Protein AF-A0A0F9MN85-F1 (afdb_monomer)

pLDDT: mean 90.75, std 7.62, range [38.81, 98.62]

Sequence (472 aa):
MIIKKIVLENFKNFEGRHSFNFDNINLIKGKNGSGKSTLIRIAPAFCIYGYSDVPLEKLPTRGKSKSCRVEVHFDDCIIAREYPTKIYIQEVNYPPMIFANNRVAQEWLNSKFQNVDYFRKFRMIDLQQGINILEEGKTSLRKTLCSFNEDMFNKIRKNLQIKKKERELYNRDNLNIDTIHFPSEKRLHAIQIGLLNLSEEVYSIEKELSEEQRNLTNLISNRMRLQSQKEGFTNQKIQLLKNSACPTCNRRTNKDIKLKILNDFNKNISEINDKIISFIDKIDNQKEEVYYFKSYKEKILKRKDRISEIRYKLETIVKQKDYKWVTKDVEVIKQAIKELDNFSSYYITEWIKILEPIMNDILSKIGFQITFDIDNKGDIDINLIKDGKEYNYKDLSSGQKLITSIAFQLSLLLESNKEGFIIADEGFSNLDTENLKLILELFKNLPFQLLCVIHRLEDIPDGVYVINCGGD

Radius of gyration: 52.28 Å; Cα contacts (8 Å, |Δi|>4): 600; chains: 1; bounding box: 117×57×138 Å

Secondary structure (DSSP, 8-state):
--EEEEEEEEETTEEEEEEEE--SEEEEE--TTSSHHIIIIIHHHHHHHS--SS-GGGSBPTTT-S-EEEEEEESSEEEEEEETTEEEEEETTSPPP--SSHHHHHHHHHHHH--HHHHHHHSB---STTT-GGGS-HHHHHHHHHHHHHHHHHHHHHHHHHHHHHHHHTBGGGS-----PPP-HHHHHHHHHHHHHHHHHHHHHHHHHHHHHHHHHHHHHHHHHHHHHHHHHHHHHHHHHHSSB-TTT-PBPPHHHHHHHHHHHHHHHHHHHHHHHHHHHHHHHHHHHHHHHHHHHHHHHHHHHHHHHHHHHHHHHHHTTT--B-HHHHHHHHHHHHHHHHHHHHHHHHHHHHHHHHHHHHHHTTT-EEEEEE-TT--EEEEEEETTEEEEGGGS-HHHHHHHHHHHHHHHHHHTT--EEEEEESGGGGS-HHHHHHHHHHHHSSSEEEEEE-SS--SPPTTEEEEESS--

Mean predicted aligned error: 10.63 Å

Nearest PDB structures (foldseek):
  2b5u-assembly2_C  TM=7.854E-01  e=1.132E+00  Escherichia coli
  6nct-assembly1_B  TM=4.804E-01  e=2.726E-01  Homo sapiens
  5xg2-assembly1_A  TM=2.799E-01  e=1.001E-01  Pyrococcus yayanosii CH1
  4ovv-assembly1_B  TM=3.065E-01  e=1.236E-01  Homo sapiens
  7a0g-assembly1_III  TM=3.020E-01  e=4.619E-01  Serratia marcescens

Organism: NCBI:txid412755

Foldseek 3Di:
DEWQKKWKDQFALDHGIDMDGADQFAAEDEDPPLCQCVGFPALVLCQLAVDDPDDNCNGGHPPPDSKIKMWTDDPFKIWMAMPPGDIWIGTVPGDIDDDPGRVVVNVVSCVVPNHSLCCQQQQEQAPDPSNQQQPPALVSVLCVLCVVPVCVLVVVLVVLVVVLVLQVVLAPVPDPDPDPDAADPVVLVVLVVVLVVLVVVLVVLVVVLVVLVVVLVVLVVVLVVLVVVLVVLVVQLVVLVVDQARSPPRHGDDPVRSVVSNVVSVVSSVVSVVVSVVSVVVNVVSVVVSVVSVVVSVVSVVVSVVSVVVSVSNVVNNVSVSNDHHPVNSVVSVVVSVVSQVVSLVVSVVVCVQLQVQLCVQCVLVQKHWDWDQDPNRRIAIWIDHPNDTDHLVRDDLQSVSSSSVSNSLSVCVVVVHAEEHEYECSCVRPDPVVVVSVSVVSVPGNYRYSYHDHPCPDDDPPYHYHYRDDD

Solvent-accessible surface area (backbone atoms only — not comparable to full-atom values): 25580 Å² total; per-residue (Å²): 97,40,60,43,33,44,35,37,28,22,36,44,80,41,74,54,81,46,77,45,78,50,59,61,31,30,39,37,36,62,61,91,84,41,37,58,58,47,61,67,52,42,39,53,39,28,40,66,65,71,41,60,102,55,67,72,90,65,39,22,15,82,98,76,44,94,41,24,36,29,34,43,30,40,77,60,32,38,38,31,24,33,48,93,83,46,78,45,42,26,45,70,98,50,73,71,62,88,62,98,44,68,65,60,46,43,52,54,41,30,75,76,62,46,50,67,65,55,38,42,37,60,29,35,45,41,82,52,89,80,23,30,58,84,78,39,56,55,70,52,37,52,45,60,67,39,54,89,49,38,66,59,53,51,51,52,50,51,53,48,50,52,52,35,53,53,31,62,73,24,26,42,75,80,49,93,69,93,65,93,73,78,64,44,70,68,59,48,50,54,48,52,51,52,51,49,55,50,50,53,52,48,50,52,47,50,52,52,38,53,50,42,48,50,52,38,49,52,45,52,53,52,41,52,52,49,50,53,50,41,50,50,48,53,51,42,51,54,47,37,70,77,40,64,32,38,76,87,76,66,46,79,48,55,75,70,58,48,51,52,54,52,50,53,46,52,50,53,43,48,58,46,48,56,49,43,53,58,41,48,57,52,42,52,57,37,49,51,54,40,49,51,44,52,54,51,46,52,54,52,50,56,53,47,51,58,51,50,54,51,43,53,54,45,54,54,38,47,76,45,65,76,41,77,32,42,66,69,59,35,47,54,43,54,49,53,52,51,49,50,53,51,47,53,46,51,50,51,54,58,47,46,68,57,37,42,60,50,25,29,63,57,31,48,81,77,59,34,40,60,48,77,48,69,48,101,86,62,48,60,44,68,42,33,39,42,95,91,40,82,38,52,71,84,77,47,53,73,38,55,42,48,53,52,44,48,28,52,40,50,28,56,34,54,76,68,71,50,63,23,55,35,32,24,68,54,41,61,70,61,44,54,75,67,62,46,50,52,51,56,54,53,46,72,79,43,75,40,25,38,42,32,36,58,93,82,72,82,82,74,62,89,84,57,41,77,46,74,32,75,72,133

Structure (mmCIF, N/CA/C/O backbone):
data_AF-A0A0F9MN85-F1
#
_entry.id   AF-A0A0F9MN85-F1
#
loop_
_atom_site.group_PDB
_atom_site.id
_atom_site.type_symbol
_atom_site.label_atom_id
_atom_site.label_alt_id
_atom_site.label_comp_id
_atom_site.label_asym_id
_atom_site.label_entity_id
_atom_site.label_seq_id
_atom_site.pdbx_PDB_ins_code
_atom_site.Cartn_x
_atom_site.Cartn_y
_atom_site.Cartn_z
_atom_site.occupancy
_atom_site.B_iso_or_equiv
_atom_site.auth_seq_id
_atom_site.auth_comp_id
_atom_site.auth_asym_id
_atom_site.auth_atom_id
_atom_site.pdbx_PDB_model_num
ATOM 1 N N . MET A 1 1 ? -26.808 -9.259 23.018 1.00 89.25 1 MET A N 1
ATOM 2 C CA . MET A 1 1 ? -25.486 -9.833 23.378 1.00 89.25 1 MET A CA 1
ATOM 3 C C . MET A 1 1 ? -25.223 -9.694 24.877 1.00 89.25 1 MET A C 1
ATOM 5 O O . MET A 1 1 ? -24.471 -8.833 25.325 1.00 89.25 1 MET A O 1
ATOM 9 N N . ILE A 1 2 ? -25.850 -10.551 25.665 1.00 95.56 2 ILE A N 1
ATOM 10 C CA . ILE A 1 2 ? -25.883 -10.467 27.130 1.00 95.56 2 ILE A CA 1
ATOM 11 C C . ILE A 1 2 ? -25.233 -11.723 27.701 1.00 95.56 2 ILE A C 1
ATOM 13 O O . ILE A 1 2 ? -25.593 -12.828 27.304 1.00 95.56 2 ILE A O 1
ATOM 17 N N . ILE A 1 3 ? -24.294 -11.581 28.637 1.00 97.75 3 ILE A N 1
ATOM 18 C CA . ILE A 1 3 ? -23.681 -12.715 29.333 1.00 97.75 3 ILE A CA 1
ATOM 19 C C . ILE A 1 3 ? -24.728 -13.317 30.268 1.00 97.75 3 ILE A C 1
ATOM 21 O O . ILE A 1 3 ? -25.232 -12.652 31.163 1.00 97.75 3 ILE A O 1
ATOM 25 N N . LYS A 1 4 ? -25.054 -14.590 30.087 1.00 98.06 4 LYS A N 1
ATOM 26 C CA . LYS A 1 4 ? -25.942 -15.343 30.980 1.00 98.06 4 LYS A CA 1
ATOM 27 C C . LYS A 1 4 ? -25.165 -16.101 32.041 1.00 98.06 4 LYS A C 1
ATOM 29 O O . LYS A 1 4 ? -25.622 -16.220 33.176 1.00 98.06 4 LYS A O 1
ATOM 34 N N . LYS A 1 5 ? -23.990 -16.618 31.679 1.00 98.31 5 LYS A N 1
ATOM 35 C CA . LYS A 1 5 ? -23.191 -17.466 32.563 1.00 98.31 5 LYS A CA 1
ATOM 36 C C . LYS A 1 5 ? -21.710 -17.443 32.202 1.00 98.31 5 LYS A C 1
ATOM 38 O O . LYS A 1 5 ? -21.356 -17.423 31.028 1.00 98.31 5 LYS A O 1
ATOM 43 N N . ILE A 1 6 ? -20.849 -17.497 33.215 1.00 98.56 6 ILE A N 1
ATOM 44 C CA . ILE A 1 6 ? -19.406 -17.718 33.067 1.00 98.56 6 ILE A CA 1
ATOM 45 C C . ILE A 1 6 ? -19.018 -18.962 33.860 1.00 98.56 6 ILE A C 1
ATOM 47 O O . ILE A 1 6 ? -19.364 -19.096 35.034 1.00 98.56 6 ILE A O 1
ATOM 51 N N . VAL A 1 7 ? -18.282 -19.866 33.221 1.00 98.50 7 VAL A N 1
ATOM 52 C CA . VAL A 1 7 ? -17.701 -21.062 33.826 1.00 98.50 7 VAL A CA 1
ATOM 53 C C . VAL A 1 7 ? -16.182 -20.955 33.770 1.00 98.50 7 VAL A C 1
ATOM 55 O O . VAL A 1 7 ? -15.605 -20.723 32.708 1.00 98.50 7 VAL A O 1
ATOM 58 N N . LEU A 1 8 ? -15.537 -21.126 34.919 1.00 98.12 8 LEU A N 1
ATOM 59 C CA . LEU A 1 8 ? -14.087 -21.055 35.080 1.00 98.12 8 LEU A CA 1
ATOM 60 C C . LEU A 1 8 ? -13.576 -22.409 35.553 1.00 98.12 8 LEU A C 1
ATOM 62 O O . LEU A 1 8 ? -14.085 -22.942 36.535 1.00 98.12 8 LEU A O 1
ATOM 66 N N . GLU A 1 9 ? -12.570 -22.953 34.879 1.00 97.88 9 GLU A N 1
ATOM 67 C CA . GLU A 1 9 ? -11.939 -24.212 35.261 1.00 97.88 9 GLU A CA 1
ATOM 68 C C . GLU A 1 9 ? -10.426 -24.039 35.389 1.00 97.88 9 GLU A C 1
ATOM 70 O O . GLU A 1 9 ? -9.732 -23.765 34.403 1.00 97.88 9 GLU A O 1
ATOM 75 N N . ASN A 1 10 ? -9.920 -24.196 36.617 1.00 97.25 10 ASN A N 1
ATOM 76 C CA . ASN A 1 10 ? -8.502 -24.033 36.962 1.00 97.25 10 ASN A CA 1
ATOM 77 C C . ASN A 1 10 ? -7.907 -22.706 36.451 1.00 97.25 10 ASN A C 1
ATOM 79 O O . ASN A 1 10 ? -6.782 -22.664 35.944 1.00 97.25 10 ASN A O 1
ATOM 83 N N . PHE A 1 11 ? -8.681 -21.623 36.550 1.00 96.88 11 PHE A N 1
ATOM 84 C CA . PHE A 1 11 ? -8.356 -20.309 36.004 1.00 96.88 11 PHE A CA 1
ATOM 85 C C . PHE A 1 11 ? -8.013 -19.331 37.131 1.00 96.88 11 PHE A C 1
ATOM 87 O O . PHE A 1 11 ? -8.870 -18.924 37.917 1.00 96.88 11 PHE A O 1
ATOM 94 N N . LYS A 1 12 ? -6.747 -18.914 37.206 1.00 95.31 12 LYS A N 1
ATOM 95 C CA . LYS A 1 12 ? -6.197 -18.037 38.247 1.00 95.31 12 LYS A CA 1
ATOM 96 C C . LYS A 1 12 ? -6.499 -18.578 39.646 1.00 95.31 12 LYS A C 1
ATOM 98 O O . LYS A 1 12 ? -5.954 -19.607 40.037 1.00 95.31 12 LYS A O 1
ATOM 103 N N . ASN A 1 13 ? -7.346 -17.871 40.388 1.00 94.00 13 ASN A N 1
ATOM 104 C CA . ASN A 1 13 ? -7.666 -18.141 41.783 1.00 94.00 13 ASN A CA 1
ATOM 105 C C . ASN A 1 13 ? -8.830 -19.143 41.911 1.00 94.00 13 ASN A C 1
ATOM 107 O O . ASN A 1 13 ? -9.137 -19.561 43.019 1.00 94.00 13 ASN A O 1
ATOM 111 N N . PHE A 1 14 ? -9.463 -19.526 40.796 1.00 95.00 14 PHE A N 1
ATOM 112 C CA . PHE A 1 14 ? -10.576 -20.471 40.749 1.00 95.00 14 PHE A CA 1
ATOM 113 C C . PHE A 1 14 ? -10.060 -21.880 40.441 1.00 95.00 14 PHE A C 1
ATOM 115 O O . PHE A 1 14 ? -9.827 -22.230 39.284 1.00 95.00 14 PHE A O 1
ATOM 122 N N . GLU A 1 15 ? -9.847 -22.674 41.489 1.00 95.00 15 GLU A N 1
ATOM 123 C CA . GLU A 1 15 ? -9.441 -24.079 41.396 1.00 95.00 15 GLU A CA 1
ATOM 124 C C . GLU A 1 15 ? -10.645 -25.004 41.212 1.00 95.00 15 GLU A C 1
ATOM 126 O O . GLU A 1 15 ? -11.646 -24.865 41.910 1.00 95.00 15 GLU A O 1
ATOM 131 N N . GLY A 1 16 ? -10.545 -25.982 40.312 1.00 95.50 16 GLY A N 1
ATOM 132 C CA . GLY A 1 16 ? -11.696 -26.793 39.926 1.00 95.50 16 GLY A CA 1
ATOM 133 C C . GLY A 1 16 ? -12.653 -26.002 39.036 1.00 95.50 16 GLY A C 1
ATOM 134 O O . GLY A 1 16 ? -12.243 -25.030 38.402 1.00 95.50 16 GLY A O 1
ATOM 135 N N . ARG A 1 17 ? -13.916 -26.435 38.959 1.00 96.62 17 ARG A N 1
ATOM 136 C CA . ARG A 1 17 ? -14.933 -25.854 38.072 1.00 96.62 17 ARG A CA 1
ATOM 137 C C . ARG A 1 17 ? -15.903 -24.971 38.855 1.00 96.62 17 ARG A C 1
ATOM 139 O O . ARG A 1 17 ? -16.661 -25.467 39.680 1.00 96.62 17 ARG A O 1
ATOM 146 N N . HIS A 1 18 ? -15.927 -23.685 38.528 1.00 97.44 18 HIS A N 1
ATOM 147 C CA . HIS A 1 18 ? -16.800 -22.670 39.122 1.00 97.44 18 HIS A CA 1
ATOM 148 C C . HIS A 1 18 ? -17.772 -22.137 38.077 1.00 97.44 18 HIS A C 1
ATOM 150 O O . HIS A 1 18 ? -17.411 -22.011 36.910 1.00 97.44 18 HIS A O 1
ATOM 156 N N . SER A 1 19 ? -19.003 -21.824 38.477 1.00 97.44 19 SER A N 1
ATOM 157 C CA . SER A 1 19 ? -20.065 -21.364 37.578 1.00 97.44 19 SER A CA 1
ATOM 158 C C . SER A 1 19 ? -20.800 -20.179 38.190 1.00 97.44 19 SER A C 1
ATOM 160 O O . SER A 1 19 ? -21.349 -20.298 39.280 1.00 97.44 19 SER A O 1
ATOM 162 N N . PHE A 1 20 ? -20.889 -19.081 37.446 1.00 97.69 20 PHE A N 1
ATOM 163 C CA . PHE A 1 20 ? -21.538 -17.841 37.864 1.00 97.69 20 PHE A CA 1
ATOM 164 C C . PHE A 1 20 ? -22.619 -17.471 36.855 1.00 97.69 20 PHE A C 1
ATOM 166 O O . PHE A 1 20 ? -22.342 -17.434 35.658 1.00 97.69 20 PHE A O 1
ATOM 173 N N . ASN A 1 21 ? -23.835 -17.212 37.329 1.00 97.81 21 ASN A N 1
ATOM 174 C CA . ASN A 1 21 ? -24.928 -16.704 36.500 1.00 97.81 21 ASN A CA 1
ATOM 175 C C . ASN A 1 21 ? -24.975 -15.178 36.590 1.00 97.81 21 ASN A C 1
ATOM 177 O O . ASN A 1 21 ? -24.559 -14.617 37.603 1.00 97.81 21 ASN A O 1
ATOM 181 N N . PHE A 1 22 ? -25.488 -14.535 35.546 1.00 97.44 22 PHE A N 1
ATOM 182 C CA . PHE A 1 22 ? -25.546 -13.083 35.426 1.00 97.44 22 PHE A CA 1
ATOM 183 C C . PHE A 1 22 ? -26.946 -12.618 35.009 1.00 97.44 22 PHE A C 1
ATOM 185 O O . PHE A 1 22 ? -27.617 -13.278 34.213 1.00 97.44 22 PHE A O 1
ATOM 192 N N . ASP A 1 23 ? -27.353 -11.464 35.531 1.00 96.06 23 ASP A N 1
ATOM 193 C CA . ASP A 1 23 ? -28.597 -10.750 35.220 1.00 96.06 23 ASP A CA 1
ATOM 194 C C . ASP A 1 23 ? -28.296 -9.420 34.498 1.00 96.06 23 ASP A C 1
ATOM 196 O O . ASP A 1 23 ? -27.194 -9.245 33.989 1.00 96.06 23 ASP A O 1
ATOM 200 N N . ASN A 1 24 ? -29.222 -8.466 34.412 1.00 95.00 24 ASN A N 1
ATOM 201 C CA . ASN A 1 24 ? -28.989 -7.198 33.719 1.00 95.00 24 ASN A CA 1
ATOM 202 C C . ASN A 1 24 ? -27.928 -6.320 34.409 1.00 95.00 24 ASN A C 1
ATOM 204 O O . ASN A 1 24 ? -27.020 -5.811 33.759 1.00 95.00 24 ASN A O 1
ATOM 208 N N . ILE A 1 25 ? -27.992 -6.169 35.734 1.00 95.94 25 ILE A N 1
ATOM 209 C CA . ILE A 1 25 ? -27.004 -5.409 36.512 1.00 95.94 25 ILE A CA 1
ATOM 210 C C . ILE A 1 25 ? -26.410 -6.333 37.562 1.00 95.94 25 ILE A C 1
ATOM 212 O O . ILE A 1 25 ? -27.135 -6.877 38.388 1.00 95.94 25 ILE A O 1
ATOM 216 N N . ASN A 1 26 ? -25.091 -6.502 37.542 1.00 95.81 26 ASN A N 1
ATOM 217 C CA . ASN A 1 26 ? -24.388 -7.465 38.380 1.00 95.81 26 ASN A CA 1
ATOM 218 C C . ASN A 1 26 ? -23.331 -6.769 39.216 1.00 95.81 26 ASN A C 1
ATOM 220 O O . ASN A 1 26 ? -22.401 -6.171 38.673 1.00 95.81 26 ASN A O 1
ATOM 224 N N . LEU A 1 27 ? -23.438 -6.924 40.529 1.00 94.25 27 LEU A N 1
ATOM 225 C CA . LEU A 1 27 ? -22.478 -6.434 41.499 1.00 94.25 27 LEU A CA 1
ATOM 226 C C . LEU A 1 27 ? -21.651 -7.590 42.062 1.00 94.25 27 LEU A C 1
ATOM 228 O O . LEU A 1 27 ? -22.168 -8.482 42.733 1.00 94.25 27 LEU A O 1
ATOM 232 N N . ILE A 1 28 ? -20.344 -7.550 41.828 1.00 94.25 28 ILE A N 1
ATOM 233 C CA . ILE A 1 28 ? -19.417 -8.599 42.230 1.00 94.25 2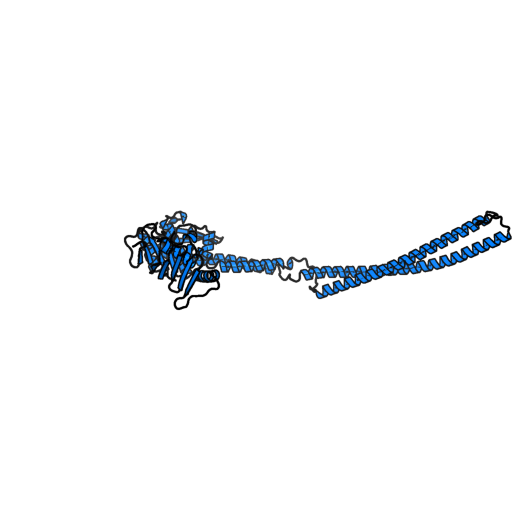8 ILE A CA 1
ATOM 234 C C . ILE A 1 28 ? -18.723 -8.170 43.524 1.00 94.25 28 ILE A C 1
ATOM 236 O O . ILE A 1 28 ? -17.927 -7.226 43.543 1.00 94.25 28 ILE A O 1
ATOM 240 N N . LYS A 1 29 ? -19.018 -8.882 44.616 1.00 91.56 29 LYS A N 1
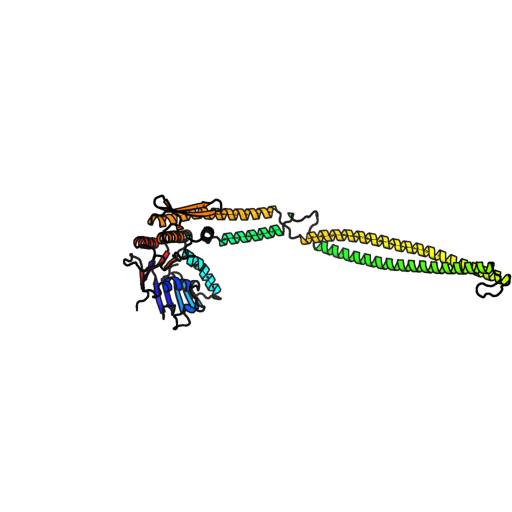ATOM 241 C CA . LYS A 1 29 ? -18.478 -8.643 45.964 1.00 91.56 29 LYS A CA 1
ATOM 242 C C . LYS A 1 29 ? -17.497 -9.740 46.367 1.00 91.56 29 LYS A C 1
ATOM 244 O O . LYS A 1 29 ? -17.521 -10.841 45.835 1.00 91.56 29 LYS A O 1
ATOM 249 N N . GLY A 1 30 ? -16.600 -9.433 47.302 1.00 90.00 30 GLY A N 1
ATOM 250 C CA . GLY A 1 30 ? -15.605 -10.388 47.799 1.00 90.00 30 GLY A CA 1
ATOM 251 C C . GLY A 1 30 ? -14.338 -9.722 48.329 1.00 90.00 30 GLY A C 1
ATOM 252 O O . GLY A 1 30 ? -13.998 -8.596 47.946 1.00 90.00 30 GLY A O 1
ATOM 253 N N . LYS A 1 31 ? -13.593 -10.437 49.181 1.00 89.81 31 LYS A N 1
ATOM 254 C CA . LYS A 1 31 ? -12.313 -9.967 49.749 1.00 89.81 31 LYS A CA 1
ATOM 255 C C . LYS A 1 31 ? -11.290 -9.653 48.647 1.00 89.81 31 LYS A C 1
ATOM 257 O O . LYS A 1 31 ? -11.416 -10.117 47.509 1.00 89.81 31 LYS A O 1
ATOM 262 N N . ASN A 1 32 ? -10.267 -8.859 48.944 1.00 89.19 32 ASN A N 1
ATOM 263 C CA . ASN A 1 32 ? -9.164 -8.656 47.999 1.00 89.19 32 ASN A CA 1
ATOM 264 C C . ASN A 1 32 ? -8.499 -10.002 47.678 1.00 89.19 32 ASN A C 1
ATOM 266 O O . ASN A 1 32 ? -8.342 -10.843 48.556 1.00 89.19 32 ASN A O 1
ATOM 270 N N . GLY A 1 33 ? -8.191 -10.240 46.400 1.00 89.88 33 GLY A N 1
ATOM 271 C CA . GLY A 1 33 ? -7.669 -11.530 45.932 1.00 89.88 33 GLY A CA 1
ATOM 272 C C . GLY A 1 33 ? -8.715 -12.623 45.661 1.00 89.88 33 GLY A C 1
ATOM 273 O O . GLY A 1 33 ? -8.363 -13.637 45.069 1.00 89.88 33 GLY A O 1
ATOM 274 N N . SER A 1 34 ? -10.002 -12.414 45.963 1.00 93.12 34 SER A N 1
ATOM 275 C CA . SER A 1 34 ? -11.075 -13.402 45.694 1.00 93.12 34 SER A CA 1
ATOM 276 C C . SER A 1 34 ? -11.366 -13.677 44.210 1.00 93.12 34 SER A C 1
ATOM 278 O O . SER A 1 34 ? -12.179 -14.535 43.893 1.00 93.12 34 SER A O 1
ATOM 280 N N . GLY A 1 35 ? -10.724 -12.958 43.282 1.00 93.81 35 GLY A N 1
ATOM 281 C CA . GLY A 1 35 ? -10.905 -13.168 41.843 1.00 93.81 35 GLY A CA 1
ATOM 282 C C . GLY A 1 35 ? -12.036 -12.358 41.198 1.00 93.81 35 GLY A C 1
ATOM 283 O O . GLY A 1 35 ? -12.449 -12.698 40.097 1.00 93.81 35 GLY A O 1
ATOM 284 N N . LYS A 1 36 ? -12.514 -11.270 41.820 1.00 94.38 36 LYS A N 1
ATOM 285 C CA . LYS A 1 36 ? -13.551 -10.374 41.253 1.00 94.38 36 LYS A CA 1
ATOM 286 C C . LYS A 1 36 ? -13.210 -9.872 39.840 1.00 94.38 36 LYS A C 1
ATOM 288 O O . LYS A 1 36 ? -13.915 -10.181 38.885 1.00 94.38 36 LYS A O 1
ATOM 293 N N . SER A 1 37 ? -12.069 -9.199 39.700 1.00 94.12 37 SER A N 1
ATOM 294 C CA . SER A 1 37 ? -11.532 -8.718 38.419 1.00 94.12 37 SER A CA 1
ATOM 295 C C . SER A 1 37 ? -11.239 -9.865 37.449 1.00 94.12 37 SER A C 1
ATOM 297 O O . SER A 1 37 ? -11.425 -9.751 36.238 1.00 94.12 37 SER A O 1
ATOM 299 N N . THR A 1 38 ? -10.822 -11.020 37.976 1.00 95.56 38 THR A N 1
ATOM 300 C CA . THR A 1 38 ? -10.634 -12.228 37.167 1.00 95.56 38 THR A CA 1
ATOM 301 C C . THR A 1 38 ? -11.947 -12.669 36.523 1.00 95.56 38 THR A C 1
ATOM 303 O O . THR A 1 38 ? -11.945 -12.975 35.334 1.00 95.56 38 THR A O 1
ATOM 306 N N . LEU A 1 39 ? -13.047 -12.680 37.283 1.00 96.69 39 LEU A N 1
ATOM 307 C CA . LEU A 1 39 ? -14.354 -13.153 36.833 1.00 96.69 39 LEU A CA 1
ATOM 308 C C . LEU A 1 39 ? -14.948 -12.272 35.732 1.00 96.69 39 LEU A C 1
ATOM 310 O O . LEU A 1 39 ? -15.381 -12.804 34.716 1.00 96.69 39 LEU A O 1
ATOM 314 N N . ILE A 1 40 ? -14.981 -10.949 35.919 1.00 95.25 40 ILE A N 1
ATOM 315 C CA . ILE A 1 40 ? -15.723 -10.077 34.992 1.00 95.25 40 ILE A CA 1
ATOM 316 C C . ILE A 1 40 ? -14.862 -9.422 33.923 1.00 95.25 40 ILE A C 1
ATOM 318 O O . ILE A 1 40 ? -15.378 -9.107 32.862 1.00 95.25 40 ILE A O 1
ATOM 322 N N . ARG A 1 41 ? -13.562 -9.222 34.169 1.00 94.56 41 ARG A N 1
ATOM 323 C CA . ARG A 1 41 ? -12.671 -8.536 33.223 1.00 94.56 41 ARG A CA 1
ATOM 324 C C . ARG A 1 41 ? -11.795 -9.524 32.470 1.00 94.56 41 ARG A C 1
ATOM 326 O O . ARG A 1 41 ? -11.849 -9.601 31.245 1.00 94.56 41 ARG A O 1
ATOM 333 N N . ILE A 1 42 ? -10.995 -10.302 33.200 1.00 95.75 42 ILE A N 1
ATOM 334 C CA . ILE A 1 42 ? -9.965 -11.151 32.583 1.00 95.75 42 ILE A CA 1
ATOM 335 C C . ILE A 1 42 ? -10.592 -12.351 31.868 1.00 95.75 42 ILE A C 1
ATOM 337 O O . ILE A 1 42 ? -10.172 -12.679 30.762 1.00 95.75 42 ILE A O 1
ATOM 341 N N . ALA A 1 43 ? -11.585 -13.006 32.471 1.00 97.25 43 ALA A N 1
ATOM 342 C CA . ALA A 1 43 ? -12.203 -14.193 31.892 1.00 97.25 43 ALA A CA 1
ATOM 343 C C . ALA A 1 43 ? -12.928 -13.901 30.562 1.00 97.25 43 ALA A C 1
ATOM 345 O O . ALA A 1 43 ? -12.589 -14.564 29.579 1.00 97.25 43 ALA A O 1
ATOM 346 N N . PRO A 1 44 ? -13.829 -12.901 30.445 1.00 97.19 44 PRO A N 1
ATOM 347 C CA . PRO A 1 44 ? -14.433 -12.561 29.157 1.00 97.19 44 PRO A CA 1
ATOM 348 C C . PRO A 1 44 ? -13.402 -12.142 28.106 1.00 97.19 44 PRO A C 1
ATOM 350 O O . PRO A 1 44 ? -13.448 -12.640 26.981 1.00 97.19 44 PRO A O 1
ATOM 353 N N . ALA A 1 45 ? -12.422 -11.307 28.473 1.00 96.56 45 ALA A N 1
ATOM 354 C CA . ALA A 1 45 ? -11.385 -10.866 27.541 1.00 96.56 45 ALA A CA 1
ATOM 355 C C . ALA A 1 45 ? -10.523 -12.034 27.027 1.00 96.56 45 ALA A C 1
ATOM 357 O O . ALA A 1 45 ? -10.238 -12.129 25.830 1.00 96.56 45 ALA A O 1
ATOM 358 N N . PHE A 1 46 ? -10.162 -12.969 27.908 1.00 97.38 46 PHE A N 1
ATOM 359 C CA . PHE A 1 46 ? -9.456 -14.184 27.522 1.00 97.38 46 PHE A CA 1
ATOM 360 C C . PHE A 1 46 ? -10.334 -15.074 26.643 1.00 97.38 46 PHE A C 1
ATOM 362 O O . PHE A 1 46 ? -9.890 -15.505 25.586 1.00 97.38 46 PHE A O 1
ATOM 369 N N . CYS A 1 47 ? -11.587 -15.318 27.025 1.00 97.94 47 CYS A N 1
ATOM 370 C CA . CYS A 1 47 ? -12.485 -16.191 26.279 1.00 97.94 47 CYS A CA 1
ATOM 371 C C . CYS A 1 47 ? -12.701 -15.697 24.839 1.00 97.94 47 CYS A C 1
ATOM 373 O O . CYS A 1 47 ? -12.523 -16.458 23.883 1.00 97.94 47 CYS A O 1
ATOM 375 N N . ILE A 1 48 ? -13.011 -14.408 24.680 1.00 97.44 48 ILE A N 1
ATOM 376 C CA . ILE A 1 48 ? -13.352 -13.807 23.387 1.00 97.44 48 ILE A CA 1
ATOM 377 C C . ILE A 1 48 ? -12.095 -13.538 22.544 1.00 97.44 48 ILE A C 1
ATOM 379 O O . ILE A 1 48 ? -12.069 -13.859 21.357 1.00 97.44 48 ILE A O 1
ATOM 383 N N . TYR A 1 49 ? -11.025 -13.000 23.136 1.00 97.19 49 TYR A N 1
ATOM 384 C CA . TYR A 1 49 ? -9.880 -12.482 22.371 1.00 97.19 49 TYR A CA 1
ATOM 385 C C . TYR A 1 49 ? -8.576 -13.253 22.579 1.00 97.19 49 TYR A C 1
ATOM 387 O O . TYR A 1 49 ? -7.591 -12.992 21.895 1.00 97.19 49 TYR A O 1
ATOM 395 N N . GLY A 1 50 ? -8.526 -14.181 23.537 1.00 96.38 50 GLY A N 1
ATOM 396 C CA . GLY A 1 50 ? -7.260 -14.757 23.996 1.00 96.38 50 GLY A CA 1
ATOM 397 C C . GLY A 1 50 ? -6.355 -13.723 24.671 1.00 96.38 50 GLY A C 1
ATOM 398 O O . GLY A 1 50 ? -5.143 -13.912 24.700 1.00 96.38 50 GLY A O 1
ATOM 399 N N . TYR A 1 51 ? -6.927 -12.626 25.179 1.00 95.06 51 TYR A N 1
ATOM 400 C CA . TYR A 1 51 ? -6.197 -11.509 25.771 1.00 95.06 51 TYR A CA 1
ATOM 401 C C . TYR A 1 51 ? -6.151 -11.596 27.300 1.00 95.06 51 TYR A C 1
ATOM 403 O O . TYR A 1 51 ? -7.111 -12.018 27.946 1.00 95.06 51 TYR A O 1
ATOM 411 N N . SER A 1 52 ? -5.045 -11.147 27.891 1.00 93.44 52 SER A N 1
ATOM 412 C CA . SER A 1 52 ? -4.932 -10.891 29.323 1.00 93.44 52 SER A CA 1
ATOM 413 C C . SER A 1 52 ? -3.833 -9.862 29.589 1.00 93.44 52 SER A C 1
ATOM 415 O O . SER A 1 52 ? -2.829 -9.841 28.881 1.00 93.44 52 SER A O 1
ATOM 417 N N . ASP A 1 53 ? -3.979 -9.062 30.648 1.00 90.56 53 ASP A N 1
ATOM 418 C CA . ASP A 1 53 ? -2.945 -8.107 31.088 1.00 90.56 53 ASP A CA 1
ATOM 419 C C . ASP A 1 53 ? -1.708 -8.802 31.690 1.00 90.56 53 ASP A C 1
ATOM 421 O O . ASP A 1 53 ? -0.701 -8.172 32.007 1.00 90.56 53 ASP A O 1
ATOM 425 N N . VAL A 1 54 ? -1.779 -10.121 31.881 1.00 92.75 54 VAL A N 1
ATOM 426 C CA . VAL A 1 54 ? -0.666 -10.961 32.322 1.00 92.75 54 VAL A CA 1
ATOM 427 C C . VAL A 1 54 ? -0.350 -12.013 31.258 1.00 92.75 54 VAL A C 1
ATOM 429 O O . VAL A 1 54 ? -1.247 -12.427 30.525 1.00 92.75 54 VAL A O 1
ATOM 432 N N . PRO A 1 55 ? 0.891 -12.524 31.212 1.00 95.25 55 PRO A N 1
ATOM 433 C CA . PRO A 1 55 ? 1.241 -13.602 30.296 1.00 95.25 55 PRO A CA 1
ATOM 434 C C . PRO A 1 55 ? 0.309 -14.817 30.427 1.00 95.25 55 PRO A C 1
ATOM 436 O O . PRO A 1 55 ? -0.069 -15.199 31.544 1.00 95.25 55 PRO A O 1
ATOM 439 N N . LEU A 1 56 ? -0.064 -15.415 29.291 1.00 95.00 56 LEU A N 1
ATOM 440 C CA . LEU A 1 56 ? -1.088 -16.464 29.219 1.00 95.00 56 LEU A CA 1
ATOM 441 C C . LEU A 1 56 ? -0.702 -17.721 30.016 1.00 95.00 56 LEU A C 1
ATOM 443 O O . LEU A 1 56 ? -1.560 -18.366 30.614 1.00 95.00 56 LEU A O 1
ATOM 447 N N . GLU A 1 57 ? 0.591 -18.020 30.131 1.00 94.75 57 GLU A N 1
ATOM 448 C CA . GLU A 1 57 ? 1.127 -19.116 30.945 1.00 94.75 57 GLU A CA 1
ATOM 449 C C . GLU A 1 57 ? 0.878 -18.942 32.451 1.00 94.75 57 GLU A C 1
ATOM 451 O O . GLU A 1 57 ? 0.985 -19.897 33.218 1.00 94.75 57 GLU A O 1
ATOM 456 N N . LYS A 1 58 ? 0.520 -17.729 32.894 1.00 95.38 58 LYS A N 1
ATOM 457 C CA . LYS A 1 58 ? 0.136 -17.435 34.281 1.00 95.38 58 LYS A CA 1
ATOM 458 C C . LYS A 1 58 ? -1.377 -17.491 34.496 1.00 95.38 58 LYS A C 1
ATOM 460 O O . LYS A 1 58 ? -1.819 -17.123 35.589 1.00 95.38 58 LYS A O 1
ATOM 465 N N . LEU A 1 59 ? -2.175 -17.827 33.480 1.00 95.56 59 LEU A N 1
ATOM 466 C CA . LEU A 1 59 ? -3.626 -17.978 33.612 1.00 95.56 59 LEU A CA 1
ATOM 467 C C . LEU A 1 59 ? -4.026 -19.255 34.359 1.00 95.56 59 LEU A C 1
ATOM 469 O O . LEU A 1 59 ? -4.913 -19.138 35.198 1.00 95.56 59 LEU A O 1
ATOM 473 N N . PRO A 1 60 ? -3.393 -20.428 34.151 1.00 96.25 60 PRO A N 1
ATOM 474 C CA . PRO A 1 60 ? -3.697 -21.607 34.955 1.00 96.25 60 PRO A CA 1
ATOM 475 C C . PRO A 1 60 ? -3.447 -21.395 36.452 1.00 96.25 60 PRO A C 1
ATOM 477 O O . PRO A 1 60 ? -2.548 -20.647 36.852 1.00 96.25 60 PRO A O 1
ATOM 480 N N . THR A 1 61 ? -4.230 -22.073 37.294 1.00 91.50 61 THR A N 1
ATOM 481 C CA . THR A 1 61 ? -4.049 -22.054 38.752 1.00 91.50 61 THR A CA 1
ATOM 482 C C . THR A 1 61 ? -2.650 -22.542 39.128 1.00 91.50 61 THR A C 1
ATOM 484 O O . THR A 1 61 ? -2.256 -23.678 38.837 1.00 91.50 61 THR A O 1
ATOM 487 N N . ARG A 1 62 ? -1.881 -21.658 39.780 1.00 88.19 62 ARG A N 1
ATOM 488 C CA . ARG A 1 62 ? -0.460 -21.876 40.087 1.00 88.19 62 ARG A CA 1
ATOM 489 C C . ARG A 1 62 ? -0.251 -23.171 40.870 1.00 88.19 62 ARG A C 1
ATOM 491 O O . ARG A 1 62 ? -0.873 -23.378 41.904 1.00 88.19 62 ARG A O 1
ATOM 498 N N . GLY A 1 63 ? 0.662 -24.009 40.379 1.00 85.25 63 GLY A N 1
ATOM 499 C CA . GLY A 1 63 ? 1.072 -25.253 41.039 1.00 85.25 63 GLY A CA 1
ATOM 500 C C . GLY A 1 63 ? 0.067 -26.404 40.950 1.00 85.25 63 GLY A C 1
ATOM 501 O O . GLY A 1 63 ? 0.379 -27.484 41.436 1.00 85.25 63 GLY A O 1
ATOM 502 N N . LYS A 1 64 ? -1.104 -26.202 40.326 1.00 84.00 64 LYS A N 1
ATOM 503 C CA . LYS A 1 64 ? -2.188 -27.199 40.309 1.00 84.00 64 LYS A CA 1
ATOM 504 C C . LYS A 1 64 ? -2.545 -27.701 38.916 1.00 84.00 64 LYS A C 1
ATOM 506 O O . LYS A 1 64 ? -2.810 -28.885 38.750 1.00 84.00 64 LYS A O 1
ATOM 511 N N . SER A 1 65 ? -2.504 -26.836 37.902 1.00 87.81 65 SER A N 1
ATOM 512 C CA . SER A 1 65 ? -2.799 -27.225 36.520 1.00 87.81 65 SER A CA 1
ATOM 513 C C . SER A 1 65 ? -1.859 -26.556 35.520 1.00 87.81 65 SER A C 1
ATOM 515 O O . SER A 1 65 ? -1.409 -25.430 35.723 1.00 87.81 65 SER A O 1
ATOM 517 N N . LYS A 1 66 ? -1.585 -27.253 34.411 1.00 93.50 66 LYS A N 1
ATOM 518 C CA . LYS A 1 66 ? -0.888 -26.706 33.230 1.00 93.50 66 LYS A CA 1
ATOM 519 C C . LYS A 1 66 ? -1.848 -26.115 32.191 1.00 93.50 66 LYS A C 1
ATOM 521 O O . LYS A 1 66 ? -1.399 -25.513 31.223 1.00 93.50 66 LYS A O 1
ATOM 526 N N . SER A 1 67 ? -3.152 -26.307 32.378 1.00 96.19 67 SER A N 1
ATOM 527 C CA . SER A 1 67 ? -4.206 -25.843 31.474 1.00 96.19 67 SER A CA 1
ATOM 528 C C . SER A 1 67 ? -5.331 -25.173 32.255 1.00 96.19 67 SER A C 1
ATOM 530 O O . SER A 1 67 ? -5.506 -25.405 33.452 1.00 96.19 67 SER A O 1
ATOM 532 N N . CYS A 1 68 ? -6.082 -24.319 31.579 1.00 97.44 68 CYS A N 1
ATOM 533 C CA . CYS A 1 68 ? -7.274 -23.698 32.137 1.00 97.44 68 CYS A CA 1
ATOM 534 C C . CYS A 1 68 ? -8.305 -23.517 31.037 1.00 97.44 68 CYS A C 1
ATOM 536 O O . CYS A 1 68 ? -7.938 -23.425 29.860 1.00 97.44 68 CYS A O 1
ATOM 538 N N . ARG A 1 69 ? -9.572 -23.448 31.432 1.00 98.12 69 ARG A N 1
ATOM 539 C CA . ARG A 1 69 ? -10.694 -23.223 30.529 1.00 98.12 69 ARG A CA 1
ATOM 540 C C . ARG A 1 69 ? -11.568 -22.105 31.068 1.00 98.12 69 ARG A C 1
ATOM 542 O O . ARG A 1 69 ? -11.891 -22.067 32.253 1.00 98.12 69 ARG A O 1
ATOM 549 N N . VAL A 1 70 ? -11.957 -21.209 30.175 1.00 98.56 70 VAL A N 1
ATOM 550 C CA . VAL A 1 70 ? -13.008 -20.225 30.422 1.00 98.56 70 VAL A CA 1
ATOM 551 C C . VAL A 1 70 ? -14.101 -20.464 29.406 1.00 98.56 70 VAL A C 1
ATOM 553 O O . VAL A 1 70 ? -13.814 -20.628 28.225 1.00 98.56 70 VAL A O 1
ATOM 556 N N . GLU A 1 71 ? -15.342 -20.483 29.861 1.00 98.62 71 GLU A N 1
ATOM 557 C CA . GLU A 1 71 ? -16.516 -20.626 29.016 1.00 98.62 71 GLU A CA 1
ATOM 558 C C . GLU A 1 71 ? -17.524 -19.532 29.364 1.00 98.62 71 GLU A C 1
ATOM 560 O O . GLU A 1 71 ? -17.881 -19.353 30.526 1.00 98.62 71 GLU A O 1
ATOM 565 N N . VAL A 1 72 ? -17.954 -18.774 28.361 1.00 98.50 72 VAL A N 1
ATOM 566 C CA . VAL A 1 72 ? -18.906 -17.671 28.490 1.00 98.50 72 VAL A CA 1
ATOM 567 C C . VAL A 1 72 ? -20.126 -17.991 27.641 1.00 98.50 72 VAL A C 1
ATOM 569 O O . VAL A 1 72 ? -20.023 -18.244 26.441 1.00 98.50 72 VAL A O 1
ATOM 572 N N . HIS A 1 73 ? -21.282 -17.998 28.290 1.00 98.38 73 HIS A N 1
ATOM 573 C CA . HIS A 1 73 ? -22.586 -18.205 27.679 1.00 98.38 73 HIS A CA 1
ATOM 574 C C . HIS A 1 73 ? -23.204 -16.836 27.458 1.00 98.38 73 HIS A C 1
ATOM 576 O O . HIS A 1 73 ? -23.499 -16.129 28.423 1.00 98.38 73 HIS A O 1
ATOM 582 N N . PHE A 1 74 ? -23.392 -16.477 26.200 1.00 97.81 74 PHE A N 1
ATOM 583 C CA . PHE A 1 74 ? -24.198 -15.346 25.777 1.00 97.81 74 PHE A CA 1
ATOM 584 C C . PHE A 1 74 ? -25.645 -15.795 25.538 1.00 97.81 74 PHE A C 1
ATOM 586 O O . PHE A 1 74 ? -25.967 -16.982 25.577 1.00 97.81 74 PHE A O 1
ATOM 593 N N . ASP A 1 75 ? -26.521 -14.830 25.299 1.00 95.94 75 ASP A N 1
ATOM 594 C CA . ASP A 1 75 ? -27.903 -15.032 24.863 1.00 95.94 75 ASP A CA 1
ATOM 595 C C . ASP A 1 75 ? -28.015 -15.800 23.537 1.00 95.94 75 ASP A C 1
ATOM 597 O O . ASP A 1 75 ? -28.990 -16.521 23.341 1.00 95.94 75 ASP A O 1
ATOM 601 N N . ASP A 1 76 ? -27.023 -15.680 22.652 1.00 96.44 76 ASP A N 1
ATOM 602 C CA . ASP A 1 76 ? -27.067 -16.237 21.297 1.00 96.44 76 ASP A CA 1
ATOM 603 C C . ASP A 1 76 ? -25.936 -17.231 20.962 1.00 96.44 76 ASP A C 1
ATOM 605 O O . ASP A 1 76 ? -26.021 -17.955 19.966 1.00 96.44 76 ASP A O 1
ATOM 609 N N . CYS A 1 77 ? -24.886 -17.330 21.784 1.00 97.50 77 CYS A N 1
ATOM 610 C CA . CYS A 1 77 ? -23.826 -18.321 21.607 1.00 97.50 77 CYS A CA 1
ATOM 611 C C . CYS A 1 77 ? -23.093 -18.687 22.903 1.00 97.50 77 CYS A C 1
ATOM 613 O O . CYS A 1 77 ? -23.119 -17.974 23.899 1.00 97.50 77 CYS A O 1
ATOM 615 N N . ILE A 1 78 ? -22.378 -19.806 22.868 1.00 98.44 78 ILE A N 1
ATOM 616 C CA . ILE A 1 78 ? -21.451 -20.267 23.896 1.00 98.44 78 ILE A CA 1
ATOM 617 C C . ILE A 1 78 ? -20.049 -20.222 23.300 1.00 98.44 78 ILE A C 1
ATOM 619 O O . ILE A 1 78 ? -19.803 -20.748 22.212 1.00 98.44 78 ILE A O 1
ATOM 623 N N . ILE A 1 79 ? -19.121 -19.613 24.027 1.00 98.44 79 ILE A N 1
ATOM 624 C CA . ILE A 1 79 ? -17.709 -19.550 23.660 1.00 98.44 79 ILE A CA 1
ATOM 625 C C . ILE A 1 79 ? -16.934 -20.212 24.781 1.00 98.44 79 ILE A C 1
ATOM 627 O O . ILE A 1 79 ? -17.115 -19.847 25.936 1.00 98.44 79 ILE A O 1
ATOM 631 N N . ALA A 1 80 ? -16.055 -21.152 24.461 1.00 98.50 80 ALA A N 1
ATOM 632 C CA . ALA A 1 80 ? -15.078 -21.654 25.411 1.00 98.50 80 ALA A CA 1
ATOM 633 C C . ALA A 1 80 ? -13.670 -21.523 24.842 1.00 98.50 80 ALA A C 1
ATOM 635 O O . ALA A 1 80 ? -13.428 -21.783 23.664 1.00 98.50 80 ALA A O 1
ATOM 636 N N . ARG A 1 81 ? -12.724 -21.126 25.689 1.00 98.19 81 ARG A N 1
ATOM 637 C CA . ARG A 1 81 ? -11.309 -21.072 25.347 1.00 98.19 81 ARG A CA 1
ATOM 638 C C . ARG A 1 81 ? -10.482 -21.822 26.372 1.00 98.19 81 ARG A C 1
ATOM 640 O O . ARG A 1 81 ? -10.609 -21.584 27.572 1.00 98.19 81 ARG A O 1
ATOM 647 N N . GLU A 1 82 ? -9.601 -22.685 25.880 1.00 97.75 82 GLU A N 1
ATOM 648 C CA . GLU A 1 82 ? -8.623 -23.415 26.681 1.00 97.75 82 GLU A CA 1
ATOM 649 C C . GLU A 1 82 ? -7.205 -22.935 26.354 1.00 97.75 82 GLU A C 1
ATOM 651 O O . GLU A 1 82 ? -6.828 -22.825 25.182 1.00 97.75 82 GLU A O 1
ATOM 656 N N . TYR A 1 83 ? -6.401 -22.681 27.387 1.00 96.00 83 TYR A N 1
ATOM 657 C CA . TYR A 1 83 ? -4.959 -22.471 27.239 1.00 96.00 83 TYR A CA 1
ATOM 658 C C . TYR A 1 83 ? -4.229 -23.833 27.270 1.00 96.00 83 TYR A C 1
ATOM 660 O O . TYR A 1 83 ? -4.495 -24.613 28.191 1.00 96.00 83 TYR A O 1
ATOM 668 N N . PRO A 1 84 ? -3.299 -24.136 26.330 1.00 81.88 84 PRO A N 1
ATOM 669 C CA . PRO A 1 84 ? -2.633 -23.194 25.426 1.00 81.88 84 PRO A CA 1
ATOM 670 C C . PRO A 1 84 ? -3.451 -22.643 24.250 1.00 81.88 84 PRO A C 1
ATOM 672 O O . PRO A 1 84 ? -3.379 -21.438 24.043 1.00 81.88 84 PRO A O 1
ATOM 675 N N . THR A 1 85 ? -4.233 -23.418 23.492 1.00 80.69 85 THR A N 1
ATOM 676 C CA . THR A 1 85 ? -4.820 -22.881 22.241 1.00 80.69 85 THR A CA 1
ATOM 677 C C . THR A 1 85 ? -6.003 -23.688 21.689 1.00 80.69 85 THR A C 1
ATOM 679 O O . THR A 1 85 ? -5.953 -24.182 20.561 1.00 80.69 85 THR A O 1
ATOM 682 N N . LYS A 1 86 ? -7.113 -23.799 22.421 1.00 96.44 86 LYS A N 1
ATOM 683 C CA . LYS A 1 86 ? -8.372 -24.293 21.826 1.00 96.44 86 LYS A CA 1
ATOM 684 C C . LYS A 1 86 ? -9.476 -23.265 21.962 1.00 96.44 86 LYS A C 1
ATOM 686 O O . LYS A 1 86 ? -9.652 -22.700 23.034 1.00 96.44 86 LYS A O 1
ATOM 691 N N . ILE A 1 87 ? -10.204 -23.040 20.874 1.00 97.81 87 ILE A N 1
ATOM 692 C CA . ILE A 1 87 ? -11.392 -22.190 20.834 1.00 97.81 87 ILE A CA 1
ATOM 693 C C . ILE A 1 87 ? -12.559 -23.077 20.414 1.00 97.81 87 ILE A C 1
ATOM 695 O O . ILE A 1 87 ? -12.476 -23.786 19.414 1.00 97.81 87 ILE A O 1
ATOM 699 N N . TYR A 1 88 ? -13.632 -23.031 21.187 1.00 98.12 88 TYR A N 1
ATOM 700 C CA . TYR A 1 88 ? -14.895 -23.697 20.927 1.00 98.12 88 TYR A CA 1
ATOM 701 C C . TYR A 1 88 ? -15.980 -22.633 20.833 1.00 98.12 88 TYR A C 1
ATOM 703 O O . TYR A 1 88 ? -16.057 -21.750 21.688 1.00 98.12 88 TYR A O 1
ATOM 711 N N . ILE A 1 89 ? -16.802 -22.708 19.792 1.00 98.31 89 ILE A N 1
ATOM 712 C CA . ILE A 1 89 ? -17.897 -21.770 19.555 1.00 98.31 89 ILE A CA 1
ATOM 713 C C . ILE A 1 89 ? -19.120 -22.586 19.169 1.00 98.31 89 ILE A C 1
ATOM 715 O O . ILE A 1 89 ? -19.036 -23.482 18.328 1.00 98.31 89 ILE A O 1
ATOM 719 N N . GLN A 1 90 ? -20.252 -22.270 19.779 1.00 98.19 90 GLN A N 1
ATOM 720 C CA . GLN A 1 90 ? -21.526 -22.905 19.496 1.00 98.19 90 GLN A CA 1
ATOM 721 C C . GLN A 1 90 ? -22.628 -21.853 19.527 1.00 98.19 90 GLN A C 1
ATOM 723 O O . GLN A 1 90 ? -22.807 -21.184 20.538 1.00 98.19 90 GLN A O 1
ATOM 728 N N . GLU A 1 91 ? -23.382 -21.703 18.445 1.00 97.31 91 GLU A N 1
ATOM 729 C CA . GLU A 1 91 ? -24.598 -20.887 18.463 1.00 97.31 91 GLU A CA 1
ATOM 730 C C . GLU A 1 91 ? -25.726 -21.631 19.186 1.00 97.31 91 GLU A C 1
ATOM 732 O O . GLU A 1 91 ? -25.803 -22.864 19.156 1.00 97.31 91 GLU A O 1
ATOM 737 N N . VAL A 1 92 ? -26.601 -20.891 19.867 1.00 93.88 92 VAL A N 1
ATOM 738 C CA . VAL A 1 92 ? -27.726 -21.490 20.598 1.00 93.88 92 VAL A CA 1
ATOM 739 C C . VAL A 1 92 ? -28.614 -22.261 19.614 1.00 93.88 92 VAL A C 1
ATOM 741 O O . VAL A 1 92 ? -28.984 -21.741 18.567 1.00 93.88 92 VAL A O 1
ATOM 744 N N . ASN A 1 93 ? -28.960 -23.507 19.958 1.00 95.38 93 ASN A N 1
ATOM 745 C CA . ASN A 1 93 ? -29.704 -24.468 19.123 1.00 95.38 93 ASN A CA 1
ATOM 746 C C . ASN A 1 93 ? -28.950 -25.058 17.916 1.00 95.38 93 ASN A C 1
ATOM 748 O O . ASN A 1 93 ? -29.545 -25.821 17.156 1.00 95.38 93 ASN A O 1
ATOM 752 N N . TYR A 1 94 ? -27.654 -24.782 17.761 1.00 96.88 94 TYR A N 1
ATOM 753 C CA . TYR A 1 94 ? -26.826 -25.363 16.702 1.00 96.88 94 TYR A CA 1
ATOM 754 C C . TYR A 1 94 ? -25.717 -26.253 17.279 1.00 96.88 94 TYR A C 1
ATOM 756 O O . TYR A 1 94 ? -25.320 -26.096 18.442 1.00 96.88 94 TYR A O 1
ATOM 764 N N . PRO A 1 95 ? -25.211 -27.229 16.501 1.00 97.25 95 PRO A N 1
ATOM 765 C CA . PRO A 1 95 ? -24.024 -27.977 16.889 1.00 97.25 95 PRO A CA 1
ATOM 766 C C . PRO A 1 95 ? -22.788 -27.059 16.936 1.00 97.25 95 PRO A C 1
ATOM 768 O O . PRO A 1 95 ? -22.777 -26.001 16.301 1.00 97.25 95 PRO A O 1
ATOM 771 N N . PRO A 1 96 ? -21.728 -27.456 17.662 1.00 97.75 96 PRO A N 1
ATOM 772 C CA . PRO A 1 96 ? -20.471 -26.725 17.661 1.00 97.75 96 PRO A CA 1
ATOM 773 C C . PRO A 1 96 ? -19.935 -26.427 16.264 1.00 97.75 96 PRO A C 1
ATOM 775 O O . PRO A 1 96 ? -19.878 -27.300 15.396 1.00 97.75 96 PRO A O 1
ATOM 778 N N . MET A 1 97 ? -19.483 -25.191 16.081 1.00 97.75 97 MET A N 1
ATOM 779 C CA . MET A 1 97 ? -18.874 -24.740 14.842 1.00 97.75 97 MET A CA 1
ATOM 780 C C . MET A 1 97 ? -17.486 -25.363 14.678 1.00 97.75 97 MET A C 1
ATOM 782 O O . MET A 1 97 ? -16.678 -25.386 15.609 1.00 97.75 97 MET A O 1
ATOM 786 N N . ILE A 1 98 ? -17.190 -25.831 13.467 1.00 97.25 98 ILE A N 1
ATOM 787 C CA . ILE A 1 98 ? -15.885 -26.390 13.111 1.00 97.25 98 ILE A CA 1
ATOM 788 C C . ILE A 1 98 ? -15.150 -25.366 12.247 1.00 97.25 98 ILE A C 1
ATOM 790 O O . ILE A 1 98 ? -15.599 -25.026 11.155 1.00 97.25 98 ILE A O 1
ATOM 794 N N . PHE A 1 99 ? -14.002 -24.891 12.727 1.00 97.12 99 PHE A N 1
ATOM 795 C CA . PHE A 1 99 ? -13.136 -23.965 11.996 1.00 97.12 99 PHE A CA 1
ATOM 796 C C . PHE A 1 99 ? -11.864 -24.666 11.527 1.00 97.12 99 PHE A C 1
ATOM 798 O O . PHE A 1 99 ? -11.357 -25.566 12.192 1.00 97.12 99 PHE A O 1
ATOM 805 N N . ALA A 1 100 ? -11.298 -24.200 10.411 1.00 96.75 100 ALA A N 1
ATOM 806 C CA . ALA A 1 100 ? -10.045 -24.741 9.882 1.00 96.75 100 ALA A CA 1
ATOM 807 C C . ALA A 1 100 ? -8.856 -24.554 10.845 1.00 96.75 100 ALA A C 1
ATOM 809 O O . ALA A 1 100 ? -7.941 -25.372 10.873 1.00 96.75 100 ALA A O 1
ATOM 810 N N . ASN A 1 101 ? -8.843 -23.457 11.610 1.00 96.69 101 ASN A N 1
ATOM 811 C CA . ASN A 1 101 ? -7.846 -23.160 12.637 1.00 96.69 101 ASN A CA 1
ATOM 812 C C . ASN A 1 101 ? -8.349 -22.036 13.568 1.00 96.69 101 ASN A C 1
ATOM 814 O O . ASN A 1 101 ? -9.351 -21.373 13.286 1.00 96.69 101 ASN A O 1
ATOM 818 N N . ASN A 1 102 ? -7.609 -21.778 14.651 1.00 96.06 102 ASN A N 1
ATOM 819 C CA . ASN A 1 102 ? -7.939 -20.733 15.627 1.00 96.06 102 ASN A CA 1
ATOM 820 C C . ASN A 1 102 ? -7.950 -19.312 15.044 1.00 96.06 102 ASN A C 1
ATOM 822 O O . ASN A 1 102 ? -8.619 -18.449 15.604 1.00 96.06 102 ASN A O 1
ATOM 826 N N . ARG A 1 103 ? -7.234 -19.045 13.940 1.00 96.56 103 ARG A N 1
ATOM 827 C CA . ARG A 1 103 ? -7.254 -17.722 13.298 1.00 96.56 103 ARG A CA 1
ATOM 828 C C . ARG A 1 103 ? -8.627 -17.447 12.698 1.00 96.56 103 ARG A C 1
ATOM 830 O O . ARG A 1 103 ? -9.190 -16.397 12.968 1.00 96.56 103 ARG A O 1
ATOM 837 N N . VAL A 1 104 ? -9.187 -18.412 11.968 1.00 97.38 104 VAL A N 1
ATOM 838 C CA . VAL A 1 104 ? -10.532 -18.291 11.379 1.00 97.38 104 VAL A CA 1
ATOM 839 C C . VAL A 1 104 ? -11.600 -18.199 12.474 1.00 97.38 104 VAL A C 1
ATOM 841 O O . VAL A 1 104 ? -12.510 -17.381 12.377 1.00 97.38 104 VAL A O 1
ATOM 844 N N . ALA A 1 105 ? -11.459 -18.970 13.558 1.00 97.75 105 ALA A N 1
ATOM 845 C CA . ALA A 1 105 ? -12.342 -18.839 14.719 1.00 97.75 105 ALA A CA 1
ATOM 846 C C . ALA A 1 105 ? -12.253 -17.436 15.353 1.00 97.75 105 ALA A C 1
ATOM 848 O O . ALA A 1 105 ? -13.274 -16.838 15.681 1.00 97.75 105 ALA A O 1
ATOM 849 N N . GLN A 1 106 ? -11.046 -16.871 15.485 1.00 97.44 106 GLN A N 1
ATOM 850 C CA . GLN A 1 106 ? -10.860 -15.514 16.004 1.00 97.44 106 GLN A CA 1
ATOM 851 C C . GLN A 1 106 ? -11.394 -14.438 15.049 1.00 97.44 106 GLN A C 1
ATOM 853 O O . GLN A 1 106 ? -11.941 -13.446 15.513 1.00 97.44 106 GLN A O 1
ATOM 858 N N . GLU A 1 107 ? -11.268 -14.619 13.733 1.00 96.75 107 GLU A N 1
ATOM 859 C CA . GLU A 1 107 ? -11.864 -13.729 12.727 1.00 96.75 107 GLU A CA 1
ATOM 860 C C . GLU A 1 107 ? -13.397 -13.711 12.857 1.00 96.75 107 GLU A C 1
ATOM 862 O O . GLU A 1 107 ? -13.996 -12.635 12.855 1.00 96.75 107 GLU A O 1
ATOM 867 N N . TRP A 1 108 ? -14.023 -14.876 13.076 1.00 97.12 108 TRP A N 1
ATOM 868 C CA . TRP A 1 108 ? -15.455 -14.964 13.373 1.00 97.12 108 TRP A CA 1
ATOM 869 C C . TRP A 1 108 ? -15.810 -14.209 14.661 1.00 97.12 108 TRP A C 1
ATOM 871 O O . TRP A 1 108 ? -16.704 -13.364 14.653 1.00 97.12 108 TRP A O 1
ATOM 881 N N . LEU A 1 109 ? -15.055 -14.427 15.745 1.00 96.88 109 LEU A N 1
ATOM 882 C CA . LEU A 1 109 ? -15.249 -13.705 17.009 1.00 96.88 109 LEU A CA 1
ATOM 883 C C . LEU A 1 109 ? -15.101 -12.194 16.829 1.00 96.88 109 LEU A C 1
ATOM 885 O O . LEU A 1 109 ? -15.931 -11.445 17.328 1.00 96.88 109 LEU A O 1
ATOM 889 N N . ASN A 1 110 ? -14.103 -11.739 16.074 1.00 95.56 110 ASN A N 1
ATOM 890 C CA . ASN A 1 110 ? -13.884 -10.318 15.828 1.00 95.56 110 ASN A CA 1
ATOM 891 C C . ASN A 1 110 ? -14.996 -9.703 14.968 1.00 95.56 110 ASN A C 1
ATOM 893 O O . ASN A 1 110 ? -15.334 -8.539 15.155 1.00 95.56 110 ASN A O 1
ATOM 897 N N . SER A 1 111 ? -15.609 -10.468 14.061 1.00 93.56 111 SER A N 1
ATOM 898 C CA . SER A 1 111 ? -16.768 -9.984 13.299 1.00 93.56 111 SER A CA 1
ATOM 899 C C . SER A 1 111 ? -17.984 -9.716 14.196 1.00 93.56 111 SER A C 1
ATOM 901 O O . SER A 1 111 ? -18.738 -8.775 13.949 1.00 93.56 111 SER A O 1
ATOM 903 N N . LYS A 1 112 ? -18.134 -10.499 15.274 1.00 94.12 112 LYS A N 1
ATOM 904 C CA . LYS A 1 112 ? -19.249 -10.403 16.223 1.00 94.12 112 LYS A CA 1
ATOM 905 C C . LYS A 1 112 ? -18.971 -9.427 17.371 1.00 94.12 112 LYS A C 1
ATOM 907 O O . LYS A 1 112 ? -19.838 -8.640 17.738 1.00 94.12 112 LYS A O 1
ATOM 912 N N . PHE A 1 113 ? -17.756 -9.449 17.915 1.00 93.69 113 PHE A N 1
ATOM 913 C CA . PHE A 1 113 ? -17.363 -8.738 19.137 1.00 93.69 113 PHE A CA 1
ATOM 914 C C . PHE A 1 113 ? -16.367 -7.599 18.913 1.00 93.69 113 PHE A C 1
ATOM 916 O O . PHE A 1 113 ? -15.896 -7.015 19.888 1.00 93.69 113 PHE A O 1
ATOM 923 N N . GLN A 1 114 ? -16.045 -7.277 17.656 1.00 93.50 114 GLN A N 1
ATOM 924 C CA . GLN A 1 114 ? -14.957 -6.363 17.282 1.00 93.50 114 GLN A CA 1
ATOM 925 C C . GLN A 1 114 ? -13.596 -6.844 17.811 1.00 93.50 114 GLN A C 1
ATOM 927 O O . GLN A 1 114 ? -13.450 -7.999 18.196 1.00 93.50 114 GLN A O 1
ATOM 932 N N . ASN A 1 115 ? -12.558 -6.012 17.763 1.00 93.12 115 ASN A N 1
ATOM 933 C CA . ASN A 1 115 ? -11.239 -6.371 18.289 1.00 93.12 115 ASN A CA 1
ATOM 934 C C . ASN A 1 115 ? -11.112 -6.056 19.795 1.00 93.12 115 ASN A C 1
ATOM 936 O O . ASN A 1 115 ? -11.985 -5.440 20.409 1.00 93.12 115 ASN A O 1
ATOM 940 N N . VAL A 1 116 ? -9.997 -6.477 20.397 1.00 93.56 116 VAL A N 1
ATOM 941 C CA . VAL A 1 116 ? -9.725 -6.252 21.826 1.00 93.56 116 VAL A CA 1
ATOM 942 C C . VAL A 1 116 ? -9.624 -4.765 22.189 1.00 93.56 116 VAL A C 1
ATOM 944 O O . VAL A 1 116 ? -10.025 -4.379 23.284 1.00 93.56 116 VAL A O 1
ATOM 947 N N . ASP A 1 117 ? -9.141 -3.917 21.281 1.00 90.81 117 ASP A N 1
ATOM 948 C CA . ASP A 1 117 ? -9.025 -2.478 21.533 1.00 90.81 117 ASP A CA 1
ATOM 949 C C . ASP A 1 117 ? -10.405 -1.821 21.602 1.00 90.81 117 ASP A C 1
ATOM 951 O O . ASP A 1 117 ? -10.663 -1.031 22.505 1.00 90.81 117 ASP A O 1
ATOM 955 N N . TYR A 1 118 ? -11.328 -2.213 20.719 1.00 91.81 118 TYR A N 1
ATOM 956 C CA . TYR A 1 118 ? -12.732 -1.813 20.785 1.00 91.81 118 TYR A CA 1
ATOM 957 C C . TYR A 1 118 ? -13.358 -2.244 22.114 1.00 91.81 118 TYR A C 1
ATOM 959 O O . TYR A 1 118 ? -14.006 -1.447 22.790 1.00 91.81 118 TYR A O 1
ATOM 967 N N . PHE A 1 119 ? -13.131 -3.494 22.525 1.00 92.88 119 PHE A N 1
ATOM 968 C CA . PHE A 1 119 ? -13.626 -3.993 23.803 1.00 92.88 119 PHE A CA 1
ATOM 969 C C . PHE A 1 119 ? -13.122 -3.156 24.982 1.00 92.88 119 PHE A C 1
ATOM 971 O O . PHE A 1 119 ? -13.917 -2.713 25.807 1.00 92.88 119 PHE A O 1
ATOM 978 N N . ARG A 1 120 ? -11.818 -2.876 25.034 1.00 91.00 120 ARG A N 1
ATOM 979 C CA . ARG A 1 120 ? -11.224 -2.054 26.094 1.00 91.00 120 ARG A CA 1
ATOM 980 C C . ARG A 1 120 ? -11.744 -0.619 26.074 1.00 91.00 120 ARG A C 1
ATOM 982 O O . ARG A 1 120 ? -12.034 -0.085 27.132 1.00 91.00 120 ARG A O 1
ATOM 989 N N . LYS A 1 121 ? -11.892 -0.008 24.898 1.00 89.56 121 LYS A N 1
ATOM 990 C CA . LYS A 1 121 ? -12.319 1.395 24.767 1.00 89.56 121 LYS A CA 1
ATOM 991 C C . LYS A 1 121 ? -13.802 1.626 25.019 1.00 89.56 121 LYS A C 1
ATOM 993 O O . LYS A 1 121 ? -14.160 2.681 25.528 1.00 89.56 121 LYS A O 1
ATOM 998 N N . PHE A 1 122 ? -14.659 0.681 24.636 1.00 91.38 122 PHE A N 1
ATOM 999 C CA . PHE A 1 122 ? -16.110 0.891 24.636 1.00 91.38 122 PHE A CA 1
ATOM 1000 C C . PHE A 1 122 ? -16.869 -0.017 25.598 1.00 91.38 122 PHE A C 1
ATOM 1002 O O . PHE A 1 122 ? -17.977 0.319 26.000 1.00 91.38 122 PHE A O 1
ATOM 1009 N N . ARG A 1 123 ? -16.320 -1.180 25.964 1.00 93.31 123 ARG A N 1
ATOM 1010 C CA . ARG A 1 123 ? -16.983 -2.132 26.872 1.00 93.31 123 ARG A CA 1
ATOM 1011 C C . ARG A 1 123 ? -16.378 -2.144 28.269 1.00 93.31 123 ARG A C 1
ATOM 1013 O O . ARG A 1 123 ? -16.906 -2.841 29.130 1.00 93.31 123 ARG A O 1
ATOM 1020 N N . MET A 1 124 ? -15.311 -1.386 28.512 1.00 92.88 124 MET A N 1
ATOM 1021 C CA . MET A 1 124 ? -14.733 -1.216 29.840 1.00 92.88 124 MET A CA 1
ATOM 1022 C C . MET A 1 124 ? -14.828 0.240 30.296 1.00 92.88 124 MET A C 1
ATOM 1024 O O . MET A 1 124 ? -14.481 1.165 29.565 1.00 92.88 124 MET A O 1
ATOM 1028 N N . ILE A 1 125 ? -15.273 0.414 31.534 1.00 90.88 125 ILE A N 1
ATOM 1029 C CA . ILE A 1 125 ? -15.307 1.678 32.257 1.00 90.88 125 ILE A CA 1
ATOM 1030 C C . ILE A 1 125 ? -14.122 1.679 33.223 1.00 90.88 125 ILE A C 1
ATOM 1032 O O . ILE A 1 125 ? -14.139 0.996 34.250 1.00 90.88 125 ILE A O 1
ATOM 1036 N N . ASP A 1 126 ? -13.097 2.452 32.882 1.00 83.62 126 ASP A N 1
ATOM 1037 C CA . ASP A 1 126 ? -11.913 2.695 33.703 1.00 83.62 126 ASP A CA 1
ATOM 1038 C C . ASP A 1 126 ? -11.342 4.083 33.351 1.00 83.62 126 ASP A C 1
ATOM 1040 O O . ASP A 1 126 ? -11.512 4.576 32.234 1.00 83.62 126 ASP A O 1
ATOM 1044 N N . LEU A 1 127 ? -10.666 4.720 34.305 1.00 75.12 127 LEU A N 1
ATOM 1045 C CA . LEU A 1 127 ? -9.918 5.963 34.096 1.00 75.12 127 LEU A CA 1
ATOM 1046 C C . LEU A 1 127 ? -8.497 5.709 33.573 1.00 75.12 127 LEU A C 1
ATOM 1048 O O . LEU A 1 127 ? -7.779 6.658 33.275 1.00 75.12 127 LEU A O 1
ATOM 1052 N N . GLN A 1 128 ? -8.060 4.452 33.473 1.00 77.75 128 GLN A N 1
ATOM 1053 C CA . GLN A 1 128 ? -6.745 4.119 32.928 1.00 77.75 128 GLN A CA 1
ATOM 1054 C C . GLN A 1 128 ? -6.575 4.574 31.466 1.00 77.75 128 GLN A C 1
ATOM 1056 O O . GLN A 1 128 ? -7.498 4.528 30.644 1.00 77.75 128 GLN A O 1
ATOM 1061 N N . GLN A 1 129 ? -5.344 4.972 31.124 1.00 64.12 129 GLN A N 1
ATOM 1062 C CA . GLN A 1 129 ? -4.983 5.385 29.767 1.00 64.12 129 GLN A CA 1
ATOM 1063 C C . GLN A 1 129 ? -5.270 4.279 28.740 1.00 64.12 129 GLN A C 1
ATOM 1065 O O . GLN A 1 129 ? -4.961 3.106 28.955 1.00 64.12 129 GLN A O 1
ATOM 1070 N N . GLY A 1 130 ? -5.841 4.675 27.600 1.00 67.12 130 GLY A N 1
ATOM 1071 C CA . GLY A 1 130 ? -6.252 3.771 26.521 1.00 67.12 130 GLY A CA 1
ATOM 1072 C C . GLY A 1 130 ? -7.651 3.166 26.691 1.00 67.12 130 GLY A C 1
ATOM 1073 O O . GLY A 1 130 ? -8.101 2.451 25.797 1.00 67.12 130 GLY A O 1
ATOM 1074 N N . ILE A 1 131 ? -8.332 3.449 27.808 1.00 75.88 131 ILE A N 1
ATOM 1075 C CA . ILE A 1 131 ? -9.757 3.146 28.022 1.00 75.88 131 ILE A CA 1
ATOM 1076 C C . ILE A 1 131 ? -10.571 4.443 27.970 1.00 75.88 131 ILE A C 1
ATOM 1078 O O . ILE A 1 131 ? -11.558 4.531 27.242 1.00 75.88 131 ILE A O 1
ATOM 1082 N N . ASN A 1 132 ? -10.118 5.477 28.684 1.00 80.75 132 ASN A N 1
ATOM 1083 C CA . ASN A 1 132 ? -10.764 6.783 28.683 1.00 80.75 132 ASN A CA 1
ATOM 1084 C C . ASN A 1 132 ? -10.443 7.581 27.402 1.00 80.75 132 ASN A C 1
ATOM 1086 O O . ASN A 1 132 ? -9.372 8.177 27.272 1.00 80.75 132 ASN A O 1
ATOM 1090 N N . ILE A 1 133 ? -11.411 7.626 26.483 1.00 83.12 133 ILE A N 1
ATOM 1091 C CA . ILE A 1 133 ? -11.309 8.281 25.167 1.00 83.12 133 ILE A CA 1
ATOM 1092 C C . ILE A 1 133 ? -11.017 9.787 25.293 1.00 83.12 133 ILE A C 1
ATOM 1094 O O . ILE A 1 133 ? -10.328 10.353 24.448 1.00 83.12 133 ILE A O 1
ATOM 1098 N N . LEU A 1 134 ? -11.502 10.432 26.358 1.00 84.75 134 LEU A N 1
ATOM 1099 C CA . LEU A 1 134 ? -11.409 11.883 26.560 1.00 84.75 134 LEU A CA 1
ATOM 1100 C C . LEU A 1 134 ? -10.029 12.344 27.055 1.00 84.75 134 LEU A C 1
ATOM 1102 O O . LEU A 1 134 ? -9.705 13.529 26.986 1.00 84.75 134 LEU A O 1
ATOM 1106 N N . GLU A 1 135 ? -9.200 11.422 27.551 1.00 83.81 135 GLU A N 1
ATOM 1107 C CA . GLU A 1 135 ? -7.791 11.705 27.863 1.00 83.81 135 GLU A CA 1
ATOM 1108 C C . GLU A 1 135 ? -6.877 11.553 26.654 1.00 83.81 135 GLU A C 1
ATOM 1110 O O . GLU A 1 135 ? -5.751 12.063 26.650 1.00 83.81 135 GLU A O 1
ATOM 1115 N N . GLU A 1 136 ? -7.349 10.866 25.617 1.00 78.38 136 GLU A N 1
ATOM 1116 C CA . GLU A 1 136 ? -6.611 10.761 24.379 1.00 78.38 136 GLU A CA 1
ATOM 1117 C C . GLU A 1 136 ? -6.702 12.114 23.647 1.00 78.38 136 GLU A C 1
ATOM 1119 O O . GLU A 1 136 ? -7.774 12.693 23.501 1.00 78.38 136 GLU A O 1
ATOM 1124 N N . GLY A 1 137 ? -5.568 12.672 23.206 1.00 81.50 137 GLY A N 1
ATOM 1125 C CA . GLY A 1 137 ? -5.561 13.989 22.552 1.00 81.50 137 GLY A CA 1
ATOM 1126 C C . GLY A 1 137 ? -6.491 14.062 21.329 1.00 81.50 137 GLY A C 1
ATOM 1127 O O . GLY A 1 137 ? -6.864 13.033 20.764 1.00 81.50 137 GLY A O 1
ATOM 1128 N N . LYS A 1 138 ? -6.809 15.280 20.864 1.00 84.19 138 LYS A N 1
ATOM 1129 C CA . LYS A 1 138 ? -7.802 15.570 19.800 1.00 84.19 138 LYS A CA 1
ATOM 1130 C C . LYS A 1 138 ? -7.759 14.625 18.590 1.00 84.19 138 LYS A C 1
ATOM 1132 O O . LYS A 1 138 ? -8.791 14.203 18.078 1.00 84.19 138 LYS A O 1
ATOM 1137 N N . THR A 1 139 ? -6.563 14.235 18.149 1.00 82.31 139 THR A N 1
ATOM 1138 C CA . THR A 1 139 ? -6.374 13.300 17.028 1.00 82.31 139 THR A CA 1
ATOM 1139 C C . THR A 1 139 ? -6.934 11.907 17.307 1.00 82.31 139 THR A C 1
ATOM 1141 O O . THR A 1 139 ? -7.495 11.279 16.414 1.00 82.31 139 THR A O 1
ATOM 1144 N N . SER A 1 140 ? -6.766 11.401 18.526 1.00 82.62 140 SER A N 1
ATOM 1145 C CA . SER A 1 140 ? -7.261 10.084 18.920 1.00 82.62 140 SER A CA 1
ATOM 1146 C C . SER A 1 140 ? -8.763 10.102 19.179 1.00 82.62 140 SER A C 1
ATOM 1148 O O . SER A 1 140 ? -9.452 9.166 18.783 1.00 82.62 140 SER A O 1
ATOM 1150 N N . LEU A 1 141 ? -9.288 11.196 19.739 1.00 83.12 141 LEU A N 1
ATOM 1151 C CA . LEU A 1 141 ? -10.728 11.435 19.821 1.00 83.12 141 LEU A CA 1
ATOM 1152 C C . LEU A 1 141 ? -11.358 11.405 18.424 1.00 83.12 141 LEU A C 1
ATOM 1154 O O . LEU A 1 141 ? -12.286 10.638 18.186 1.00 83.12 141 LEU A O 1
ATOM 1158 N N . ARG A 1 142 ? -10.789 12.152 17.468 1.00 82.44 142 ARG A N 1
ATOM 1159 C CA . ARG A 1 142 ? -11.231 12.147 16.068 1.00 82.44 142 ARG A CA 1
ATOM 1160 C C . ARG A 1 142 ? -11.175 10.752 15.450 1.00 82.44 142 ARG A C 1
ATOM 1162 O O . ARG A 1 142 ? -12.114 10.364 14.772 1.00 82.44 142 ARG A O 1
ATOM 1169 N N . LYS A 1 143 ? -10.104 9.987 15.683 1.00 82.38 143 LYS A N 1
ATOM 1170 C CA . LYS A 1 143 ? -10.009 8.592 15.218 1.00 82.38 143 LYS A CA 1
ATOM 1171 C C . LYS A 1 143 ? -11.065 7.703 15.853 1.00 82.38 143 LYS A C 1
ATOM 1173 O O . LYS A 1 143 ? -11.688 6.922 15.160 1.00 82.38 143 LYS A O 1
ATOM 1178 N N . THR A 1 144 ? -11.290 7.831 17.156 1.00 84.06 144 THR A N 1
ATOM 1179 C CA . THR A 1 144 ? -12.284 7.032 17.882 1.00 84.06 144 THR A CA 1
ATOM 1180 C C . THR A 1 144 ? -13.680 7.332 17.369 1.00 84.06 144 THR A C 1
ATOM 1182 O O . THR A 1 144 ? -14.455 6.415 17.112 1.00 84.06 144 THR A O 1
ATOM 1185 N N . LEU A 1 145 ? -13.954 8.607 17.119 1.00 82.19 145 LEU A N 1
ATOM 1186 C CA . LEU A 1 145 ? -15.165 9.031 16.462 1.00 82.19 145 LEU A CA 1
ATOM 1187 C C . LEU A 1 145 ? -15.264 8.430 15.046 1.00 82.19 145 LEU A C 1
ATOM 1189 O O . LEU A 1 145 ? -16.198 7.705 14.716 1.00 82.19 145 LEU A O 1
ATOM 1193 N N . CYS A 1 146 ? -14.247 8.612 14.216 1.00 78.00 146 CYS A N 1
ATOM 1194 C CA . CYS A 1 146 ? -14.255 8.023 12.888 1.00 78.00 146 CYS A CA 1
ATOM 1195 C C . CYS A 1 146 ? -14.277 6.492 12.898 1.00 78.00 146 CYS A C 1
ATOM 1197 O O . CYS A 1 146 ? -14.687 5.939 11.890 1.00 78.00 146 CYS A O 1
ATOM 1199 N N . SER A 1 147 ? -13.858 5.805 13.966 1.00 77.62 147 SER A N 1
ATOM 1200 C CA . SER A 1 147 ? -13.521 4.371 13.961 1.00 77.62 147 SER A CA 1
ATOM 1201 C C . SER A 1 147 ? -14.641 3.463 13.455 1.00 77.62 147 SER A C 1
ATOM 1203 O O . SER A 1 147 ? -14.357 2.459 12.808 1.00 77.62 147 SER A O 1
ATOM 1205 N N . PHE A 1 148 ? -15.905 3.851 13.637 1.00 71.38 148 PHE A N 1
ATOM 1206 C CA . PHE A 1 148 ? -17.052 3.114 13.101 1.00 71.38 148 PHE A CA 1
ATOM 1207 C C . PHE A 1 148 ? -17.118 3.115 11.563 1.00 71.38 148 PHE A C 1
ATOM 1209 O O . PHE A 1 148 ? -17.674 2.193 10.973 1.00 71.38 148 PHE A O 1
ATOM 1216 N N . ASN A 1 149 ? -16.510 4.109 10.907 1.00 76.56 149 ASN A N 1
ATOM 1217 C CA . ASN A 1 149 ? -16.480 4.286 9.452 1.00 76.56 149 ASN A CA 1
ATOM 1218 C C . ASN A 1 149 ? -15.066 4.526 8.881 1.00 76.56 149 ASN A C 1
ATOM 1220 O O . ASN A 1 149 ? -14.900 4.705 7.672 1.00 76.56 149 ASN A O 1
ATOM 1224 N N . GLU A 1 150 ? -14.026 4.530 9.719 1.00 76.19 150 GLU A N 1
ATOM 1225 C CA . GLU A 1 150 ? -12.663 4.914 9.341 1.00 76.19 150 GLU A CA 1
ATOM 1226 C C . GLU A 1 150 ? -12.103 3.939 8.310 1.00 76.19 150 GLU A C 1
ATOM 1228 O O . GLU A 1 150 ? -11.488 4.356 7.332 1.00 76.19 150 GLU A O 1
ATOM 1233 N N . ASP A 1 151 ? -12.397 2.648 8.465 1.00 76.50 151 ASP A N 1
ATOM 1234 C CA . ASP A 1 151 ? -12.006 1.612 7.512 1.00 76.50 151 ASP A CA 1
ATOM 1235 C C . ASP A 1 151 ? -12.601 1.855 6.124 1.00 76.50 151 ASP A C 1
ATOM 1237 O O . ASP A 1 151 ? -11.919 1.671 5.111 1.00 76.50 151 ASP A O 1
ATOM 1241 N N . MET A 1 152 ? -13.851 2.323 6.053 1.00 83.81 152 MET A N 1
ATOM 1242 C CA . MET A 1 152 ? -14.490 2.680 4.789 1.00 83.81 152 MET A CA 1
ATOM 1243 C C . MET A 1 152 ? -13.780 3.878 4.149 1.00 83.81 152 MET A C 1
ATOM 1245 O O . MET A 1 152 ? -13.368 3.791 2.987 1.00 83.81 152 MET A O 1
ATOM 1249 N N . PHE A 1 153 ? -13.571 4.966 4.899 1.00 86.06 153 PHE A N 1
ATOM 1250 C CA . PHE A 1 153 ? -12.880 6.159 4.399 1.00 86.06 153 PHE A CA 1
ATOM 1251 C C . PHE A 1 153 ? -11.442 5.860 3.973 1.00 86.06 153 PHE A C 1
ATOM 1253 O O . PHE A 1 153 ? -11.034 6.220 2.866 1.00 86.06 153 PHE A O 1
ATOM 1260 N N . ASN A 1 154 ? -10.689 5.135 4.798 1.00 85.88 154 ASN A N 1
ATOM 1261 C CA . ASN A 1 154 ? -9.311 4.742 4.528 1.00 85.88 154 ASN A CA 1
ATOM 1262 C C . ASN A 1 154 ? -9.219 3.828 3.302 1.00 85.88 154 ASN A C 1
ATOM 1264 O O . ASN A 1 154 ? -8.339 4.018 2.457 1.00 85.88 154 ASN A O 1
ATOM 1268 N N . LYS A 1 155 ? -10.150 2.879 3.138 1.00 89.19 155 LYS A N 1
ATOM 1269 C CA . LYS A 1 155 ? -10.223 2.015 1.951 1.00 89.19 155 LYS A CA 1
ATOM 1270 C C . LYS A 1 155 ? -10.494 2.824 0.683 1.00 89.19 155 LYS A C 1
ATOM 1272 O O . LYS A 1 155 ? -9.800 2.628 -0.318 1.00 89.19 155 LYS A O 1
ATOM 1277 N N . ILE A 1 156 ? -11.453 3.753 0.713 1.00 93.06 156 ILE A N 1
ATOM 1278 C CA . ILE A 1 156 ? -11.753 4.634 -0.427 1.00 93.06 156 ILE A CA 1
ATOM 1279 C C . ILE A 1 156 ? -10.542 5.520 -0.743 1.00 93.06 156 ILE A C 1
ATOM 1281 O O . ILE A 1 156 ? -10.104 5.567 -1.895 1.00 93.06 156 ILE A O 1
ATOM 1285 N N . ARG A 1 157 ? -9.939 6.153 0.270 1.00 93.62 157 ARG A N 1
ATOM 1286 C CA . ARG A 1 157 ? -8.757 7.014 0.121 1.00 93.62 157 ARG A CA 1
ATOM 1287 C C . ARG A 1 157 ? -7.579 6.260 -0.484 1.00 93.62 157 ARG A C 1
ATOM 1289 O O . ARG A 1 157 ? -6.979 6.742 -1.442 1.00 93.62 157 ARG A O 1
ATOM 1296 N N . LYS A 1 158 ? -7.278 5.060 0.018 1.00 94.25 158 LYS A N 1
ATOM 1297 C CA . LYS A 1 158 ? -6.213 4.194 -0.508 1.00 94.25 158 LYS A CA 1
ATOM 1298 C C . LYS A 1 158 ? -6.457 3.849 -1.977 1.00 94.25 158 LYS A C 1
ATOM 1300 O O . LYS A 1 158 ? -5.546 3.972 -2.793 1.00 94.25 158 LYS A O 1
ATOM 1305 N N . ASN A 1 159 ? -7.689 3.490 -2.339 1.00 95.81 159 ASN A N 1
ATOM 1306 C CA . ASN A 1 159 ? -8.055 3.207 -3.728 1.00 95.81 159 ASN A CA 1
ATOM 1307 C C . ASN A 1 159 ? -7.891 4.439 -4.633 1.00 95.81 159 ASN A C 1
ATOM 1309 O O . ASN A 1 159 ? -7.371 4.322 -5.744 1.00 95.81 159 ASN A O 1
ATOM 1313 N N . LEU A 1 160 ? -8.290 5.627 -4.167 1.00 96.81 160 LEU A N 1
ATOM 1314 C CA . LEU A 1 160 ? -8.098 6.880 -4.903 1.00 96.81 160 LEU A CA 1
ATOM 1315 C C . LEU A 1 160 ? -6.616 7.237 -5.056 1.00 96.81 160 LEU A C 1
ATOM 1317 O O . LEU A 1 160 ? -6.204 7.650 -6.135 1.00 96.81 160 LEU A O 1
ATOM 1321 N N . GLN A 1 161 ? -5.794 7.033 -4.026 1.00 96.38 161 GLN A N 1
ATOM 1322 C CA . GLN A 1 161 ? -4.348 7.257 -4.098 1.00 96.38 161 GLN A CA 1
ATOM 1323 C C . GLN A 1 161 ? -3.664 6.315 -5.094 1.00 96.38 161 GLN A C 1
ATOM 1325 O O . GLN A 1 161 ? -2.811 6.762 -5.860 1.00 96.38 161 GLN A O 1
ATOM 1330 N N . ILE A 1 162 ? -4.065 5.039 -5.134 1.00 96.31 162 ILE A N 1
ATOM 1331 C CA . ILE A 1 162 ? -3.585 4.079 -6.139 1.00 96.31 162 ILE A CA 1
ATOM 1332 C C . ILE A 1 162 ? -3.940 4.576 -7.546 1.00 96.31 162 ILE A C 1
ATOM 1334 O O . ILE A 1 162 ? -3.054 4.680 -8.393 1.00 96.31 162 ILE A O 1
ATOM 1338 N N . LYS A 1 163 ? -5.200 4.975 -7.773 1.00 96.31 163 LYS A N 1
ATOM 1339 C CA . LYS A 1 163 ? -5.644 5.539 -9.060 1.00 96.31 163 LYS A CA 1
ATOM 1340 C C . LYS A 1 163 ? -4.902 6.824 -9.425 1.00 96.31 163 LYS A C 1
ATOM 1342 O O . LYS A 1 163 ? -4.544 7.007 -10.582 1.00 96.31 163 LYS A O 1
ATOM 1347 N N . LYS A 1 164 ? -4.651 7.714 -8.460 1.00 96.88 164 LYS A N 1
ATOM 1348 C CA . LYS A 1 164 ? -3.879 8.946 -8.672 1.00 96.88 164 LYS A CA 1
ATOM 1349 C C . LYS A 1 164 ? -2.469 8.618 -9.156 1.00 96.88 164 LYS A C 1
ATOM 1351 O O . LYS A 1 164 ? -2.048 9.151 -10.175 1.00 96.88 164 LYS A O 1
ATOM 1356 N N . LYS A 1 165 ? -1.777 7.714 -8.456 1.00 95.06 165 LYS A N 1
ATOM 1357 C CA . LYS A 1 165 ? -0.414 7.295 -8.796 1.00 95.06 165 LYS A CA 1
ATOM 1358 C C . LYS A 1 165 ? -0.352 6.648 -10.180 1.00 95.06 165 LYS A C 1
ATOM 1360 O O . LYS A 1 165 ? 0.546 6.966 -10.949 1.00 95.06 165 LYS A O 1
ATOM 1365 N N . GLU A 1 166 ? -1.309 5.778 -10.506 1.00 94.56 166 GLU A N 1
ATOM 1366 C CA . GLU A 1 166 ? -1.438 5.197 -11.849 1.00 94.56 166 GLU A CA 1
ATOM 1367 C C . GLU A 1 166 ? -1.602 6.298 -12.909 1.00 94.56 166 GLU A C 1
ATOM 1369 O O . GLU A 1 166 ? -0.886 6.307 -13.907 1.00 94.56 166 GLU A O 1
ATOM 1374 N N . ARG A 1 167 ? -2.503 7.263 -12.683 1.00 95.06 167 ARG A N 1
ATOM 1375 C CA . ARG A 1 167 ? -2.748 8.359 -13.631 1.00 95.06 167 ARG A CA 1
ATOM 1376 C C . ARG A 1 167 ? -1.549 9.278 -13.814 1.00 95.06 167 ARG A C 1
ATOM 1378 O O . ARG A 1 167 ? -1.282 9.670 -14.939 1.00 95.06 167 ARG A O 1
ATOM 1385 N N . GLU A 1 168 ? -0.827 9.597 -12.743 1.00 93.19 168 GLU A N 1
ATOM 1386 C CA . GLU A 1 168 ? 0.392 10.414 -12.798 1.00 93.19 168 GLU A CA 1
ATOM 1387 C C . GLU A 1 168 ? 1.528 9.692 -13.537 1.00 93.19 168 GLU A C 1
ATOM 1389 O O . GLU A 1 168 ? 2.216 10.310 -14.350 1.00 93.19 168 GLU A O 1
ATOM 1394 N N . LEU A 1 169 ? 1.694 8.386 -13.297 1.00 91.25 169 LEU A N 1
ATOM 1395 C CA . LEU A 1 169 ? 2.718 7.567 -13.949 1.00 91.25 169 LEU A CA 1
ATOM 1396 C C . LEU A 1 169 ? 2.486 7.452 -15.461 1.00 91.25 169 LEU A C 1
ATOM 1398 O O . LEU A 1 169 ? 3.432 7.557 -16.236 1.00 91.25 169 LEU A O 1
ATOM 1402 N N . TYR A 1 170 ? 1.230 7.263 -15.865 1.00 92.06 170 TYR A N 1
ATOM 1403 C CA . TYR A 1 170 ? 0.821 7.075 -17.258 1.00 92.06 170 TYR A CA 1
ATOM 1404 C C . TYR A 1 170 ? 0.162 8.337 -17.853 1.00 92.06 170 TYR A C 1
ATOM 1406 O O . TYR A 1 170 ? -0.742 8.233 -18.690 1.00 92.06 170 TYR A O 1
ATOM 1414 N N . ASN A 1 171 ? 0.588 9.529 -17.407 1.00 92.81 171 ASN A N 1
ATOM 1415 C CA . ASN A 1 171 ? 0.098 10.818 -17.907 1.00 92.81 171 ASN A CA 1
ATOM 1416 C C . ASN A 1 171 ? 0.789 11.191 -19.224 1.00 92.81 171 ASN A C 1
ATOM 1418 O O . ASN A 1 171 ? 2.001 11.413 -19.257 1.00 92.81 171 ASN A O 1
ATOM 1422 N N . ARG A 1 172 ? 0.012 11.292 -20.302 1.00 89.62 172 ARG A N 1
ATOM 1423 C CA . ARG A 1 172 ? 0.497 11.614 -21.646 1.00 89.62 172 ARG A CA 1
ATOM 1424 C C . ARG A 1 172 ? 0.987 13.054 -21.786 1.00 89.62 172 ARG A C 1
ATOM 1426 O O . ARG A 1 172 ? 1.835 13.301 -22.630 1.00 89.62 172 ARG A O 1
ATOM 1433 N N . ASP A 1 173 ? 0.504 13.978 -20.955 1.00 88.06 173 ASP A N 1
ATOM 1434 C CA . ASP A 1 173 ? 0.915 15.389 -21.012 1.00 88.06 173 ASP A CA 1
ATOM 1435 C C . ASP A 1 173 ? 2.364 15.578 -20.527 1.00 88.06 173 ASP A C 1
ATOM 1437 O O . ASP A 1 173 ? 3.007 16.568 -20.856 1.00 88.06 173 ASP A O 1
ATOM 1441 N N . ASN A 1 174 ? 2.906 14.604 -19.782 1.00 85.75 174 ASN A N 1
ATOM 1442 C CA . ASN A 1 174 ? 4.318 14.579 -19.388 1.00 85.75 174 ASN A CA 1
ATOM 1443 C C . ASN A 1 174 ? 5.241 14.115 -20.525 1.00 85.75 174 ASN A C 1
ATOM 1445 O O . ASN A 1 174 ? 6.463 14.101 -20.365 1.00 85.75 174 ASN A O 1
ATOM 1449 N N . LEU A 1 175 ? 4.678 13.662 -21.646 1.00 83.12 175 LEU A N 1
ATOM 1450 C CA . LEU A 1 175 ? 5.451 13.174 -22.771 1.00 83.12 175 LEU A CA 1
ATOM 1451 C C . LEU A 1 175 ? 5.677 14.322 -23.757 1.00 83.12 175 LEU A C 1
ATOM 1453 O O . LEU A 1 175 ? 4.729 14.891 -24.290 1.00 83.12 175 LEU A O 1
ATOM 1457 N N . ASN A 1 176 ? 6.941 14.606 -24.071 1.00 72.00 176 ASN A N 1
ATOM 1458 C CA . ASN A 1 176 ? 7.302 15.442 -25.218 1.00 72.00 176 ASN A CA 1
ATOM 1459 C C . ASN A 1 176 ? 7.079 14.643 -26.513 1.00 72.00 176 ASN A C 1
ATOM 1461 O O . ASN A 1 176 ? 8.029 14.147 -27.122 1.00 72.00 176 ASN A O 1
ATOM 1465 N N . ILE A 1 177 ? 5.817 14.435 -26.899 1.00 63.97 177 ILE A N 1
ATOM 1466 C CA . ILE A 1 177 ? 5.466 13.748 -28.145 1.00 63.97 177 ILE A CA 1
ATOM 1467 C C . ILE A 1 177 ? 5.109 14.795 -29.194 1.00 63.97 177 ILE A C 1
ATOM 1469 O O . ILE A 1 177 ? 3.946 15.128 -29.388 1.00 63.97 177 ILE A O 1
ATOM 1473 N N . ASP A 1 178 ? 6.109 15.222 -29.959 1.00 63.81 178 ASP A N 1
ATOM 1474 C CA . ASP A 1 178 ? 5.895 15.942 -31.225 1.00 63.81 178 ASP A CA 1
ATOM 1475 C C . ASP A 1 178 ? 5.574 14.983 -32.395 1.00 63.81 178 ASP A C 1
ATOM 1477 O O . ASP A 1 178 ? 5.630 15.357 -33.566 1.00 63.81 178 ASP A O 1
ATOM 1481 N N . THR A 1 179 ? 5.292 13.700 -32.127 1.00 61.12 179 THR A N 1
ATOM 1482 C CA . THR A 1 179 ? 5.223 12.664 -33.172 1.00 61.12 179 THR A CA 1
ATOM 1483 C C . THR A 1 179 ? 3.825 12.070 -33.364 1.00 61.12 179 THR A C 1
ATOM 1485 O O . THR A 1 179 ? 3.194 11.568 -32.445 1.00 61.12 179 THR A O 1
ATOM 1488 N N . ILE A 1 180 ? 3.367 12.085 -34.620 1.00 64.25 180 ILE A N 1
ATOM 1489 C CA . ILE A 1 180 ? 2.012 11.716 -35.084 1.00 64.25 180 ILE A CA 1
ATOM 1490 C C . ILE A 1 180 ? 1.823 10.183 -35.225 1.00 64.25 180 ILE A C 1
ATOM 1492 O O . ILE A 1 180 ? 0.777 9.697 -35.654 1.00 64.25 180 ILE A O 1
ATOM 1496 N N . HIS A 1 181 ? 2.834 9.367 -34.916 1.00 70.62 181 HIS A N 1
ATOM 1497 C CA . HIS A 1 181 ? 2.788 7.936 -35.235 1.00 70.62 181 HIS A CA 1
ATOM 1498 C C . HIS A 1 181 ? 2.027 7.112 -34.184 1.00 70.62 181 HIS A C 1
ATOM 1500 O O . HIS A 1 181 ? 2.212 7.272 -32.985 1.00 70.62 181 HIS A O 1
ATOM 1506 N N . PHE A 1 182 ? 1.209 6.162 -34.644 1.00 81.44 182 PHE A N 1
ATOM 1507 C CA . PHE A 1 182 ? 0.546 5.191 -33.770 1.00 81.44 182 PHE A CA 1
ATOM 1508 C C . PHE A 1 182 ? 1.523 4.104 -33.275 1.00 81.44 182 PHE A C 1
ATOM 1510 O O . PHE A 1 182 ? 2.311 3.599 -34.088 1.00 81.44 182 PHE A O 1
ATOM 1517 N N . PRO A 1 183 ? 1.438 3.670 -31.999 1.00 85.44 183 PRO A N 1
ATOM 1518 C CA . PRO A 1 183 ? 2.216 2.543 -31.487 1.00 85.44 183 PRO A CA 1
ATOM 1519 C C . PRO A 1 183 ? 1.883 1.265 -32.265 1.00 85.44 183 PRO A C 1
ATOM 1521 O O . PRO A 1 183 ? 0.722 0.875 -32.385 1.00 85.44 183 PRO A O 1
ATOM 1524 N N . SER A 1 184 ? 2.900 0.592 -32.808 1.00 92.25 184 SER A N 1
ATOM 1525 C CA . SER A 1 184 ? 2.720 -0.682 -33.509 1.00 92.25 184 SER A CA 1
ATOM 1526 C C . SER A 1 184 ? 3.981 -1.538 -33.442 1.00 92.25 184 SER A C 1
ATOM 1528 O O . SER A 1 184 ? 4.952 -1.300 -34.161 1.00 92.25 184 SER A O 1
ATOM 1530 N N . GLU A 1 185 ? 3.936 -2.586 -32.619 1.00 93.00 185 GLU A N 1
ATOM 1531 C CA . GLU A 1 185 ? 5.023 -3.566 -32.486 1.00 93.00 185 GLU A CA 1
ATOM 1532 C C . GLU A 1 185 ? 5.299 -4.293 -33.814 1.00 93.00 185 GLU A C 1
ATOM 1534 O O . GLU A 1 185 ? 6.452 -4.502 -34.180 1.00 93.00 185 GLU A O 1
ATOM 1539 N N . LYS A 1 186 ? 4.253 -4.581 -34.605 1.00 95.12 186 LYS A N 1
ATOM 1540 C CA . LYS A 1 186 ? 4.391 -5.193 -35.939 1.00 95.12 186 LYS A CA 1
ATOM 1541 C C . LYS A 1 186 ? 5.181 -4.308 -36.907 1.00 95.12 186 LYS A C 1
ATOM 1543 O O . LYS A 1 186 ? 6.058 -4.803 -37.610 1.00 95.12 186 LYS A O 1
ATOM 1548 N N . ARG A 1 187 ? 4.890 -2.999 -36.944 1.00 94.12 187 ARG A N 1
ATOM 1549 C CA . ARG A 1 187 ? 5.641 -2.049 -37.786 1.00 94.12 187 ARG A CA 1
ATOM 1550 C C . ARG A 1 187 ? 7.085 -1.915 -37.312 1.00 94.12 187 ARG A C 1
ATOM 1552 O O . ARG A 1 187 ? 7.981 -1.867 -38.148 1.00 94.12 187 ARG A O 1
ATOM 1559 N N . LEU A 1 188 ? 7.310 -1.893 -35.996 1.00 95.19 188 LEU A N 1
ATOM 1560 C CA . LEU A 1 188 ? 8.653 -1.840 -35.421 1.00 95.19 188 LEU A CA 1
ATOM 1561 C C . LEU A 1 188 ? 9.476 -3.062 -35.832 1.00 95.19 188 LEU A C 1
ATOM 1563 O O . LEU A 1 188 ? 10.598 -2.910 -36.308 1.00 95.19 188 LEU A O 1
ATOM 1567 N N . HIS A 1 189 ? 8.890 -4.251 -35.730 1.00 96.69 189 HIS A N 1
ATOM 1568 C CA . HIS A 1 189 ? 9.542 -5.484 -36.146 1.00 96.69 189 HIS A CA 1
ATOM 1569 C C . HIS A 1 189 ? 9.881 -5.484 -37.646 1.00 96.69 189 HIS A C 1
ATOM 1571 O O . HIS A 1 189 ? 11.010 -5.788 -38.024 1.00 96.69 189 HIS A O 1
ATOM 1577 N N . ALA A 1 190 ? 8.949 -5.053 -38.503 1.00 97.12 190 ALA A N 1
ATOM 1578 C CA . ALA A 1 190 ? 9.201 -4.929 -39.940 1.00 97.12 190 ALA A CA 1
ATOM 1579 C C . ALA A 1 190 ? 10.343 -3.943 -40.257 1.00 97.12 190 ALA A C 1
ATOM 1581 O O . ALA A 1 190 ? 11.181 -4.218 -41.114 1.00 97.12 190 ALA A O 1
ATOM 1582 N N . ILE A 1 191 ? 10.413 -2.815 -39.541 1.00 95.88 191 ILE A N 1
ATOM 1583 C CA . ILE A 1 191 ? 11.508 -1.841 -39.661 1.00 95.88 191 ILE A CA 1
ATOM 1584 C C . ILE A 1 191 ? 12.843 -2.448 -39.216 1.00 95.88 191 ILE A C 1
ATOM 1586 O O . ILE A 1 191 ? 13.856 -2.240 -39.881 1.00 95.88 191 ILE A O 1
ATOM 1590 N N . GLN A 1 192 ? 12.859 -3.204 -38.117 1.00 97.12 192 GLN A N 1
ATOM 1591 C CA . GLN A 1 192 ? 14.062 -3.876 -37.623 1.00 97.12 192 GLN A CA 1
ATOM 1592 C C . GLN A 1 192 ? 14.594 -4.900 -38.634 1.00 97.12 192 GLN A C 1
ATOM 1594 O O . GLN A 1 192 ? 15.790 -4.889 -38.916 1.00 97.12 192 GLN A O 1
ATOM 1599 N N . ILE A 1 193 ? 13.714 -5.707 -39.240 1.00 97.50 193 ILE A N 1
ATOM 1600 C CA . ILE A 1 193 ? 14.081 -6.616 -40.339 1.00 97.50 193 ILE A CA 1
ATOM 1601 C C . ILE A 1 193 ? 14.629 -5.822 -41.530 1.00 97.50 193 ILE A C 1
ATOM 1603 O O . ILE A 1 193 ? 15.687 -6.145 -42.058 1.00 97.50 193 ILE A O 1
ATOM 1607 N N . GLY A 1 194 ? 13.956 -4.739 -41.930 1.00 96.56 194 GLY A N 1
ATOM 1608 C CA . GLY A 1 194 ? 14.424 -3.890 -43.027 1.00 96.56 194 GLY A CA 1
ATOM 1609 C C . GLY A 1 194 ? 15.818 -3.296 -42.784 1.00 96.56 194 GLY A C 1
ATOM 1610 O O . GLY A 1 194 ? 16.631 -3.241 -43.703 1.00 96.56 194 GLY A O 1
ATOM 1611 N N . LEU A 1 195 ? 16.126 -2.886 -41.549 1.00 97.75 195 LEU A N 1
ATOM 1612 C CA . LEU A 1 195 ? 17.455 -2.396 -41.166 1.00 97.75 195 LEU A CA 1
ATOM 1613 C C . LEU A 1 195 ? 18.521 -3.491 -41.169 1.00 97.75 195 LEU A C 1
ATOM 1615 O O . LEU A 1 195 ? 19.676 -3.199 -41.492 1.00 97.75 195 LEU A O 1
ATOM 1619 N N . LEU A 1 196 ? 18.150 -4.722 -40.810 1.00 97.50 196 LEU A N 1
ATOM 1620 C CA . LEU A 1 196 ? 19.041 -5.874 -40.901 1.00 97.50 196 LEU A CA 1
ATOM 1621 C C . LEU A 1 196 ? 19.402 -6.140 -42.366 1.00 97.50 196 LEU A C 1
ATOM 1623 O O . LEU A 1 196 ? 20.582 -6.109 -42.701 1.00 97.50 196 LEU A O 1
ATOM 1627 N N . ASN A 1 197 ? 18.399 -6.232 -43.242 1.00 97.56 197 ASN A N 1
ATOM 1628 C CA . ASN A 1 197 ? 18.598 -6.446 -44.678 1.00 97.56 197 ASN A CA 1
ATOM 1629 C C . ASN A 1 197 ? 19.471 -5.346 -45.308 1.00 97.56 197 ASN A C 1
ATOM 1631 O O . ASN A 1 197 ? 20.388 -5.637 -46.067 1.00 97.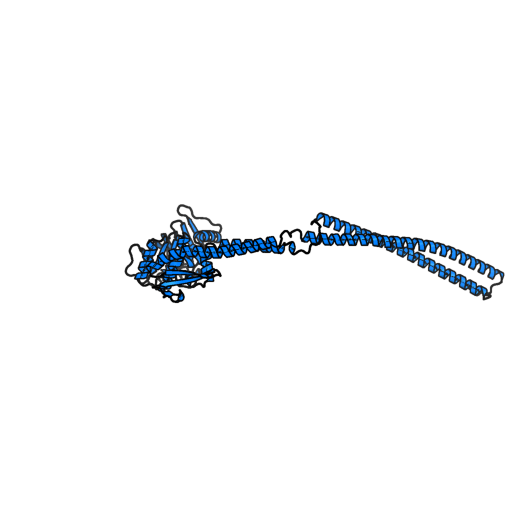56 197 ASN A O 1
ATOM 1635 N N . LEU A 1 198 ? 19.247 -4.072 -44.955 1.00 97.44 198 LEU A N 1
ATOM 1636 C CA . LEU A 1 198 ? 20.101 -2.971 -45.427 1.00 97.44 198 LEU A CA 1
ATOM 1637 C C . LEU A 1 198 ? 21.533 -3.062 -44.888 1.00 97.44 198 LEU A C 1
ATOM 1639 O O . LEU A 1 198 ? 22.463 -2.600 -45.537 1.00 97.44 198 LEU A O 1
ATOM 1643 N N . SER A 1 199 ? 21.728 -3.610 -43.688 1.00 97.44 199 SER A N 1
ATOM 1644 C CA . SER A 1 199 ? 23.069 -3.797 -43.126 1.00 97.44 199 SER A CA 1
ATOM 1645 C C . SER A 1 199 ? 23.824 -4.914 -43.842 1.00 97.44 199 SER A C 1
ATOM 1647 O O . SER A 1 199 ? 25.015 -4.758 -44.098 1.00 97.44 199 SER A O 1
ATOM 1649 N N . GLU A 1 200 ? 23.131 -5.993 -44.203 1.00 97.75 200 GLU A N 1
ATOM 1650 C CA . GLU A 1 200 ? 23.673 -7.071 -45.036 1.00 97.75 200 GLU A CA 1
ATOM 1651 C C . GLU A 1 200 ? 24.024 -6.570 -46.443 1.00 97.75 200 GLU A C 1
ATOM 1653 O O . GLU A 1 200 ? 25.109 -6.866 -46.937 1.00 97.75 200 GLU A O 1
ATOM 1658 N N . GLU A 1 201 ? 23.170 -5.739 -47.049 1.00 97.69 201 GLU A N 1
ATOM 1659 C CA . GLU A 1 201 ? 23.439 -5.112 -48.351 1.00 97.69 201 GLU A CA 1
ATOM 1660 C C . GLU A 1 201 ? 24.657 -4.172 -48.300 1.00 97.69 201 GLU A C 1
ATOM 1662 O O . GLU A 1 201 ? 25.517 -4.207 -49.177 1.00 97.69 201 GLU A O 1
ATOM 1667 N N . VAL A 1 202 ? 24.798 -3.355 -47.249 1.00 97.62 202 VAL A N 1
ATOM 1668 C CA . VAL A 1 202 ? 26.013 -2.535 -47.067 1.00 97.62 202 VAL A CA 1
ATOM 1669 C C . VAL A 1 202 ? 27.253 -3.419 -46.964 1.00 97.62 202 VAL A C 1
ATOM 1671 O O . VAL A 1 202 ? 28.271 -3.105 -47.576 1.00 97.62 202 VAL A O 1
ATOM 1674 N N . TYR A 1 203 ? 27.171 -4.523 -46.221 1.00 97.75 203 TYR A N 1
ATOM 1675 C CA . TYR A 1 203 ? 28.285 -5.450 -46.058 1.00 97.75 203 TYR A CA 1
ATOM 1676 C C . TYR A 1 203 ? 28.684 -6.125 -47.381 1.00 97.75 203 TYR A C 1
ATOM 1678 O O . TYR A 1 203 ? 29.876 -6.232 -47.677 1.00 97.75 203 TYR A O 1
ATOM 1686 N N . SER A 1 204 ? 27.719 -6.540 -48.211 1.00 97.75 204 SER A N 1
ATOM 1687 C CA . SER A 1 204 ? 28.023 -7.112 -49.529 1.00 97.75 204 SER A CA 1
ATOM 1688 C C . SER A 1 204 ? 28.693 -6.088 -50.448 1.00 97.75 204 SER A C 1
ATOM 1690 O O . SER A 1 204 ? 29.721 -6.399 -51.046 1.00 97.75 204 SER A O 1
ATOM 1692 N N . ILE A 1 205 ? 28.198 -4.844 -50.472 1.00 97.75 205 ILE A N 1
ATOM 1693 C CA . ILE A 1 205 ? 28.809 -3.748 -51.243 1.00 97.75 205 ILE A CA 1
ATOM 1694 C C . ILE A 1 205 ? 30.229 -3.450 -50.746 1.00 97.75 205 ILE A C 1
ATOM 1696 O O . ILE A 1 205 ? 31.124 -3.183 -51.541 1.00 97.75 205 ILE A O 1
ATOM 1700 N N . GLU A 1 206 ? 30.473 -3.484 -49.433 1.00 97.75 206 GLU A N 1
ATOM 1701 C CA . GLU A 1 206 ? 31.815 -3.287 -48.871 1.00 97.75 206 GLU A CA 1
ATOM 1702 C C . GLU A 1 206 ? 32.797 -4.374 -49.303 1.00 97.75 206 GLU A C 1
ATOM 1704 O O . GLU A 1 206 ? 33.971 -4.079 -49.556 1.00 97.75 206 GLU A O 1
ATOM 1709 N N . LYS A 1 207 ? 32.325 -5.619 -49.403 1.00 97.94 207 LYS A N 1
ATOM 1710 C CA . LYS A 1 207 ? 33.123 -6.744 -49.884 1.00 97.94 207 LYS A CA 1
ATOM 1711 C C . LYS A 1 207 ? 33.501 -6.563 -51.355 1.00 97.94 207 LYS A C 1
ATOM 1713 O O . LYS A 1 207 ? 34.686 -6.655 -51.669 1.00 97.94 207 LYS A O 1
ATOM 1718 N N . GLU A 1 208 ? 32.531 -6.244 -52.210 1.00 97.88 208 GLU A N 1
ATOM 1719 C CA . GLU A 1 208 ? 32.747 -5.969 -53.641 1.00 97.88 208 GLU A CA 1
ATOM 1720 C C . GLU A 1 208 ? 33.679 -4.766 -53.836 1.00 97.88 208 GLU A C 1
ATOM 1722 O O . GLU A 1 208 ? 34.708 -4.863 -54.500 1.00 97.88 208 GLU A O 1
ATOM 1727 N N . LEU A 1 209 ? 33.423 -3.659 -53.134 1.00 97.69 209 LEU A N 1
ATOM 1728 C CA . LEU A 1 209 ? 34.284 -2.476 -53.158 1.00 97.69 209 LEU A CA 1
ATOM 1729 C C . LEU A 1 209 ? 35.733 -2.795 -52.759 1.00 97.69 209 LEU A C 1
ATOM 1731 O O . LEU A 1 209 ? 36.672 -2.246 -53.337 1.00 97.69 209 LEU A O 1
ATOM 1735 N N . SER A 1 210 ? 35.928 -3.658 -51.760 1.00 97.31 210 SER A N 1
ATOM 1736 C CA . SER A 1 210 ? 37.261 -4.073 -51.311 1.00 97.31 210 SER A CA 1
ATOM 1737 C C . SER A 1 210 ? 37.985 -4.916 -52.361 1.00 97.31 210 SER A C 1
ATOM 1739 O O . SER A 1 210 ? 39.203 -4.798 -52.509 1.00 97.31 210 SER A O 1
ATOM 1741 N N . GLU A 1 211 ? 37.260 -5.766 -53.087 1.00 97.94 211 GLU A N 1
ATOM 1742 C CA . GLU A 1 211 ? 37.792 -6.555 -54.198 1.00 97.94 211 GLU A CA 1
ATOM 1743 C C . GLU A 1 211 ? 38.219 -5.650 -55.358 1.00 97.94 211 GLU A C 1
ATOM 1745 O O . GLU A 1 211 ? 39.378 -5.699 -55.780 1.00 97.94 211 GLU A O 1
ATOM 1750 N N . GLU A 1 212 ? 37.360 -4.717 -55.768 1.00 97.62 212 GLU A N 1
ATOM 1751 C CA . GLU A 1 212 ? 37.676 -3.783 -56.850 1.00 97.62 212 GLU A CA 1
ATOM 1752 C C . GLU A 1 212 ? 38.837 -2.841 -56.509 1.00 97.62 212 GLU A C 1
ATOM 1754 O O . GLU A 1 212 ? 39.680 -2.526 -57.353 1.00 97.62 212 GLU A O 1
ATOM 1759 N N . GLN A 1 213 ? 38.968 -2.441 -55.243 1.00 97.69 213 GLN A N 1
ATOM 1760 C CA . GLN A 1 213 ? 40.129 -1.678 -54.779 1.00 97.69 213 GLN A CA 1
ATOM 1761 C C . GLN A 1 213 ? 41.432 -2.486 -54.839 1.00 97.69 213 GLN A C 1
ATOM 1763 O O . GLN A 1 213 ? 42.487 -1.931 -55.170 1.00 97.69 213 GLN A O 1
ATOM 1768 N N . ARG A 1 214 ? 41.390 -3.790 -54.536 1.00 97.88 214 ARG A N 1
ATOM 1769 C CA . ARG A 1 214 ? 42.558 -4.675 -54.680 1.00 97.88 214 ARG A CA 1
ATOM 1770 C C . ARG A 1 214 ? 42.937 -4.835 -56.147 1.00 97.88 214 ARG A C 1
ATOM 1772 O O . ARG A 1 214 ? 44.117 -4.700 -56.472 1.00 97.88 214 ARG A O 1
ATOM 1779 N N . ASN A 1 215 ? 41.956 -5.044 -57.023 1.00 97.38 215 ASN A N 1
ATOM 1780 C CA . ASN A 1 215 ? 42.163 -5.118 -58.469 1.00 97.38 215 ASN A CA 1
ATOM 1781 C C . ASN A 1 215 ? 42.813 -3.833 -58.991 1.00 97.38 215 ASN A C 1
ATOM 1783 O O . ASN A 1 215 ? 43.861 -3.889 -59.638 1.00 97.38 215 ASN A O 1
ATOM 1787 N N . LEU A 1 216 ? 42.278 -2.669 -58.608 1.00 97.69 216 LEU A N 1
ATOM 1788 C CA . LEU A 1 216 ? 42.845 -1.365 -58.949 1.00 97.69 216 LEU A CA 1
ATOM 1789 C C . LEU A 1 216 ? 44.297 -1.228 -58.480 1.00 97.69 216 LEU A C 1
ATOM 1791 O O . LEU A 1 216 ? 45.166 -0.818 -59.250 1.00 97.69 216 LEU A O 1
ATOM 1795 N N . THR A 1 217 ? 44.574 -1.602 -57.230 1.00 97.75 217 THR A N 1
ATOM 1796 C CA . THR A 1 217 ? 45.923 -1.528 -56.653 1.00 97.75 217 THR A CA 1
ATOM 1797 C C . THR A 1 217 ? 46.898 -2.417 -57.426 1.00 97.75 217 THR A C 1
ATOM 1799 O O . THR A 1 217 ? 47.977 -1.960 -57.800 1.00 97.75 217 THR A O 1
ATOM 1802 N N . ASN A 1 218 ? 46.496 -3.647 -57.759 1.00 97.62 218 ASN A N 1
ATOM 1803 C CA . ASN A 1 218 ? 47.296 -4.580 -58.555 1.00 97.62 218 ASN A CA 1
ATOM 1804 C C . ASN A 1 218 ? 47.595 -4.034 -59.960 1.00 97.62 218 ASN A C 1
ATOM 1806 O O . ASN A 1 218 ? 48.731 -4.129 -60.433 1.00 97.62 218 ASN A O 1
ATOM 1810 N N . LEU A 1 219 ? 46.601 -3.441 -60.631 1.00 97.62 219 LEU A N 1
ATOM 1811 C CA . LEU A 1 219 ? 46.781 -2.812 -61.944 1.00 97.62 219 LEU A CA 1
ATOM 1812 C C . LEU A 1 219 ? 47.765 -1.636 -61.870 1.00 97.62 219 LEU A C 1
ATOM 1814 O O . LEU A 1 219 ? 48.681 -1.551 -62.692 1.00 97.62 219 LEU A O 1
ATOM 1818 N N . ILE A 1 220 ? 47.628 -0.770 -60.860 1.00 96.88 220 ILE A N 1
ATOM 1819 C CA . ILE A 1 220 ? 48.539 0.359 -60.629 1.00 96.88 220 ILE A CA 1
ATOM 1820 C C . ILE A 1 220 ? 49.964 -0.146 -60.379 1.00 96.88 220 ILE A C 1
ATOM 1822 O O . ILE A 1 220 ? 50.897 0.336 -61.024 1.00 96.88 220 ILE A O 1
ATOM 1826 N N . SER A 1 221 ? 50.152 -1.135 -59.502 1.00 97.44 221 SER A N 1
ATOM 1827 C CA . SER A 1 221 ? 51.466 -1.718 -59.205 1.00 97.44 221 SER A CA 1
ATOM 1828 C C . SER A 1 221 ? 52.119 -2.343 -60.442 1.00 97.44 221 SER A C 1
ATOM 1830 O O . SER A 1 221 ? 53.306 -2.121 -60.690 1.00 97.44 221 SER A O 1
ATOM 1832 N N . ASN A 1 222 ? 51.354 -3.067 -61.264 1.00 97.44 222 ASN A N 1
ATOM 1833 C CA . ASN A 1 222 ? 51.852 -3.644 -62.515 1.00 97.44 222 ASN A CA 1
ATOM 1834 C C . ASN A 1 222 ? 52.256 -2.568 -63.527 1.00 97.44 222 ASN A C 1
ATOM 1836 O O . ASN A 1 222 ? 53.327 -2.665 -64.130 1.00 97.44 222 ASN A O 1
ATOM 1840 N N . ARG A 1 223 ? 51.452 -1.505 -63.668 1.00 97.56 223 ARG A N 1
ATOM 1841 C CA . ARG A 1 223 ? 51.808 -0.349 -64.499 1.00 97.56 223 ARG A CA 1
ATOM 1842 C C . ARG A 1 223 ? 53.106 0.298 -64.017 1.00 97.56 223 ARG A C 1
ATOM 1844 O O . ARG A 1 223 ? 53.983 0.561 -64.833 1.00 97.56 223 ARG A O 1
ATOM 1851 N N . MET A 1 224 ? 53.252 0.518 -62.708 1.00 97.12 224 MET A N 1
ATOM 1852 C CA . MET A 1 224 ? 54.472 1.090 -62.122 1.00 97.12 224 MET A CA 1
ATOM 1853 C C . MET A 1 224 ? 55.697 0.209 -62.394 1.00 97.12 224 MET A C 1
ATOM 1855 O O . MET A 1 224 ? 56.743 0.720 -62.782 1.00 97.12 224 MET A O 1
ATOM 1859 N N . ARG A 1 225 ? 55.562 -1.119 -62.290 1.00 97.62 225 ARG A N 1
ATOM 1860 C CA . ARG A 1 225 ? 56.635 -2.063 -62.637 1.00 97.62 225 ARG A CA 1
ATOM 1861 C C . ARG A 1 225 ? 57.047 -1.955 -64.108 1.00 97.62 225 ARG A C 1
ATOM 1863 O O . ARG A 1 225 ? 58.241 -1.918 -64.399 1.00 97.62 225 ARG A O 1
ATOM 1870 N N . LEU A 1 226 ? 56.083 -1.905 -65.030 1.00 97.19 226 LEU A N 1
ATOM 1871 C CA . LEU A 1 226 ? 56.350 -1.733 -66.464 1.00 97.19 226 LEU A CA 1
ATOM 1872 C C . LEU A 1 226 ? 57.017 -0.384 -66.756 1.00 97.19 226 LEU A C 1
ATOM 1874 O O . LEU A 1 226 ? 57.961 -0.322 -67.541 1.00 97.19 226 LEU A O 1
ATOM 1878 N N . GLN A 1 227 ? 56.579 0.677 -66.081 1.00 96.88 227 GLN A N 1
ATOM 1879 C CA . GLN A 1 227 ? 57.176 2.004 -66.180 1.00 96.88 227 GLN A CA 1
ATOM 1880 C C . GLN A 1 227 ? 58.651 1.988 -65.743 1.00 96.88 227 GLN A C 1
ATOM 1882 O O . GLN A 1 227 ? 59.513 2.448 -66.490 1.00 96.88 227 GLN A O 1
ATOM 1887 N N . SER A 1 228 ? 58.972 1.365 -64.605 1.00 97.00 228 SER A N 1
ATOM 1888 C CA . SER A 1 228 ? 60.363 1.203 -64.160 1.00 97.00 228 SER A CA 1
ATOM 1889 C C . SER A 1 228 ? 61.201 0.361 -65.132 1.00 97.00 228 SER A C 1
ATOM 1891 O O . SER A 1 228 ? 62.366 0.673 -65.375 1.00 97.00 228 SER A O 1
ATOM 1893 N N . GLN A 1 229 ? 60.627 -0.687 -65.738 1.00 96.81 229 GLN A N 1
ATOM 1894 C CA . GLN A 1 229 ? 61.313 -1.479 -66.771 1.00 96.81 229 GLN A CA 1
ATOM 1895 C C . GLN A 1 229 ? 61.615 -0.649 -68.024 1.00 96.81 229 GLN A C 1
ATOM 1897 O O . GLN A 1 229 ? 62.736 -0.693 -68.536 1.00 96.81 229 GLN A O 1
ATOM 1902 N N . LYS A 1 230 ? 60.644 0.140 -68.499 1.00 97.06 230 LYS A N 1
ATOM 1903 C CA . LYS A 1 230 ? 60.813 1.070 -69.623 1.00 97.06 230 LYS A CA 1
ATOM 1904 C C . LYS A 1 230 ? 61.930 2.074 -69.352 1.00 97.06 230 LYS A C 1
ATOM 1906 O O . LYS A 1 230 ? 62.775 2.298 -70.220 1.00 97.06 230 LYS A O 1
ATOM 1911 N N . GLU A 1 231 ? 61.946 2.675 -68.166 1.00 96.06 231 GLU A N 1
ATOM 1912 C CA . GLU A 1 231 ? 62.993 3.609 -67.740 1.00 96.06 231 GLU A CA 1
ATOM 1913 C C . GLU A 1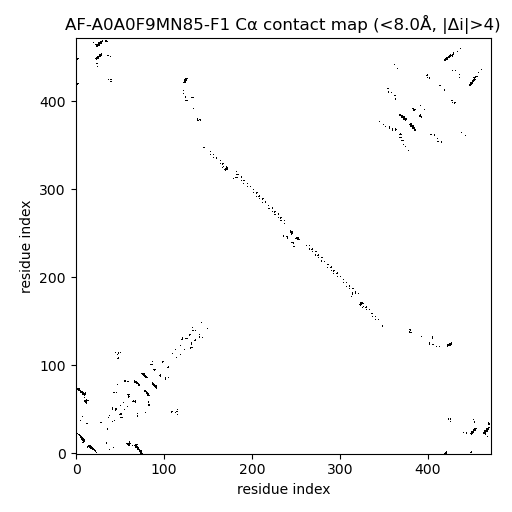 231 ? 64.365 2.925 -67.707 1.00 96.06 231 GLU A C 1
ATOM 1915 O O . GLU A 1 231 ? 65.335 3.473 -68.231 1.00 96.06 231 GLU A O 1
ATOM 1920 N N . GLY A 1 232 ? 64.435 1.686 -67.209 1.00 95.75 232 GLY A N 1
ATOM 1921 C CA . GLY A 1 232 ? 65.638 0.853 -67.252 1.00 95.75 232 GLY A CA 1
ATOM 1922 C C . GLY A 1 232 ? 66.187 0.665 -68.671 1.00 95.75 232 GLY A C 1
ATOM 1923 O O . GLY A 1 232 ? 67.354 0.974 -68.925 1.00 95.75 232 GLY A O 1
ATOM 1924 N N . PHE A 1 233 ? 65.350 0.232 -69.620 1.00 95.19 233 PHE A N 1
ATOM 1925 C CA . PHE A 1 233 ? 65.749 0.087 -71.028 1.00 95.19 233 PHE A CA 1
ATOM 1926 C C . PHE A 1 233 ? 66.129 1.422 -71.679 1.00 95.19 233 PHE A C 1
ATOM 1928 O O . PHE A 1 233 ? 67.089 1.491 -72.447 1.00 95.19 233 PHE A O 1
ATOM 1935 N N . THR A 1 234 ? 65.417 2.499 -71.347 1.00 94.31 234 THR A N 1
ATOM 1936 C CA . THR A 1 234 ? 65.711 3.848 -71.852 1.00 94.31 234 THR A CA 1
ATOM 1937 C C . THR A 1 234 ? 67.085 4.322 -71.377 1.00 94.31 234 THR A C 1
ATOM 1939 O O . THR A 1 234 ? 67.883 4.815 -72.175 1.00 94.31 234 THR A O 1
ATOM 1942 N N . ASN A 1 235 ? 67.412 4.099 -70.104 1.00 94.38 235 ASN A N 1
ATOM 1943 C CA . ASN A 1 235 ? 68.713 4.435 -69.533 1.00 94.38 235 ASN A CA 1
ATOM 1944 C C . ASN A 1 235 ? 69.845 3.605 -70.155 1.00 94.38 235 ASN A C 1
ATOM 1946 O O . ASN A 1 235 ? 70.876 4.169 -70.529 1.00 94.38 235 ASN A O 1
ATOM 1950 N N . GLN A 1 236 ? 69.649 2.295 -70.347 1.00 93.06 236 GLN A N 1
ATOM 1951 C CA . GLN A 1 236 ? 70.617 1.432 -71.039 1.00 93.06 236 GLN A CA 1
ATOM 1952 C C . GLN A 1 236 ? 70.851 1.885 -72.487 1.00 93.06 236 GLN A C 1
ATOM 1954 O O . GLN A 1 236 ? 71.998 1.976 -72.930 1.00 93.06 236 GLN A O 1
ATOM 1959 N N . LYS A 1 237 ? 69.784 2.249 -73.211 1.00 92.75 237 LYS A N 1
ATOM 1960 C CA . LYS A 1 237 ? 69.866 2.825 -74.560 1.00 92.75 237 LYS A CA 1
ATOM 1961 C C . LYS A 1 237 ? 70.701 4.111 -74.571 1.00 92.75 237 LYS A C 1
ATOM 1963 O O . LYS A 1 237 ? 71.582 4.256 -75.417 1.00 92.75 237 LYS A O 1
ATOM 1968 N N . ILE A 1 238 ? 70.470 5.024 -73.623 1.00 92.19 238 ILE A N 1
ATOM 1969 C CA . ILE A 1 238 ? 71.241 6.274 -73.489 1.00 92.19 238 ILE A CA 1
ATOM 1970 C C . ILE A 1 238 ? 72.724 5.982 -73.206 1.00 92.19 238 ILE A C 1
ATOM 1972 O O . ILE A 1 238 ? 73.597 6.605 -73.812 1.00 92.19 238 ILE A O 1
ATOM 1976 N N . GLN A 1 239 ? 73.031 5.025 -72.325 1.00 91.25 239 GLN A N 1
ATOM 1977 C CA . GLN A 1 239 ? 74.412 4.626 -72.024 1.00 91.25 239 GLN A CA 1
ATOM 1978 C C . GLN A 1 239 ? 75.122 4.018 -73.239 1.00 91.25 239 GLN A C 1
ATOM 1980 O O . GLN A 1 239 ? 76.260 4.391 -73.526 1.00 91.25 239 GLN A O 1
ATOM 1985 N N . LEU A 1 240 ? 74.447 3.140 -73.990 1.00 90.44 240 LEU A N 1
ATOM 1986 C CA . LEU A 1 240 ? 74.986 2.555 -75.220 1.00 90.44 240 LEU A CA 1
ATOM 1987 C C . LEU A 1 240 ? 75.259 3.620 -76.290 1.00 90.44 240 LEU A C 1
ATOM 1989 O O . LEU A 1 240 ? 76.185 3.469 -77.080 1.00 90.44 240 LEU A O 1
ATOM 1993 N N . LEU A 1 241 ? 74.474 4.700 -76.347 1.00 89.12 241 LEU A N 1
ATOM 1994 C CA . LEU A 1 241 ? 74.740 5.813 -77.262 1.00 89.12 241 LEU A CA 1
ATOM 1995 C C . LEU A 1 241 ? 76.018 6.566 -76.877 1.00 89.12 241 LEU A C 1
ATOM 1997 O O . LEU A 1 241 ? 76.826 6.841 -77.765 1.00 89.12 241 LEU A O 1
ATOM 2001 N N . LYS A 1 242 ? 76.219 6.824 -75.577 1.00 89.94 242 LYS A N 1
ATOM 2002 C CA . LYS A 1 242 ? 77.368 7.567 -75.030 1.00 89.94 242 LYS A CA 1
ATOM 2003 C C . LYS A 1 242 ? 78.683 6.775 -75.045 1.00 89.94 242 LYS A C 1
ATOM 2005 O O . LYS A 1 242 ? 79.731 7.368 -75.275 1.00 89.94 242 LYS A O 1
ATOM 2010 N N . ASN A 1 243 ? 78.636 5.457 -74.846 1.00 84.75 243 ASN A N 1
ATOM 2011 C CA . ASN A 1 243 ? 79.820 4.596 -74.743 1.00 84.75 243 ASN A CA 1
ATOM 2012 C C . ASN A 1 243 ? 79.947 3.632 -75.942 1.00 84.75 243 ASN A C 1
ATOM 2014 O O . ASN A 1 243 ? 78.978 3.319 -76.631 1.00 84.75 243 ASN A O 1
ATOM 2018 N N . SER A 1 244 ? 81.156 3.131 -76.216 1.00 78.31 244 SER A N 1
ATOM 2019 C CA . SER A 1 244 ? 81.416 2.127 -77.270 1.00 78.31 244 SER A CA 1
ATOM 2020 C C . SER A 1 244 ? 81.281 0.673 -76.786 1.00 78.31 244 SER A C 1
ATOM 2022 O O . SER A 1 244 ? 81.548 -0.262 -77.545 1.00 78.31 244 SER A O 1
ATOM 2024 N N . ALA A 1 245 ? 80.852 0.472 -75.537 1.00 81.69 245 ALA A N 1
ATOM 2025 C CA . ALA A 1 245 ? 80.665 -0.830 -74.903 1.00 81.69 245 ALA A CA 1
ATOM 2026 C C . ALA A 1 245 ? 79.186 -1.113 -74.588 1.00 81.69 245 ALA A C 1
ATOM 2028 O O . ALA A 1 245 ? 78.408 -0.196 -74.326 1.00 81.69 245 ALA A O 1
ATOM 2029 N N . CYS A 1 246 ? 78.809 -2.392 -74.607 1.00 80.31 246 CYS A N 1
ATOM 2030 C CA . CYS A 1 246 ? 77.458 -2.859 -74.303 1.00 80.31 246 CYS A CA 1
ATOM 2031 C C . CYS A 1 246 ? 77.099 -2.615 -72.821 1.00 80.31 246 CYS A C 1
ATOM 2033 O O . CYS A 1 246 ? 77.851 -3.068 -71.960 1.00 80.31 246 CYS A O 1
ATOM 2035 N N . PRO A 1 247 ? 75.944 -1.998 -72.497 1.00 80.56 247 PRO A N 1
ATOM 2036 C CA . PRO A 1 247 ? 75.553 -1.666 -71.120 1.00 80.56 247 PRO A CA 1
ATOM 2037 C C . PRO A 1 247 ? 75.231 -2.887 -70.243 1.00 80.56 247 PRO A C 1
ATOM 2039 O O . PRO A 1 247 ? 75.132 -2.756 -69.029 1.00 80.56 247 PRO A O 1
ATOM 2042 N N . THR A 1 248 ? 75.059 -4.074 -70.831 1.00 85.19 248 THR A N 1
ATOM 2043 C CA . THR A 1 248 ? 74.732 -5.303 -70.089 1.00 85.19 248 THR A CA 1
ATOM 2044 C C . THR A 1 248 ? 75.961 -6.164 -69.801 1.00 85.19 248 THR A C 1
ATOM 2046 O O . THR A 1 248 ? 76.046 -6.775 -68.743 1.00 85.19 248 THR A O 1
ATOM 2049 N N . CYS A 1 249 ? 76.918 -6.242 -70.734 1.00 88.25 249 CYS A N 1
ATOM 2050 C CA . CYS A 1 249 ? 78.072 -7.148 -70.626 1.00 88.25 249 CYS A CA 1
ATOM 2051 C C . CYS A 1 249 ? 79.440 -6.455 -70.730 1.00 88.25 249 CYS A C 1
ATOM 2053 O O . CYS A 1 249 ? 80.463 -7.136 -70.738 1.00 88.25 249 CYS A O 1
ATOM 2055 N N . ASN A 1 250 ? 79.472 -5.124 -70.855 1.00 83.69 250 ASN A N 1
ATOM 2056 C CA . ASN A 1 250 ? 80.668 -4.278 -70.966 1.00 83.69 250 ASN A CA 1
ATOM 2057 C C . ASN A 1 250 ? 81.636 -4.610 -72.121 1.00 83.69 250 ASN A C 1
ATOM 2059 O O . ASN A 1 250 ? 82.726 -4.044 -72.200 1.00 83.69 250 ASN A O 1
ATOM 2063 N N . ARG A 1 251 ? 81.259 -5.481 -73.067 1.00 86.31 251 ARG A N 1
ATOM 2064 C CA . ARG A 1 251 ? 82.079 -5.778 -74.256 1.00 86.31 251 ARG A CA 1
ATOM 2065 C C . ARG A 1 251 ? 82.020 -4.626 -75.260 1.00 86.31 251 ARG A C 1
ATOM 2067 O O . ARG A 1 251 ? 80.949 -4.058 -75.473 1.00 86.31 251 ARG A O 1
ATOM 2074 N N . ARG A 1 252 ? 83.147 -4.304 -75.912 1.00 82.38 252 ARG A N 1
ATOM 2075 C CA . ARG A 1 252 ? 83.185 -3.328 -77.019 1.00 82.38 252 ARG A CA 1
ATOM 2076 C C . ARG A 1 252 ? 82.272 -3.796 -78.152 1.00 82.38 252 ARG A C 1
ATOM 2078 O O . ARG A 1 252 ? 82.349 -4.940 -78.588 1.00 82.38 252 ARG A O 1
ATOM 2085 N N . THR A 1 253 ? 81.415 -2.901 -78.619 1.00 79.50 253 THR A N 1
ATOM 2086 C CA . THR A 1 253 ? 80.454 -3.163 -79.697 1.00 79.50 253 THR A CA 1
ATOM 2087 C C . THR A 1 253 ? 80.948 -2.539 -80.995 1.00 79.50 253 THR A C 1
ATOM 2089 O O . THR A 1 253 ? 81.365 -1.381 -81.001 1.00 79.50 253 THR A O 1
ATOM 2092 N N . ASN A 1 254 ? 80.906 -3.291 -82.098 1.00 86.56 254 ASN A N 1
ATOM 2093 C CA . ASN A 1 254 ? 81.082 -2.710 -83.429 1.00 86.56 254 ASN A CA 1
ATOM 2094 C C . ASN A 1 254 ? 79.786 -1.988 -83.861 1.00 86.56 254 ASN A C 1
ATOM 2096 O O . ASN A 1 254 ? 78.736 -2.122 -83.222 1.00 86.56 254 ASN A O 1
ATOM 2100 N N . LYS A 1 255 ? 79.860 -1.195 -84.934 1.00 84.19 255 LYS A N 1
ATOM 2101 C CA . LYS A 1 255 ? 78.757 -0.329 -85.383 1.00 84.19 255 LYS A CA 1
ATOM 2102 C C . LYS A 1 255 ? 77.472 -1.115 -85.693 1.00 84.19 255 LYS A C 1
ATOM 2104 O O . LYS A 1 255 ? 76.391 -0.684 -85.295 1.00 84.19 255 LYS A O 1
ATOM 2109 N N . ASP A 1 256 ? 77.600 -2.283 -86.315 1.00 84.75 256 ASP A N 1
ATOM 2110 C CA . ASP A 1 256 ? 76.456 -3.102 -86.734 1.00 84.75 256 ASP A CA 1
ATOM 2111 C C . ASP A 1 256 ? 75.763 -3.788 -85.552 1.00 84.75 256 ASP A C 1
ATOM 2113 O O . ASP A 1 256 ? 74.535 -3.802 -85.463 1.00 84.75 256 ASP A O 1
ATOM 2117 N N . ILE A 1 257 ? 76.538 -4.305 -84.591 1.00 84.50 257 ILE A N 1
ATOM 2118 C CA . ILE A 1 257 ? 76.000 -4.892 -83.357 1.00 84.50 257 ILE A CA 1
ATOM 2119 C C . ILE A 1 257 ? 75.320 -3.806 -82.514 1.00 84.50 257 ILE A C 1
ATOM 2121 O O . ILE A 1 257 ? 74.234 -4.033 -81.985 1.00 84.50 257 ILE A O 1
ATOM 2125 N N . LYS A 1 258 ? 75.908 -2.604 -82.434 1.00 87.50 258 LYS A N 1
ATOM 2126 C CA . LYS A 1 258 ? 75.311 -1.461 -81.728 1.00 87.50 258 LYS A CA 1
ATOM 2127 C C . LYS A 1 258 ? 73.948 -1.079 -82.317 1.00 87.50 258 LYS A C 1
ATOM 2129 O O . LYS A 1 258 ? 73.014 -0.849 -81.555 1.00 87.50 258 LYS A O 1
ATOM 2134 N N . LEU A 1 259 ? 73.807 -1.060 -83.645 1.00 89.44 259 LEU A N 1
ATOM 2135 C CA . LEU A 1 259 ? 72.527 -0.785 -84.313 1.00 89.44 259 LEU A CA 1
ATOM 2136 C C . LEU A 1 259 ? 71.464 -1.850 -84.017 1.00 89.44 259 LEU A C 1
ATOM 2138 O O . LEU A 1 259 ? 70.324 -1.495 -83.725 1.00 89.44 259 LEU A O 1
ATOM 2142 N N . LYS A 1 260 ? 71.831 -3.138 -84.028 1.00 90.38 260 LYS A N 1
ATOM 2143 C CA . LYS A 1 260 ? 70.902 -4.226 -83.673 1.00 90.38 260 LYS A CA 1
ATOM 2144 C C . LYS A 1 260 ? 70.385 -4.088 -82.239 1.00 90.38 260 LYS A C 1
ATOM 2146 O O . LYS A 1 260 ? 69.177 -4.073 -82.036 1.00 90.38 260 LYS A O 1
ATOM 2151 N N . ILE A 1 261 ? 71.280 -3.864 -81.273 1.00 89.25 261 ILE A N 1
ATOM 2152 C CA . ILE A 1 261 ? 70.903 -3.688 -79.859 1.00 89.25 261 ILE A CA 1
ATOM 2153 C C . ILE A 1 261 ? 70.001 -2.455 -79.670 1.00 89.25 261 ILE A C 1
ATOM 2155 O O . ILE A 1 261 ? 69.048 -2.492 -78.895 1.00 89.25 261 ILE A O 1
ATOM 2159 N N . LEU A 1 262 ? 70.264 -1.357 -80.389 1.00 90.81 262 LEU A N 1
ATOM 2160 C CA . LEU A 1 262 ? 69.407 -0.166 -80.343 1.00 90.81 262 LEU A CA 1
ATOM 2161 C C . LEU A 1 262 ? 67.999 -0.437 -80.889 1.00 90.81 262 LEU A C 1
ATOM 2163 O O . LEU A 1 262 ? 67.027 0.053 -80.312 1.00 90.81 262 LEU A O 1
ATOM 2167 N N . ASN A 1 263 ? 67.882 -1.215 -81.966 1.00 92.50 263 ASN A N 1
ATOM 2168 C CA . ASN A 1 263 ? 66.588 -1.618 -82.513 1.00 92.50 263 ASN A CA 1
ATOM 2169 C C . ASN A 1 263 ? 65.829 -2.534 -81.547 1.00 92.50 263 ASN A C 1
ATOM 2171 O O . ASN A 1 263 ? 64.637 -2.318 -81.336 1.00 92.50 263 ASN A O 1
ATOM 2175 N N . ASP A 1 264 ? 66.519 -3.469 -80.893 1.00 93.25 264 ASP A N 1
ATOM 2176 C CA . ASP A 1 264 ? 65.921 -4.335 -79.872 1.00 93.25 264 ASP A CA 1
ATOM 2177 C C . ASP A 1 264 ? 65.421 -3.523 -78.668 1.00 93.25 264 ASP A C 1
ATOM 2179 O O . ASP A 1 264 ? 64.297 -3.724 -78.208 1.00 93.25 264 ASP A O 1
ATOM 2183 N N . PHE A 1 265 ? 66.193 -2.536 -78.192 1.00 93.88 265 PHE A N 1
ATOM 2184 C CA . PHE A 1 265 ? 65.724 -1.625 -77.143 1.00 93.88 265 PHE A CA 1
ATOM 2185 C C . PHE A 1 265 ? 64.505 -0.813 -77.579 1.00 93.88 265 PHE A C 1
ATOM 2187 O O . PHE A 1 265 ? 63.567 -0.679 -76.799 1.00 93.88 265 PHE A O 1
ATOM 2194 N N . ASN A 1 266 ? 64.486 -0.285 -78.805 1.00 94.38 266 ASN A N 1
ATOM 2195 C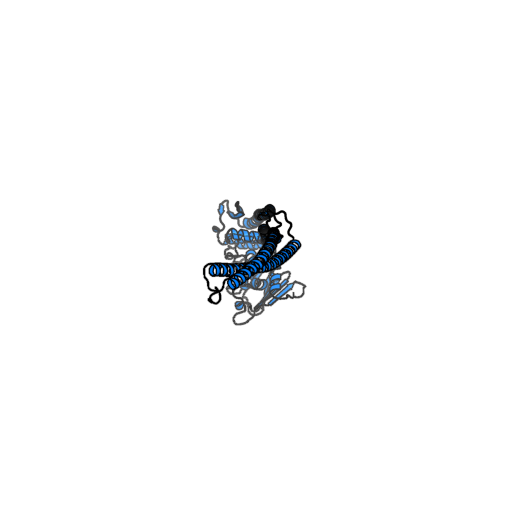 CA . ASN A 1 266 ? 63.328 0.451 -79.318 1.00 94.38 266 ASN A CA 1
ATOM 2196 C C . ASN A 1 266 ? 62.082 -0.433 -79.390 1.00 94.38 266 ASN A C 1
ATOM 2198 O O . ASN A 1 266 ? 61.011 0.002 -78.972 1.00 94.38 266 ASN A O 1
ATOM 2202 N N . LYS A 1 267 ? 62.233 -1.671 -79.867 1.00 95.81 267 LYS A N 1
ATOM 2203 C CA . LYS A 1 267 ? 61.151 -2.652 -79.925 1.00 95.81 267 LYS A CA 1
ATOM 2204 C C . LYS A 1 267 ? 60.615 -2.960 -78.525 1.00 95.81 267 LYS A C 1
ATOM 2206 O O . LYS A 1 267 ? 59.424 -2.795 -78.292 1.00 95.81 267 LYS A O 1
ATOM 2211 N N . ASN A 1 268 ? 61.494 -3.285 -77.575 1.00 95.44 268 ASN A N 1
ATOM 2212 C CA . ASN A 1 268 ? 61.106 -3.562 -76.188 1.00 95.44 268 ASN A CA 1
ATOM 2213 C C . ASN A 1 268 ? 60.430 -2.353 -75.520 1.00 95.44 268 ASN A C 1
ATOM 2215 O O . ASN A 1 268 ? 59.435 -2.510 -74.818 1.00 95.44 268 ASN A O 1
ATOM 2219 N N . ILE A 1 269 ? 60.939 -1.137 -75.748 1.00 95.69 269 ILE A N 1
ATOM 2220 C CA . ILE A 1 269 ? 60.323 0.097 -75.238 1.00 95.69 269 ILE A CA 1
ATOM 2221 C C . ILE A 1 269 ? 58.925 0.293 -75.838 1.00 95.69 269 ILE A C 1
ATOM 2223 O O . ILE A 1 269 ? 58.009 0.652 -75.101 1.00 95.69 269 ILE A O 1
ATOM 2227 N N . SER A 1 270 ? 58.745 0.048 -77.141 1.00 95.81 270 SER A N 1
ATOM 2228 C CA . SER A 1 270 ? 57.437 0.139 -77.802 1.00 95.81 270 SER A CA 1
ATOM 2229 C C . SER A 1 270 ? 56.451 -0.883 -77.239 1.00 95.81 270 SER A C 1
ATOM 2231 O O . SER A 1 270 ? 55.369 -0.507 -76.810 1.00 95.81 270 SER A O 1
ATOM 2233 N N . GLU A 1 271 ? 56.852 -2.151 -77.129 1.00 96.56 271 GLU A N 1
ATOM 2234 C CA . GLU A 1 271 ? 55.996 -3.209 -76.577 1.00 96.56 271 GLU A CA 1
ATOM 2235 C C . GLU A 1 271 ? 55.598 -2.940 -75.116 1.00 96.56 271 GLU A C 1
ATOM 2237 O O . GLU A 1 271 ? 54.473 -3.228 -74.703 1.00 96.56 271 GLU A O 1
ATOM 2242 N N . ILE A 1 272 ? 56.509 -2.383 -74.308 1.00 96.81 272 ILE A N 1
ATOM 2243 C CA . ILE A 1 272 ? 56.196 -1.974 -72.933 1.00 96.81 272 ILE A CA 1
ATOM 2244 C C . ILE A 1 272 ? 55.251 -0.766 -72.928 1.00 96.81 272 ILE A C 1
ATOM 2246 O O . ILE A 1 272 ? 54.343 -0.728 -72.100 1.00 96.81 272 ILE A O 1
ATOM 2250 N N . ASN A 1 273 ? 55.424 0.198 -73.837 1.00 96.50 273 ASN A N 1
ATOM 2251 C CA . ASN A 1 273 ? 54.514 1.340 -73.963 1.00 96.50 273 ASN A CA 1
ATOM 2252 C C . ASN A 1 273 ? 53.088 0.903 -74.282 1.00 96.50 273 ASN A C 1
ATOM 2254 O O . ASN A 1 273 ? 52.169 1.347 -73.600 1.00 96.50 273 ASN A O 1
ATOM 2258 N N . ASP A 1 274 ? 52.908 0.009 -75.251 1.00 96.19 274 ASP A N 1
ATOM 2259 C CA . ASP A 1 274 ? 51.582 -0.481 -75.639 1.00 96.19 274 ASP A CA 1
ATOM 2260 C C . ASP A 1 274 ? 50.904 -1.196 -74.461 1.00 96.19 274 ASP A C 1
ATOM 2262 O O . ASP A 1 274 ? 49.727 -0.975 -74.165 1.00 96.19 274 ASP A O 1
ATOM 2266 N N . LYS A 1 275 ? 51.678 -1.981 -73.695 1.00 97.19 275 LYS A N 1
ATOM 2267 C CA . LYS A 1 275 ? 51.198 -2.581 -72.443 1.00 97.19 275 LYS A CA 1
ATOM 2268 C C . LYS A 1 275 ? 50.808 -1.512 -71.425 1.00 97.19 275 LYS A C 1
ATOM 2270 O O . LYS A 1 275 ? 49.731 -1.622 -70.847 1.00 97.19 275 LYS A O 1
ATOM 2275 N N . ILE A 1 276 ? 51.630 -0.484 -71.207 1.00 97.12 276 ILE A N 1
ATOM 2276 C CA . ILE A 1 276 ? 51.317 0.615 -70.278 1.00 97.12 276 ILE A CA 1
ATOM 2277 C C . ILE A 1 276 ? 50.010 1.308 -70.672 1.00 97.12 276 ILE A C 1
ATOM 2279 O O . ILE A 1 276 ? 49.177 1.511 -69.793 1.00 97.12 276 ILE A O 1
ATOM 2283 N N . ILE A 1 277 ? 49.808 1.617 -71.957 1.00 96.38 277 ILE A N 1
ATOM 2284 C CA . ILE A 1 277 ? 48.567 2.227 -72.463 1.00 96.38 277 ILE A CA 1
ATOM 2285 C C . ILE A 1 277 ? 47.376 1.319 -72.146 1.00 96.38 277 ILE A C 1
ATOM 2287 O O . ILE A 1 277 ? 46.435 1.761 -71.497 1.00 96.38 277 ILE A O 1
ATOM 2291 N N . SER A 1 278 ? 47.474 0.019 -72.445 1.00 95.94 278 SER A N 1
ATOM 2292 C CA . SER A 1 278 ? 46.406 -0.934 -72.109 1.00 95.94 278 SER A CA 1
ATOM 2293 C C . SER A 1 278 ? 46.110 -1.028 -70.601 1.00 95.94 278 SER A C 1
ATOM 2295 O O . SER A 1 278 ? 44.986 -1.324 -70.201 1.00 95.94 278 SER A O 1
ATOM 2297 N N . PHE A 1 279 ? 47.109 -0.793 -69.740 1.00 96.31 279 PHE A N 1
ATOM 2298 C CA . PHE A 1 279 ? 46.917 -0.742 -68.290 1.00 96.31 279 PHE A CA 1
ATOM 2299 C C . PHE A 1 279 ? 46.268 0.565 -67.836 1.00 96.31 279 PHE A C 1
ATOM 2301 O O . PHE A 1 279 ? 45.558 0.537 -66.837 1.00 96.31 279 PHE A O 1
ATOM 2308 N N . ILE A 1 280 ? 46.501 1.687 -68.522 1.00 96.81 280 ILE A N 1
ATOM 2309 C CA . ILE A 1 280 ? 45.839 2.963 -68.215 1.00 96.81 280 ILE A CA 1
ATOM 2310 C C . ILE A 1 280 ? 44.332 2.815 -68.417 1.00 96.81 280 ILE A C 1
ATOM 2312 O O . ILE A 1 280 ? 43.592 3.051 -67.466 1.00 96.81 280 ILE A O 1
ATOM 2316 N N . ASP A 1 281 ? 43.903 2.292 -69.567 1.00 95.56 281 ASP A N 1
ATOM 2317 C CA . ASP A 1 281 ? 42.480 2.075 -69.856 1.00 95.56 281 ASP A CA 1
ATOM 2318 C C . ASP A 1 281 ? 41.833 1.139 -68.822 1.00 95.56 281 ASP A C 1
ATOM 2320 O O . ASP A 1 281 ? 40.762 1.416 -68.285 1.00 95.56 281 ASP A O 1
ATOM 2324 N N . LYS A 1 282 ? 42.524 0.048 -68.458 1.00 97.81 282 LYS A N 1
ATOM 2325 C CA . LYS A 1 282 ? 42.060 -0.868 -67.401 1.00 97.81 282 LYS A CA 1
ATOM 2326 C C . LYS A 1 282 ? 41.960 -0.189 -66.038 1.00 97.81 282 LYS A C 1
ATOM 2328 O O . LYS A 1 282 ? 41.025 -0.467 -65.297 1.00 97.81 282 LYS A O 1
ATOM 2333 N N . ILE A 1 283 ? 42.925 0.660 -65.683 1.00 97.69 283 ILE A N 1
ATOM 2334 C CA . ILE A 1 283 ? 42.915 1.408 -64.420 1.00 97.69 283 ILE A CA 1
ATOM 2335 C C . ILE A 1 283 ? 41.741 2.380 -64.389 1.00 97.69 283 ILE A C 1
ATOM 2337 O O . ILE A 1 283 ? 41.100 2.498 -63.349 1.00 97.69 283 ILE A O 1
ATOM 2341 N N . ASP A 1 284 ? 41.467 3.078 -65.487 1.00 97.06 284 ASP A N 1
ATOM 2342 C CA . ASP A 1 284 ? 40.396 4.068 -65.530 1.00 97.06 284 ASP A CA 1
ATOM 2343 C C . ASP A 1 284 ? 39.017 3.401 -65.465 1.00 97.06 284 ASP A C 1
ATOM 2345 O O . ASP A 1 284 ? 38.236 3.767 -64.588 1.00 97.06 284 ASP A O 1
ATOM 2349 N N . ASN A 1 285 ? 38.785 2.318 -66.216 1.00 96.44 285 ASN A N 1
ATOM 2350 C CA . ASN A 1 285 ? 37.574 1.496 -66.064 1.00 96.44 285 ASN A CA 1
ATOM 2351 C C . ASN A 1 285 ? 37.410 0.992 -64.620 1.00 96.44 285 ASN A C 1
ATOM 2353 O O . ASN A 1 285 ? 36.346 1.087 -64.016 1.00 96.44 285 ASN A O 1
ATOM 2357 N N . GLN A 1 286 ? 38.495 0.506 -64.014 1.00 97.69 286 GLN A N 1
ATOM 2358 C CA . GLN A 1 286 ? 38.457 0.002 -62.645 1.00 97.69 286 GLN A CA 1
ATOM 2359 C C . GLN A 1 286 ? 38.167 1.103 -61.608 1.00 97.69 286 GLN A C 1
ATOM 2361 O O . GLN A 1 286 ? 37.540 0.840 -60.578 1.00 97.69 286 GLN A O 1
ATOM 2366 N N . LYS A 1 287 ? 38.619 2.342 -61.844 1.00 98.00 287 LYS A N 1
ATOM 2367 C CA . LYS A 1 287 ? 38.271 3.489 -60.991 1.00 98.00 287 LYS A CA 1
ATOM 2368 C C . LYS A 1 287 ? 36.788 3.824 -61.083 1.00 98.00 287 LYS A C 1
ATOM 2370 O O . LYS A 1 287 ? 36.218 4.189 -60.054 1.00 98.00 287 LYS A O 1
ATOM 2375 N N . GLU A 1 288 ? 36.190 3.731 -62.269 1.00 97.69 288 GLU A N 1
ATOM 2376 C CA . GLU A 1 288 ? 34.754 3.959 -62.458 1.00 97.69 288 GLU A CA 1
ATOM 2377 C C . GLU A 1 288 ? 33.929 2.949 -61.654 1.00 97.69 288 GLU A C 1
ATOM 2379 O O . GLU A 1 288 ? 33.042 3.361 -60.908 1.00 97.69 288 GLU A O 1
ATOM 2384 N N . GLU A 1 289 ? 34.304 1.667 -61.676 1.00 97.50 289 GLU A N 1
ATOM 2385 C CA . GLU A 1 289 ? 33.673 0.626 -60.847 1.00 97.50 289 GLU A CA 1
ATOM 2386 C C . GLU A 1 289 ? 33.801 0.927 -59.343 1.00 97.50 289 GLU A C 1
ATOM 2388 O O . GLU A 1 289 ? 32.822 0.924 -58.592 1.00 97.50 289 GLU A O 1
ATOM 2393 N N . VAL A 1 290 ? 35.003 1.294 -58.878 1.00 97.69 290 VAL A N 1
ATOM 2394 C CA . VAL A 1 290 ? 35.217 1.693 -57.473 1.00 97.69 290 VAL A CA 1
ATOM 2395 C C . VAL A 1 290 ? 34.364 2.913 -57.101 1.00 97.69 290 VAL A C 1
ATOM 2397 O O . VAL A 1 290 ? 33.838 2.988 -55.985 1.00 97.69 290 VAL A O 1
ATOM 2400 N N . TYR A 1 291 ? 34.231 3.887 -58.002 1.00 98.00 291 TYR A N 1
ATOM 2401 C CA . TYR A 1 291 ? 33.392 5.065 -57.791 1.00 98.00 291 TYR A CA 1
ATOM 2402 C C . TYR A 1 291 ? 31.905 4.696 -57.721 1.00 98.00 291 TYR A C 1
ATOM 2404 O O . TYR A 1 291 ? 31.204 5.165 -56.818 1.00 98.00 291 TYR A O 1
ATOM 2412 N N . TYR A 1 292 ? 31.444 3.816 -58.612 1.00 97.81 292 TYR A N 1
ATOM 2413 C CA . TYR A 1 292 ? 30.083 3.294 -58.623 1.00 97.81 292 TYR A CA 1
ATOM 2414 C C . TYR A 1 292 ? 29.723 2.650 -57.279 1.00 97.81 292 TYR A C 1
ATOM 2416 O O . TYR A 1 292 ? 28.765 3.086 -56.632 1.00 97.81 292 TYR A O 1
ATOM 2424 N N . PHE A 1 293 ? 30.534 1.707 -56.789 1.00 97.44 293 PHE A N 1
ATOM 2425 C CA . PHE A 1 293 ? 30.277 1.037 -55.510 1.00 97.44 293 PHE A CA 1
ATOM 2426 C C . PHE A 1 293 ? 30.304 1.995 -54.313 1.00 97.44 293 PHE A C 1
ATOM 2428 O O . PHE A 1 293 ? 29.478 1.869 -53.406 1.00 97.44 293 PHE A O 1
ATOM 2435 N N . LYS A 1 294 ? 31.191 3.002 -54.310 1.00 97.88 294 LYS A N 1
ATOM 2436 C CA . LYS A 1 294 ? 31.187 4.054 -53.274 1.00 97.88 294 LYS A CA 1
ATOM 2437 C C . LYS A 1 294 ? 29.881 4.848 -53.275 1.00 97.88 294 LYS A C 1
ATOM 2439 O O . LYS A 1 294 ? 29.260 4.997 -52.224 1.00 97.88 294 LYS A O 1
ATOM 2444 N N . SER A 1 295 ? 29.448 5.322 -54.444 1.00 97.50 295 SER A N 1
ATOM 2445 C CA . SER A 1 295 ? 28.194 6.070 -54.580 1.00 97.50 295 SER A CA 1
ATOM 2446 C C . SER A 1 295 ? 26.985 5.218 -54.187 1.00 97.50 295 SER A C 1
ATOM 2448 O O . SER A 1 295 ? 26.073 5.696 -53.506 1.00 97.50 295 SER A O 1
ATOM 2450 N N . TYR A 1 296 ? 26.982 3.940 -54.574 1.00 97.75 296 TYR A N 1
ATOM 2451 C CA . TYR A 1 296 ? 25.918 3.007 -54.227 1.00 97.75 296 TYR A CA 1
ATOM 2452 C C . TYR A 1 296 ? 25.846 2.775 -52.712 1.00 97.75 296 TYR A C 1
ATOM 2454 O O . TYR A 1 296 ? 24.784 2.967 -52.115 1.00 97.75 296 TYR A O 1
ATOM 2462 N N . LYS A 1 297 ? 26.988 2.513 -52.060 1.00 97.69 297 LYS A N 1
ATOM 2463 C CA . LYS A 1 297 ? 27.089 2.399 -50.597 1.00 97.69 297 LYS A CA 1
ATOM 2464 C C . LYS A 1 297 ? 26.529 3.631 -49.883 1.00 97.69 297 LYS A C 1
ATOM 2466 O O . LYS A 1 297 ? 25.739 3.492 -48.951 1.00 97.69 297 LYS A O 1
ATOM 2471 N N . GLU A 1 298 ? 26.893 4.838 -50.316 1.00 97.56 298 GLU A N 1
ATOM 2472 C CA . GLU A 1 298 ? 26.394 6.080 -49.710 1.00 97.56 298 GLU A CA 1
ATOM 2473 C C . GLU A 1 298 ? 24.868 6.222 -49.809 1.00 97.56 298 GLU A C 1
ATOM 2475 O O . GLU A 1 298 ? 24.225 6.679 -48.859 1.00 97.56 298 GLU A O 1
ATOM 2480 N N . LYS A 1 299 ? 24.261 5.818 -50.933 1.00 98.00 299 LYS A N 1
ATOM 2481 C CA . LYS A 1 299 ? 22.796 5.837 -51.099 1.00 98.00 299 LYS A CA 1
ATOM 2482 C C . LYS A 1 299 ? 22.109 4.885 -50.118 1.00 98.00 299 LYS A C 1
ATOM 2484 O O . LYS A 1 299 ? 21.114 5.273 -49.498 1.00 98.00 299 LYS A O 1
ATOM 2489 N N . ILE A 1 300 ? 22.642 3.674 -49.950 1.00 97.06 300 ILE A N 1
ATOM 2490 C CA . ILE A 1 300 ? 22.098 2.680 -49.015 1.00 97.06 300 ILE A CA 1
ATOM 2491 C C . ILE A 1 300 ? 22.268 3.142 -47.563 1.00 97.06 300 ILE A C 1
ATOM 2493 O O . ILE A 1 300 ? 21.311 3.066 -46.791 1.00 97.06 300 ILE A O 1
ATOM 2497 N N . LEU A 1 301 ? 23.422 3.716 -47.202 1.00 96.88 301 LEU A N 1
ATOM 2498 C CA . LEU A 1 301 ? 23.648 4.286 -45.869 1.00 96.88 301 LEU A CA 1
ATOM 2499 C C . LEU A 1 301 ? 22.640 5.396 -45.544 1.00 96.88 301 LEU A C 1
ATOM 2501 O O . LEU A 1 301 ? 21.961 5.319 -44.524 1.00 96.88 301 LEU A O 1
ATOM 2505 N N . LYS A 1 302 ? 22.415 6.350 -46.459 1.00 97.19 302 LYS A N 1
ATOM 2506 C CA . LYS A 1 302 ? 21.394 7.400 -46.271 1.00 97.19 302 LYS A CA 1
ATOM 2507 C C . LYS A 1 302 ? 19.989 6.827 -46.070 1.00 97.19 302 LYS A C 1
ATOM 2509 O O . LYS A 1 302 ? 19.195 7.371 -45.302 1.00 97.19 302 LYS A O 1
ATOM 2514 N N . ARG A 1 303 ? 19.646 5.739 -46.768 1.00 97.06 303 ARG A N 1
ATOM 2515 C CA . ARG A 1 303 ? 18.363 5.043 -46.585 1.00 97.06 303 ARG A CA 1
ATOM 2516 C C . ARG A 1 303 ? 18.287 4.370 -45.212 1.00 97.06 303 ARG A C 1
ATOM 2518 O O . ARG A 1 303 ? 17.253 4.473 -44.554 1.00 97.06 303 ARG A O 1
ATOM 2525 N N . LYS A 1 304 ? 19.367 3.719 -44.774 1.00 97.00 304 LYS A N 1
ATOM 2526 C CA . LYS A 1 304 ? 19.484 3.085 -43.455 1.00 97.00 304 LYS A CA 1
ATOM 2527 C C . LYS A 1 304 ? 19.345 4.102 -42.319 1.00 97.00 304 LYS A C 1
ATOM 2529 O O . LYS A 1 304 ? 18.619 3.826 -41.365 1.00 97.00 304 LYS A O 1
ATOM 2534 N N . ASP A 1 305 ? 19.953 5.278 -42.442 1.00 95.81 305 ASP A N 1
ATOM 2535 C CA . ASP A 1 305 ? 19.869 6.341 -41.432 1.00 95.81 305 ASP A CA 1
ATOM 2536 C C . ASP A 1 305 ? 18.429 6.838 -41.263 1.00 95.81 305 ASP A C 1
ATOM 2538 O O . ASP A 1 305 ? 17.887 6.822 -40.158 1.00 95.81 305 ASP A O 1
ATOM 2542 N N . ARG A 1 306 ? 17.746 7.145 -42.376 1.00 96.06 306 ARG A N 1
ATOM 2543 C CA . ARG A 1 306 ? 16.328 7.552 -42.363 1.00 96.06 306 ARG A CA 1
ATOM 2544 C C . ARG A 1 306 ? 15.429 6.513 -41.694 1.00 96.06 306 ARG A C 1
ATOM 2546 O O . ARG A 1 306 ? 14.550 6.860 -40.911 1.00 96.06 306 ARG A O 1
ATOM 2553 N N . ILE A 1 307 ? 15.631 5.230 -41.994 1.00 95.06 307 ILE A N 1
ATOM 2554 C CA . ILE A 1 307 ? 14.838 4.157 -41.380 1.00 95.06 307 ILE A CA 1
ATOM 2555 C C . ILE A 1 307 ? 15.183 4.006 -39.890 1.00 95.06 307 ILE A C 1
ATOM 2557 O O . ILE A 1 307 ? 14.293 3.734 -39.085 1.00 95.06 307 ILE A O 1
ATOM 2561 N N . SER A 1 308 ? 16.439 4.230 -39.500 1.00 94.75 308 SER A N 1
ATOM 2562 C CA . SER A 1 308 ? 16.877 4.179 -38.099 1.00 94.75 308 SER A CA 1
ATOM 2563 C C . SER A 1 308 ? 16.239 5.283 -37.253 1.00 94.75 308 SER A C 1
ATOM 2565 O O . SER A 1 308 ? 15.798 5.016 -36.135 1.00 94.75 308 SER A O 1
ATOM 2567 N N . GLU A 1 309 ? 16.098 6.493 -37.795 1.00 93.38 309 GLU A N 1
ATOM 2568 C CA . GLU A 1 309 ? 15.350 7.576 -37.143 1.00 93.38 309 GLU A CA 1
ATOM 2569 C C . GLU A 1 309 ? 13.879 7.199 -36.925 1.00 93.38 309 GLU A C 1
ATOM 2571 O O . GLU A 1 309 ? 13.329 7.404 -35.840 1.00 93.38 309 GLU A O 1
ATOM 2576 N N . ILE A 1 310 ? 13.236 6.602 -37.937 1.00 92.12 310 ILE A N 1
ATOM 2577 C CA . ILE A 1 310 ? 11.848 6.128 -37.831 1.00 92.12 310 ILE A CA 1
ATOM 2578 C C . ILE A 1 310 ? 11.743 5.012 -36.783 1.00 92.12 310 ILE A C 1
ATOM 2580 O O . ILE A 1 310 ? 10.804 5.023 -35.984 1.00 92.12 310 ILE A O 1
ATOM 2584 N N . ARG A 1 311 ? 12.712 4.084 -36.735 1.00 94.38 311 ARG A N 1
ATOM 2585 C CA . ARG A 1 311 ? 12.784 3.036 -35.704 1.00 94.38 311 ARG A CA 1
ATOM 2586 C C . ARG A 1 311 ? 12.799 3.655 -34.313 1.00 94.38 311 ARG A C 1
ATOM 2588 O O . ARG A 1 311 ? 11.974 3.283 -33.490 1.00 94.38 311 ARG A O 1
ATOM 2595 N N . TYR A 1 312 ? 13.693 4.611 -34.067 1.00 91.19 312 TYR A N 1
ATOM 2596 C CA . TYR A 1 312 ? 13.827 5.257 -32.762 1.00 91.19 312 TYR A CA 1
ATOM 2597 C C . TYR A 1 312 ? 12.532 5.958 -32.324 1.00 91.19 312 TYR A C 1
ATOM 2599 O O . TYR A 1 312 ? 12.082 5.793 -31.185 1.00 91.19 312 TYR A O 1
ATOM 2607 N N . LYS A 1 313 ? 11.884 6.688 -33.244 1.00 89.69 313 LYS A N 1
ATOM 2608 C CA . LYS A 1 313 ? 10.583 7.325 -32.984 1.00 89.69 313 LYS A CA 1
ATOM 2609 C C . LYS A 1 313 ? 9.524 6.283 -32.619 1.00 89.69 313 LYS A C 1
ATOM 2611 O O . LYS A 1 313 ? 8.825 6.441 -31.622 1.00 89.69 313 LYS A O 1
ATOM 2616 N N . LEU A 1 314 ? 9.436 5.190 -33.376 1.00 90.00 314 LEU A N 1
ATOM 2617 C CA . LEU A 1 314 ? 8.443 4.146 -33.133 1.00 90.00 314 LEU A CA 1
ATOM 2618 C C . LEU A 1 314 ? 8.717 3.343 -31.849 1.00 90.00 314 LEU A C 1
ATOM 2620 O O . LEU A 1 314 ? 7.775 3.038 -31.128 1.00 90.00 314 LEU A O 1
ATOM 2624 N N . GLU A 1 315 ? 9.978 3.041 -31.525 1.00 90.19 315 GLU A N 1
ATOM 2625 C CA . GLU A 1 315 ? 10.377 2.401 -30.259 1.00 90.19 315 GLU A CA 1
ATOM 2626 C C . GLU A 1 315 ? 9.963 3.241 -29.052 1.00 90.19 315 GLU A C 1
ATOM 2628 O O . GLU A 1 315 ? 9.428 2.710 -28.078 1.00 90.19 315 GLU A O 1
ATOM 2633 N N . THR A 1 316 ? 10.179 4.555 -29.132 1.00 87.62 316 THR A N 1
ATOM 2634 C CA . THR A 1 316 ? 9.781 5.500 -28.083 1.00 87.62 316 THR A CA 1
ATOM 2635 C C . THR A 1 316 ? 8.267 5.473 -27.871 1.00 87.62 316 THR A C 1
ATOM 2637 O O . THR A 1 316 ? 7.809 5.328 -26.740 1.00 87.62 316 THR A O 1
ATOM 2640 N N . ILE A 1 317 ? 7.489 5.499 -28.955 1.00 86.50 317 ILE A N 1
ATOM 2641 C CA . ILE A 1 317 ? 6.020 5.475 -28.900 1.00 86.50 317 ILE A CA 1
ATOM 2642 C C . ILE A 1 317 ? 5.492 4.126 -28.391 1.00 86.50 317 ILE A C 1
ATOM 2644 O O . ILE A 1 317 ? 4.559 4.087 -27.593 1.00 86.50 317 ILE A O 1
ATOM 2648 N N . VAL A 1 318 ? 6.093 3.003 -28.800 1.00 88.12 318 VAL A N 1
ATOM 2649 C CA . VAL A 1 318 ? 5.708 1.666 -28.310 1.00 88.12 318 VAL A CA 1
ATOM 2650 C C . VAL A 1 318 ? 5.939 1.544 -26.802 1.00 88.12 318 VAL A C 1
ATOM 2652 O O . VAL A 1 318 ? 5.081 1.007 -26.105 1.00 88.12 318 VAL A O 1
ATOM 2655 N N . LYS A 1 319 ? 7.044 2.090 -26.274 1.00 86.94 319 LYS A N 1
ATOM 2656 C CA . LYS A 1 319 ? 7.29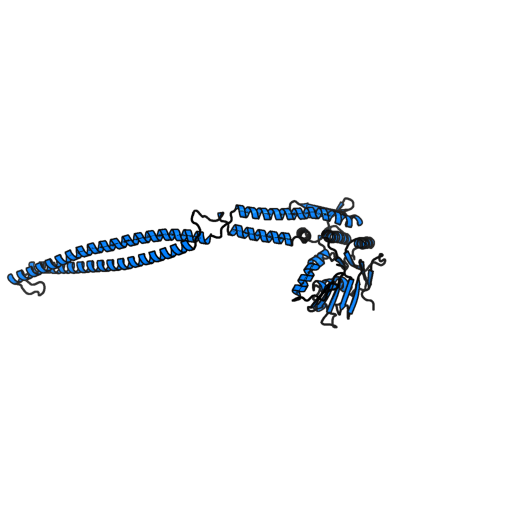8 2.146 -24.821 1.00 86.94 319 LYS A CA 1
ATOM 2657 C C . LYS A 1 319 ? 6.274 3.001 -24.070 1.00 86.94 319 LYS A C 1
ATOM 2659 O O . LYS A 1 319 ? 6.068 2.798 -22.879 1.00 86.94 319 LYS A O 1
ATOM 2664 N N . GLN A 1 320 ? 5.634 3.937 -24.762 1.00 86.06 320 GLN A N 1
ATOM 2665 C CA . GLN A 1 320 ? 4.655 4.866 -24.207 1.00 86.06 320 GLN A CA 1
ATOM 2666 C C . GLN A 1 320 ? 3.200 4.428 -24.454 1.00 86.06 320 GLN A C 1
ATOM 2668 O O . GLN A 1 320 ? 2.282 5.177 -24.138 1.00 86.06 320 GLN A O 1
ATOM 2673 N N . LYS A 1 321 ? 2.952 3.216 -24.978 1.00 85.56 321 LYS A N 1
ATOM 2674 C CA . LYS A 1 321 ? 1.601 2.750 -25.355 1.00 85.56 321 LYS A CA 1
ATOM 2675 C C . LYS A 1 321 ? 0.574 2.768 -24.216 1.00 85.56 321 LYS A C 1
ATOM 2677 O O . LYS A 1 321 ? -0.617 2.906 -24.475 1.00 85.56 321 LYS A O 1
ATOM 2682 N N . ASP A 1 322 ? 1.036 2.637 -22.974 1.00 86.69 322 ASP A N 1
ATOM 2683 C CA . ASP A 1 322 ? 0.177 2.578 -21.789 1.00 86.69 322 ASP A CA 1
ATOM 2684 C C . ASP A 1 322 ? -0.178 3.973 -21.233 1.00 86.69 322 ASP A C 1
ATOM 2686 O O . ASP A 1 322 ? -1.032 4.092 -20.351 1.00 86.69 322 ASP A O 1
ATOM 2690 N N . TYR A 1 323 ? 0.437 5.039 -21.764 1.00 89.81 323 TYR A N 1
ATOM 2691 C CA . TYR A 1 323 ? 0.147 6.422 -21.391 1.00 89.81 323 TYR A CA 1
ATOM 2692 C C . TYR A 1 323 ? -1.168 6.878 -22.018 1.00 89.81 323 TYR A C 1
ATOM 2694 O O . TYR A 1 323 ? -1.249 7.220 -23.197 1.00 89.81 323 TYR A O 1
ATOM 2702 N N . LYS A 1 324 ? -2.220 6.877 -21.204 1.00 90.31 324 LYS A N 1
ATOM 2703 C CA . LYS A 1 324 ? -3.602 7.121 -21.642 1.00 90.31 324 LYS A CA 1
ATOM 2704 C C . LYS A 1 324 ? -4.286 8.278 -20.921 1.00 90.31 324 LYS A C 1
ATOM 2706 O O . LYS A 1 324 ? -5.332 8.730 -21.375 1.00 90.31 324 LYS A O 1
ATOM 2711 N N . TRP A 1 325 ? -3.718 8.739 -19.810 1.00 92.88 325 TRP A N 1
ATOM 2712 C CA . TRP A 1 325 ? -4.338 9.743 -18.948 1.00 92.88 325 TRP A CA 1
ATOM 2713 C C . TRP A 1 325 ? -3.840 11.143 -19.278 1.00 92.88 325 TRP A C 1
ATOM 2715 O O . TRP A 1 325 ? -2.711 11.295 -19.730 1.00 92.88 325 TRP A O 1
ATOM 2725 N N . VAL A 1 326 ? -4.665 12.156 -19.023 1.00 93.25 326 VAL A N 1
ATOM 2726 C CA . VAL A 1 326 ? -4.267 13.572 -19.067 1.00 93.25 326 VAL A CA 1
ATOM 2727 C C . VAL A 1 326 ? -4.158 14.171 -17.671 1.00 93.25 326 VAL A C 1
ATOM 2729 O O . VAL A 1 326 ? -4.693 13.641 -16.695 1.00 93.25 326 VAL A O 1
ATOM 2732 N N . THR A 1 327 ? -3.545 15.346 -17.576 1.00 93.94 327 THR A N 1
ATOM 2733 C CA . THR A 1 327 ? -3.465 16.144 -16.345 1.00 93.94 327 THR A CA 1
ATOM 2734 C C . THR A 1 327 ? -4.853 16.411 -15.763 1.00 93.94 327 THR A C 1
ATOM 2736 O O . THR A 1 327 ? -5.049 16.265 -14.557 1.00 93.94 327 THR A O 1
ATOM 2739 N N . LYS A 1 328 ? -5.856 16.652 -16.618 1.00 95.69 328 LYS A N 1
ATOM 2740 C CA . LYS A 1 328 ? -7.260 16.793 -16.201 1.00 95.69 328 LYS A CA 1
ATOM 2741 C C . LYS A 1 328 ? -7.800 15.542 -15.488 1.00 95.69 328 LYS A C 1
ATOM 2743 O O . LYS A 1 328 ? -8.554 15.658 -14.526 1.00 95.69 328 LYS A O 1
ATOM 2748 N N . ASP A 1 329 ? -7.392 14.337 -15.892 1.00 94.38 329 ASP A N 1
ATOM 2749 C CA . ASP A 1 329 ? -7.805 13.097 -15.219 1.00 94.38 329 ASP A CA 1
ATOM 2750 C C . ASP A 1 329 ? -7.161 12.964 -13.836 1.00 94.38 329 ASP A C 1
ATOM 2752 O O . ASP A 1 329 ? -7.778 12.434 -12.906 1.00 94.38 329 ASP A O 1
ATOM 2756 N N . VAL A 1 330 ? -5.917 13.425 -13.688 1.00 94.69 330 VAL A N 1
ATOM 2757 C CA . VAL A 1 330 ? -5.231 13.483 -12.392 1.00 94.69 330 VAL A CA 1
ATOM 2758 C C . VAL A 1 330 ? -5.941 14.475 -11.468 1.00 94.69 330 VAL A C 1
ATOM 2760 O O . VAL A 1 330 ? -6.176 14.163 -10.298 1.00 94.69 330 VAL A O 1
ATOM 2763 N N . GLU A 1 331 ? -6.328 15.642 -11.987 1.00 95.81 331 GLU A N 1
ATOM 2764 C CA . GLU A 1 331 ? -7.073 16.668 -11.24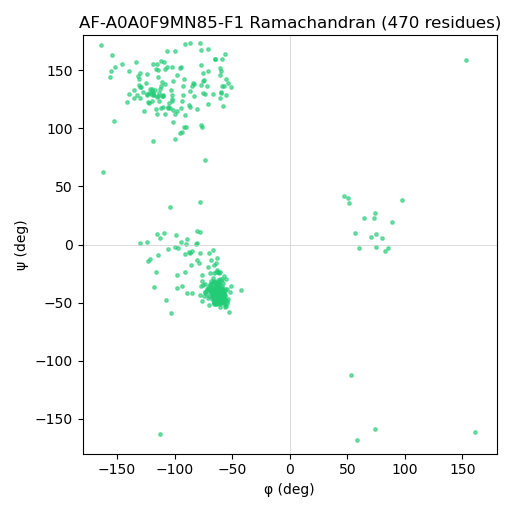8 1.00 95.81 331 GLU A CA 1
ATOM 2765 C C . GLU A 1 331 ? -8.418 16.156 -10.736 1.00 95.81 331 GLU A C 1
ATOM 2767 O O . GLU A 1 331 ? -8.733 16.372 -9.568 1.00 95.81 331 GLU A O 1
ATOM 2772 N N . VAL A 1 332 ? -9.163 15.388 -11.539 1.00 96.81 332 VAL A N 1
ATOM 2773 C CA . VAL A 1 332 ? -10.422 14.761 -11.098 1.00 96.81 332 VAL A CA 1
ATOM 2774 C C . VAL A 1 332 ? -10.211 13.875 -9.865 1.00 96.81 332 VAL A C 1
ATOM 2776 O O . VAL A 1 332 ? -11.004 13.929 -8.926 1.00 96.81 332 VAL A O 1
ATOM 2779 N N . ILE A 1 333 ? -9.131 13.083 -9.812 1.00 96.00 333 ILE A N 1
ATOM 2780 C CA . ILE A 1 333 ? -8.841 12.253 -8.629 1.00 96.00 333 ILE A CA 1
ATOM 2781 C C . ILE A 1 333 ? -8.385 13.104 -7.443 1.00 96.00 333 ILE A C 1
ATOM 2783 O O . ILE A 1 333 ? -8.780 12.822 -6.312 1.00 96.00 333 ILE A O 1
ATOM 2787 N N . LYS A 1 334 ? -7.577 14.148 -7.672 1.00 95.88 334 LYS A N 1
ATOM 2788 C CA . LYS A 1 334 ? -7.189 15.092 -6.610 1.00 95.88 334 LYS A CA 1
ATOM 2789 C C . LYS A 1 334 ? -8.423 15.761 -5.999 1.00 95.88 334 LYS A C 1
ATOM 2791 O O . LYS A 1 334 ? -8.515 15.826 -4.776 1.00 95.88 334 LYS A O 1
ATOM 2796 N N . GLN A 1 335 ? -9.382 16.172 -6.829 1.00 96.56 335 GLN A N 1
ATOM 2797 C CA . GLN A 1 335 ? -10.651 16.724 -6.368 1.00 96.56 335 GLN A CA 1
ATOM 2798 C C . GLN A 1 335 ? -11.458 15.680 -5.593 1.00 96.56 335 GLN A C 1
ATOM 2800 O O . GLN A 1 335 ? -11.903 15.976 -4.496 1.00 96.56 335 GLN A O 1
ATOM 2805 N N . ALA A 1 336 ? -11.575 14.442 -6.083 1.00 96.31 336 ALA A N 1
ATOM 2806 C CA . ALA A 1 336 ? -12.285 13.380 -5.365 1.00 96.31 336 ALA A CA 1
ATOM 2807 C C . ALA A 1 336 ? -11.689 13.086 -3.973 1.00 96.31 336 ALA A C 1
ATOM 2809 O O . ALA A 1 336 ? -12.432 12.843 -3.027 1.00 96.31 336 ALA A O 1
ATOM 2810 N N . ILE A 1 337 ? -10.358 13.129 -3.827 1.00 93.88 337 ILE A N 1
ATOM 2811 C CA . ILE A 1 337 ? -9.696 12.998 -2.517 1.00 93.88 337 ILE A CA 1
ATOM 2812 C C . ILE A 1 337 ? -10.047 14.188 -1.617 1.00 93.88 337 ILE A C 1
ATOM 2814 O O . ILE A 1 337 ? -10.351 13.987 -0.446 1.00 93.88 337 ILE A O 1
ATOM 2818 N N . LYS A 1 338 ? -10.037 15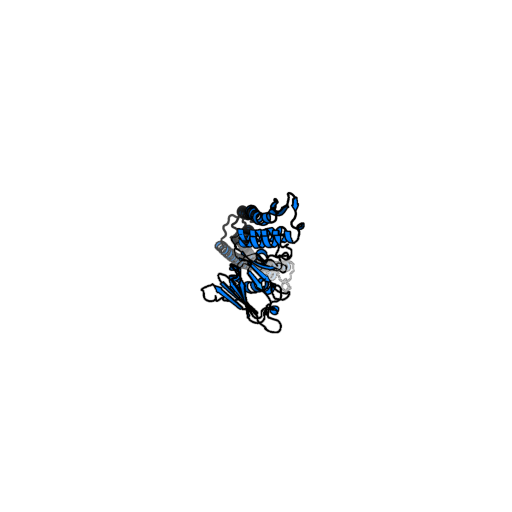.412 -2.157 1.00 93.12 338 LYS A N 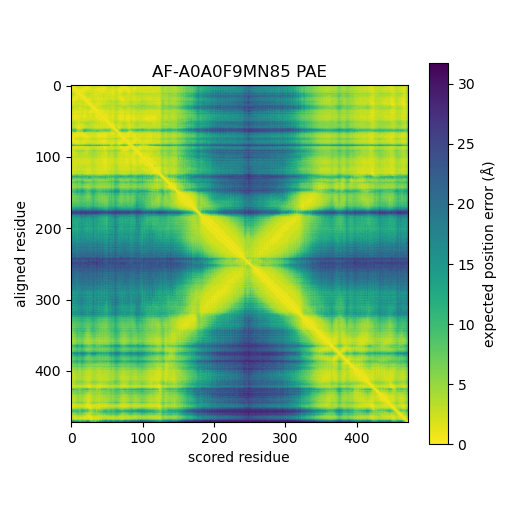1
ATOM 2819 C CA . LYS A 1 338 ? -10.417 16.617 -1.411 1.00 93.12 338 LYS A CA 1
ATOM 2820 C C . LYS A 1 338 ? -11.879 16.570 -0.957 1.00 93.12 338 LYS A C 1
ATOM 2822 O O . LYS A 1 338 ? -12.156 16.880 0.194 1.00 93.12 338 LYS A O 1
ATOM 2827 N N . GLU A 1 339 ? -12.794 16.140 -1.824 1.00 93.25 339 GLU A N 1
ATOM 2828 C CA . GLU A 1 339 ? -14.207 15.956 -1.471 1.00 93.25 339 GLU A CA 1
ATOM 2829 C C . GLU A 1 339 ? -14.390 14.873 -0.405 1.00 93.25 339 GLU A C 1
ATOM 2831 O O . GLU A 1 339 ? -15.177 15.058 0.517 1.00 93.25 339 GLU A O 1
ATOM 2836 N N . LEU A 1 340 ? -13.633 13.771 -0.473 1.00 90.62 340 LEU A N 1
ATOM 2837 C CA . LEU A 1 340 ? -13.643 12.743 0.572 1.00 90.62 340 LEU A CA 1
ATOM 2838 C C . LEU A 1 340 ? -13.185 13.307 1.924 1.00 90.62 340 LEU A C 1
ATOM 2840 O O . LEU A 1 340 ? -13.804 13.023 2.947 1.00 90.62 340 LEU A O 1
ATOM 2844 N N . ASP A 1 341 ? -12.118 14.110 1.927 1.00 85.62 341 ASP A N 1
ATOM 2845 C CA . ASP A 1 341 ? -11.603 14.750 3.139 1.00 85.62 341 ASP A CA 1
ATOM 2846 C C . ASP A 1 341 ? -12.633 15.743 3.712 1.00 85.62 341 ASP A C 1
ATOM 2848 O O . ASP A 1 341 ? -12.936 15.686 4.905 1.00 85.62 341 ASP A O 1
ATOM 2852 N N . ASN A 1 342 ? -13.252 16.572 2.865 1.00 86.75 342 ASN A N 1
ATOM 2853 C CA . ASN A 1 342 ? -14.327 17.489 3.262 1.00 86.75 342 ASN A CA 1
ATOM 2854 C C . ASN A 1 342 ? -15.540 16.744 3.829 1.00 86.75 342 ASN A C 1
ATOM 2856 O O . ASN A 1 342 ? -16.064 17.115 4.878 1.00 86.75 342 ASN A O 1
ATOM 2860 N N . PHE A 1 343 ? -15.964 15.674 3.155 1.00 87.31 343 PHE A N 1
ATOM 2861 C CA . PHE A 1 343 ? -17.081 14.848 3.592 1.00 87.31 343 PHE A CA 1
ATOM 2862 C C . PHE A 1 343 ? -16.786 14.170 4.930 1.00 87.31 343 PHE A C 1
ATOM 2864 O O . PHE A 1 343 ? -17.671 14.104 5.771 1.00 87.31 343 PHE A O 1
ATOM 2871 N N . SER A 1 344 ? -15.548 13.722 5.173 1.00 83.12 344 SER A N 1
ATOM 2872 C CA . SER A 1 344 ? -15.172 13.145 6.469 1.00 83.12 344 SER A CA 1
ATOM 2873 C C . SER A 1 344 ? -15.307 14.156 7.614 1.00 83.12 344 SER A C 1
ATOM 2875 O O . SER A 1 344 ? -15.812 13.811 8.679 1.00 83.12 344 SER A O 1
ATOM 2877 N N . SER A 1 345 ? -14.917 15.415 7.389 1.00 82.38 345 SER A N 1
ATOM 2878 C CA . SER A 1 345 ? -15.083 16.487 8.375 1.00 82.38 345 SER A CA 1
ATOM 2879 C C . SER A 1 345 ? -16.559 16.829 8.589 1.00 82.38 345 SER A C 1
ATOM 2881 O O . SER A 1 345 ? -16.998 16.920 9.730 1.00 82.38 345 SER A O 1
ATOM 2883 N N . TYR A 1 346 ? -17.340 16.941 7.510 1.00 85.88 346 TYR A N 1
ATOM 2884 C CA . TYR A 1 346 ? -18.786 17.160 7.588 1.00 85.88 346 TYR A CA 1
ATOM 2885 C C . TYR A 1 346 ? -19.503 16.032 8.342 1.00 85.88 346 TYR A C 1
ATOM 2887 O O . TYR A 1 346 ? -20.327 16.296 9.212 1.00 85.88 346 TYR A O 1
ATOM 2895 N N . TYR A 1 347 ? -19.142 14.779 8.055 1.00 84.94 347 TYR A N 1
ATOM 2896 C CA . TYR A 1 347 ? -19.684 13.599 8.721 1.00 84.94 347 TYR A CA 1
ATOM 2897 C C . TYR A 1 347 ? -19.483 13.672 10.238 1.00 84.94 347 TYR A C 1
ATOM 2899 O O . TYR A 1 347 ? -20.430 13.468 10.989 1.00 84.94 347 TYR A O 1
ATOM 2907 N N . ILE A 1 348 ? -18.274 14.018 10.692 1.00 84.00 348 ILE A N 1
ATOM 2908 C CA . ILE A 1 348 ? -17.973 14.193 12.120 1.00 84.00 348 ILE A CA 1
ATOM 2909 C C . ILE A 1 348 ? -18.860 15.281 12.734 1.00 84.00 348 ILE A C 1
ATOM 2911 O O . ILE A 1 348 ? -19.411 15.074 13.810 1.00 84.00 348 ILE A O 1
ATOM 2915 N N . THR A 1 349 ? -19.013 16.423 12.060 1.00 85.50 349 THR A N 1
ATOM 2916 C CA . THR A 1 349 ? -19.841 17.531 12.551 1.00 85.50 349 THR A CA 1
ATOM 2917 C C . THR A 1 349 ? -21.306 17.135 12.702 1.00 85.50 349 THR A C 1
ATOM 2919 O O . THR A 1 349 ? -21.900 17.408 13.741 1.00 85.50 349 THR A O 1
ATOM 2922 N N . GLU A 1 350 ? -21.898 16.481 11.702 1.00 87.31 350 GLU A N 1
ATOM 2923 C CA . GLU A 1 350 ? -23.287 16.011 11.799 1.00 87.31 350 GLU A CA 1
ATOM 2924 C C . GLU A 1 350 ? -23.453 14.945 12.877 1.00 87.31 350 GLU A C 1
ATOM 2926 O O . GLU A 1 350 ? -24.440 14.931 13.605 1.00 87.31 350 GLU A O 1
ATOM 2931 N N . TRP A 1 351 ? -22.459 14.080 13.027 1.00 86.06 351 TRP A N 1
ATOM 2932 C CA . TRP A 1 351 ? -22.514 13.022 14.014 1.00 86.06 351 TRP A CA 1
ATOM 2933 C C . TRP A 1 351 ? -22.381 13.543 15.450 1.00 86.06 351 TRP A C 1
ATOM 2935 O O . TRP A 1 351 ? -23.112 13.108 16.335 1.00 86.06 351 TRP A O 1
ATOM 2945 N N . ILE A 1 352 ? -21.546 14.558 15.678 1.00 88.25 352 ILE A N 1
ATOM 2946 C CA . ILE A 1 352 ? -21.467 15.273 16.959 1.00 88.25 352 ILE A CA 1
ATOM 2947 C C . ILE A 1 352 ? -22.816 15.897 17.339 1.00 88.25 352 ILE A C 1
ATOM 2949 O O . ILE A 1 352 ? -23.222 15.779 18.492 1.00 88.25 352 ILE A O 1
ATOM 2953 N N . LYS A 1 353 ? -23.559 16.475 16.383 1.00 89.12 353 LYS A N 1
ATOM 2954 C CA . LYS A 1 353 ? -24.908 17.021 16.643 1.00 89.12 353 LYS A CA 1
ATOM 2955 C C . LYS A 1 353 ? -25.906 15.962 17.120 1.00 89.12 353 LYS A C 1
ATOM 2957 O O . LYS A 1 353 ? -26.890 16.313 17.762 1.00 89.12 353 LYS A O 1
ATOM 2962 N N . ILE A 1 354 ? -25.676 14.688 16.795 1.00 88.88 354 ILE A N 1
ATOM 2963 C CA . ILE A 1 354 ? -26.485 13.557 17.269 1.00 88.88 354 ILE A CA 1
ATOM 2964 C C . ILE A 1 354 ? -26.000 13.092 18.647 1.00 88.88 354 ILE A C 1
ATOM 2966 O O . ILE A 1 354 ? -26.817 12.819 19.524 1.00 88.88 354 ILE A O 1
ATOM 2970 N N . LEU A 1 355 ? -24.681 13.020 18.854 1.00 90.31 355 LEU A N 1
ATOM 2971 C CA . LEU A 1 355 ? -24.088 12.558 20.110 1.00 90.31 355 LEU A CA 1
ATOM 2972 C C . LEU A 1 355 ? -24.305 13.540 21.263 1.00 90.31 355 LEU A C 1
ATOM 2974 O O . LEU A 1 355 ? -24.577 13.104 22.377 1.00 90.31 355 LEU A O 1
ATOM 2978 N N . GLU A 1 356 ? -24.209 14.845 21.011 1.00 91.69 356 GLU A N 1
ATOM 2979 C CA . GLU A 1 356 ? -24.312 15.878 22.045 1.00 91.69 356 GLU A CA 1
ATOM 2980 C C . GLU A 1 356 ? -25.642 15.812 22.827 1.00 91.69 356 GLU A C 1
ATOM 2982 O O . GLU A 1 356 ? -25.585 15.745 24.057 1.00 91.69 356 GLU A O 1
ATOM 2987 N N . PRO A 1 357 ? -26.832 15.723 22.192 1.00 91.50 357 PRO A N 1
ATOM 2988 C CA . PRO A 1 357 ? -28.090 15.512 22.909 1.00 91.50 357 PRO A CA 1
ATOM 2989 C C . PRO A 1 357 ? -28.126 14.226 23.745 1.00 91.50 357 PRO A C 1
ATOM 2991 O O . PRO A 1 357 ? -28.609 14.258 24.873 1.00 91.50 357 PRO A O 1
ATOM 2994 N N . ILE A 1 358 ? -27.599 13.109 23.225 1.00 89.44 358 ILE A N 1
ATOM 2995 C CA . ILE A 1 358 ? -27.585 11.817 23.937 1.00 89.44 358 ILE A CA 1
ATOM 2996 C C . ILE A 1 358 ? -26.684 11.913 25.174 1.00 89.44 358 ILE A C 1
ATOM 2998 O O . ILE A 1 358 ? -27.061 11.493 26.267 1.00 89.44 358 ILE A O 1
ATOM 3002 N N . MET A 1 359 ? -25.511 12.527 25.023 1.00 91.75 359 MET A N 1
ATOM 3003 C CA . MET A 1 359 ? -24.596 12.763 26.133 1.00 91.75 359 MET A CA 1
ATOM 3004 C C . MET A 1 359 ? -25.204 13.690 27.180 1.00 91.75 359 MET A C 1
ATOM 3006 O O . MET A 1 359 ? -25.096 13.411 28.372 1.00 91.75 359 MET A O 1
ATOM 3010 N N . ASN A 1 360 ? -25.854 14.770 26.749 1.00 92.25 360 ASN A N 1
ATOM 3011 C CA . ASN A 1 360 ? -26.506 15.722 27.640 1.00 92.25 360 ASN A CA 1
ATOM 3012 C C . ASN A 1 360 ? -27.702 15.113 28.375 1.00 92.25 360 ASN A C 1
ATOM 3014 O O . ASN A 1 360 ? -27.913 15.449 29.537 1.00 92.25 360 ASN A O 1
ATOM 3018 N N . ASP A 1 361 ? -28.433 14.171 27.780 1.00 86.81 361 ASP A N 1
ATOM 3019 C CA . ASP A 1 361 ? -29.473 13.421 28.496 1.00 86.81 361 ASP A CA 1
ATOM 3020 C C . ASP A 1 361 ? -28.881 12.626 29.676 1.00 86.81 361 ASP A C 1
ATOM 3022 O O . ASP A 1 361 ? -29.401 12.670 30.793 1.00 86.81 361 ASP A O 1
ATOM 3026 N N . ILE A 1 362 ? -27.716 11.996 29.477 1.00 84.06 362 ILE A N 1
ATOM 3027 C CA . ILE A 1 362 ? -27.000 11.260 30.530 1.00 84.06 362 ILE A CA 1
ATOM 3028 C C . ILE A 1 362 ? -26.396 12.220 31.573 1.00 84.06 362 ILE A C 1
ATOM 3030 O O . ILE A 1 362 ? -26.527 11.987 32.777 1.00 84.06 362 ILE A O 1
ATOM 3034 N N . LEU A 1 363 ? -25.736 13.295 31.129 1.00 88.94 363 LEU A N 1
ATOM 3035 C CA . LEU A 1 363 ? -25.009 14.239 31.988 1.00 88.94 363 LEU A CA 1
ATOM 3036 C C . LEU A 1 363 ? -25.921 15.209 32.743 1.00 88.94 363 LEU A C 1
ATOM 3038 O O . LEU A 1 363 ? -25.566 15.645 33.841 1.00 88.94 363 LEU A O 1
ATOM 3042 N N . SER A 1 364 ? -27.111 15.508 32.220 1.00 86.44 364 SER A N 1
ATOM 3043 C CA . SER A 1 364 ? -28.065 16.404 32.885 1.00 86.44 364 SER A CA 1
ATOM 3044 C C . SER A 1 364 ? -28.439 15.897 34.279 1.00 86.44 364 SER A C 1
ATOM 3046 O O . SER A 1 364 ? -28.579 16.687 35.213 1.00 86.44 364 SER A O 1
ATOM 3048 N N . LYS A 1 365 ? -28.482 14.570 34.455 1.00 77.19 365 LYS A N 1
ATOM 3049 C CA . LYS A 1 365 ? -28.761 13.898 35.729 1.00 77.19 365 LYS A CA 1
ATOM 3050 C C . LYS A 1 365 ? -27.724 14.201 36.817 1.00 77.19 365 LYS A C 1
ATOM 3052 O O . LYS A 1 365 ? -28.050 14.128 37.995 1.00 77.19 365 LYS A O 1
ATOM 3057 N N . ILE A 1 366 ? -26.501 14.578 36.436 1.00 75.25 366 ILE A N 1
ATOM 3058 C CA . ILE A 1 366 ? -25.414 14.963 37.353 1.00 75.25 366 ILE A CA 1
ATOM 3059 C C . ILE A 1 366 ? -25.098 16.469 37.313 1.00 75.25 366 ILE A C 1
ATOM 3061 O O . ILE A 1 366 ? -24.097 16.915 37.883 1.00 75.25 366 ILE A O 1
ATOM 3065 N N . GLY A 1 367 ? -25.940 17.261 36.639 1.00 83.50 367 GLY A N 1
ATOM 3066 C CA . GLY A 1 367 ? -25.817 18.717 36.555 1.00 83.50 367 GLY A CA 1
ATOM 3067 C C . GLY A 1 367 ? -24.687 19.212 35.649 1.00 83.50 367 GLY A C 1
ATOM 3068 O O . GLY A 1 367 ? -24.153 20.292 35.892 1.00 83.50 367 GLY A O 1
ATOM 3069 N N . PHE A 1 368 ? -24.297 18.430 34.641 1.00 88.06 368 PHE A N 1
ATOM 3070 C CA . PHE A 1 368 ? -23.343 18.853 33.615 1.00 88.06 368 PHE A CA 1
ATOM 3071 C C . PHE A 1 368 ? -24.002 18.896 32.241 1.00 88.06 368 PHE A C 1
ATOM 3073 O O . PHE A 1 368 ? -24.907 18.119 31.940 1.00 88.06 368 PHE A O 1
ATOM 3080 N N . GLN A 1 369 ? -23.493 19.783 31.397 1.00 91.00 369 GLN A N 1
ATOM 3081 C CA . GLN A 1 369 ? -23.746 19.794 29.965 1.00 91.00 369 GLN A CA 1
ATOM 3082 C C . GLN A 1 369 ? -22.414 19.730 29.224 1.00 91.00 369 GLN A C 1
ATOM 3084 O O . GLN A 1 369 ? -21.409 20.250 29.699 1.00 91.00 369 GLN A O 1
ATOM 3089 N N . ILE A 1 370 ? -22.401 19.073 28.076 1.00 90.94 370 ILE A N 1
ATOM 3090 C CA . ILE A 1 370 ? -21.280 19.012 27.154 1.00 90.94 370 ILE A CA 1
ATOM 3091 C C . ILE A 1 370 ? -21.638 19.787 25.893 1.00 90.94 370 ILE A C 1
ATOM 3093 O O . ILE A 1 370 ? -22.768 19.705 25.406 1.00 90.94 370 ILE A O 1
ATOM 3097 N N . THR A 1 371 ? -20.663 20.516 25.374 1.00 90.38 371 THR A N 1
ATOM 3098 C CA . THR A 1 371 ? -20.716 21.162 24.068 1.00 90.38 371 THR A CA 1
ATOM 3099 C C . THR A 1 371 ? -19.454 20.817 23.295 1.00 90.38 371 THR A C 1
ATOM 3101 O O . THR A 1 371 ? -18.378 20.602 23.869 1.00 90.38 371 THR A O 1
ATOM 3104 N N . PHE A 1 372 ? -19.596 20.731 21.979 1.00 88.31 372 PHE A N 1
ATOM 3105 C CA . PHE A 1 372 ? -18.486 20.455 21.083 1.00 88.31 372 PHE A CA 1
ATOM 3106 C C . PHE A 1 372 ? -18.204 21.661 20.199 1.00 88.31 372 PHE A C 1
ATOM 3108 O O . PHE A 1 372 ? -19.059 22.088 19.424 1.00 88.31 372 PHE A O 1
ATOM 3115 N N . ASP A 1 373 ? -16.969 22.146 20.252 1.00 85.56 373 ASP A N 1
ATOM 3116 C CA . ASP A 1 373 ? -16.482 23.174 19.344 1.00 85.56 373 ASP A CA 1
ATOM 3117 C C . ASP A 1 373 ? -15.609 22.525 18.276 1.00 85.56 373 ASP A C 1
ATOM 3119 O O . ASP A 1 373 ? -14.639 21.828 18.569 1.00 85.56 373 ASP A O 1
ATOM 3123 N N . ILE A 1 374 ? -15.971 22.729 17.012 1.00 83.00 374 ILE A N 1
ATOM 3124 C CA . ILE A 1 374 ? -15.234 22.182 15.873 1.00 83.00 374 ILE A CA 1
ATOM 3125 C C . ILE A 1 374 ? -14.563 23.341 15.154 1.00 83.00 374 ILE A C 1
ATOM 3127 O O . ILE A 1 374 ? -15.234 24.244 14.651 1.00 83.00 374 ILE A O 1
ATOM 3131 N N . ASP A 1 375 ? -13.236 23.318 15.093 1.00 79.88 375 ASP A N 1
ATOM 3132 C CA . ASP A 1 375 ? -12.487 24.363 14.409 1.00 79.88 375 ASP A CA 1
ATOM 3133 C C . ASP A 1 375 ? -12.496 24.189 12.874 1.00 79.88 375 ASP A C 1
ATOM 3135 O O . ASP A 1 375 ? -12.932 23.178 12.315 1.00 79.88 375 ASP A O 1
ATOM 3139 N N . ASN A 1 376 ? -11.943 25.172 12.158 1.00 69.31 376 ASN A N 1
ATOM 3140 C CA . ASN A 1 376 ? -11.852 25.151 10.691 1.00 69.31 376 ASN A CA 1
ATOM 3141 C C . ASN A 1 376 ? -10.979 24.006 10.129 1.00 69.31 376 ASN A C 1
ATOM 3143 O O . ASN A 1 376 ? -10.968 23.781 8.917 1.00 69.31 376 ASN A O 1
ATOM 3147 N N . LYS A 1 377 ? -10.207 23.310 10.971 1.00 69.62 377 LYS A N 1
ATOM 3148 C CA . LYS A 1 377 ? -9.388 22.142 10.610 1.00 69.62 377 LYS A CA 1
ATOM 3149 C C . LYS A 1 377 ? -10.100 20.821 10.938 1.00 69.62 377 LYS A C 1
ATOM 3151 O O . LYS A 1 377 ? -9.599 19.745 10.585 1.00 69.62 377 LYS A O 1
ATOM 3156 N N . GLY A 1 378 ? -11.285 20.886 11.546 1.00 69.56 378 GLY A N 1
ATOM 3157 C CA . GLY A 1 378 ? -12.030 19.731 12.027 1.00 69.56 378 GLY A CA 1
ATOM 3158 C C . GLY A 1 378 ? -11.416 19.114 13.284 1.00 69.56 378 GLY A C 1
ATOM 3159 O O . GLY A 1 378 ? -11.592 17.914 13.510 1.00 69.56 378 GLY A O 1
ATOM 3160 N N . ASP A 1 379 ? -10.638 19.885 14.046 1.00 78.00 379 ASP A N 1
ATOM 3161 C CA . ASP A 1 379 ? -10.251 19.517 15.401 1.00 78.00 379 ASP A CA 1
ATOM 3162 C C . ASP A 1 379 ? -11.430 19.779 16.338 1.00 78.00 379 ASP A C 1
ATOM 3164 O O . ASP A 1 379 ? -12.123 20.789 16.224 1.00 78.00 379 ASP A O 1
ATOM 3168 N N . ILE A 1 380 ? -11.661 18.830 17.241 1.00 81.81 380 ILE A N 1
ATOM 3169 C CA . ILE A 1 380 ? -12.801 18.835 18.154 1.00 81.81 380 ILE A CA 1
ATOM 3170 C C . ILE A 1 380 ? -12.292 19.227 19.535 1.00 81.81 380 ILE A C 1
ATOM 3172 O O . ILE A 1 380 ? -11.411 18.559 20.088 1.00 81.81 380 ILE A O 1
ATOM 3176 N N . ASP A 1 381 ? -12.858 20.296 20.070 1.00 83.38 381 ASP A N 1
ATOM 3177 C CA . ASP A 1 381 ? -12.756 20.701 21.460 1.00 83.38 381 ASP A CA 1
ATOM 3178 C C . ASP A 1 381 ? -14.029 20.311 22.204 1.00 83.38 381 ASP A C 1
ATOM 3180 O O . ASP A 1 381 ? -15.136 20.373 21.671 1.00 83.38 381 ASP A O 1
ATOM 3184 N N . ILE A 1 382 ? -13.845 19.851 23.438 1.00 86.00 382 ILE A N 1
ATOM 3185 C CA . ILE A 1 382 ? -14.927 19.415 24.311 1.00 86.00 382 ILE A CA 1
ATOM 3186 C C . ILE A 1 382 ? -14.956 20.351 25.504 1.00 86.00 382 ILE A C 1
ATOM 3188 O O . ILE A 1 382 ? -14.011 20.361 26.299 1.00 86.00 382 ILE A O 1
ATOM 3192 N N . ASN A 1 383 ? -16.062 21.070 25.644 1.00 88.25 383 ASN A N 1
ATOM 3193 C CA . ASN A 1 383 ? -16.298 21.989 26.741 1.00 88.25 383 ASN A CA 1
ATOM 3194 C C . ASN A 1 383 ? -17.415 21.445 27.628 1.00 88.25 383 ASN A C 1
ATOM 3196 O O . ASN A 1 383 ? -18.421 20.921 27.152 1.00 88.25 383 ASN A O 1
ATOM 3200 N N . LEU A 1 384 ? -17.210 21.517 28.942 1.00 89.81 384 LEU A N 1
ATOM 3201 C CA . LEU A 1 384 ? -18.196 21.087 29.926 1.00 89.81 384 LEU A CA 1
ATOM 3202 C C . LEU A 1 384 ? -18.731 22.303 30.658 1.00 89.81 384 LEU A C 1
ATOM 3204 O O . LEU A 1 384 ? -17.963 23.086 31.208 1.00 89.81 384 LEU A O 1
ATOM 3208 N N . ILE A 1 385 ? -20.046 22.441 30.699 1.00 89.94 385 ILE A N 1
ATOM 3209 C CA . ILE A 1 385 ? -20.733 23.558 31.329 1.00 89.94 385 ILE A CA 1
ATOM 3210 C C . ILE A 1 385 ? -21.427 23.052 32.588 1.00 89.94 385 ILE A C 1
ATOM 3212 O O . ILE A 1 385 ? -22.197 22.089 32.554 1.00 89.94 385 ILE A O 1
ATOM 3216 N N . LYS A 1 386 ? -21.169 23.721 33.710 1.00 86.88 386 LYS A N 1
ATOM 3217 C CA . LYS A 1 386 ? -21.884 23.515 34.971 1.00 86.88 386 LYS A CA 1
ATOM 3218 C C . LYS A 1 386 ? -22.141 24.857 35.638 1.00 86.88 386 LYS A C 1
ATOM 3220 O O . LYS A 1 386 ? -21.225 25.663 35.774 1.00 86.88 386 LYS A O 1
ATOM 3225 N N . ASP A 1 387 ? -23.390 25.104 36.026 1.00 86.00 387 ASP A N 1
ATOM 3226 C CA . ASP A 1 387 ? -23.825 26.353 36.671 1.00 86.00 387 ASP A CA 1
ATOM 3227 C C . ASP A 1 387 ? -23.399 27.621 35.894 1.00 86.00 387 ASP A C 1
ATOM 3229 O O . ASP A 1 387 ? -23.019 28.638 36.474 1.00 86.00 387 ASP A O 1
ATOM 3233 N N . GLY A 1 388 ? -23.409 27.543 34.556 1.00 84.31 388 GLY A N 1
ATOM 3234 C CA . GLY A 1 388 ? -23.005 28.634 33.662 1.00 84.31 388 GLY A CA 1
ATOM 3235 C C . GLY A 1 388 ? -21.494 28.880 33.563 1.00 84.31 388 GLY A C 1
ATOM 3236 O O . GLY A 1 388 ? -21.089 29.879 32.972 1.00 84.31 388 GLY A O 1
ATOM 3237 N N . LYS A 1 389 ? -20.654 28.005 34.131 1.00 88.56 389 LYS A N 1
ATOM 3238 C CA . LYS A 1 389 ? -19.190 28.058 34.008 1.00 88.56 389 LYS A CA 1
ATOM 3239 C C . LYS A 1 389 ? -18.677 26.937 33.116 1.00 88.56 389 LYS A C 1
ATOM 3241 O O . LYS A 1 389 ? -19.118 25.797 33.245 1.00 88.56 389 LYS A O 1
ATOM 3246 N N . GLU A 1 390 ? -17.719 27.274 32.262 1.00 88.94 390 GLU A N 1
ATOM 3247 C CA . GLU A 1 390 ? -16.995 26.321 31.424 1.00 88.94 390 GLU A CA 1
ATOM 3248 C C . GLU A 1 390 ? -15.827 25.688 32.187 1.00 88.94 390 GLU A C 1
ATOM 3250 O O . GLU A 1 390 ? -15.089 26.355 32.916 1.00 88.94 390 GLU A O 1
ATOM 3255 N N . TYR A 1 391 ? -15.660 24.386 31.988 1.00 87.62 391 TYR A N 1
ATOM 3256 C CA . TYR A 1 391 ? -14.610 23.556 32.552 1.00 87.62 391 TYR A CA 1
ATOM 3257 C C . TYR A 1 391 ? -13.969 22.739 31.435 1.00 87.62 391 TYR A C 1
ATOM 3259 O O . TYR A 1 391 ? -14.670 22.135 30.617 1.00 87.62 391 TYR A O 1
ATOM 3267 N N . ASN A 1 392 ? -12.638 22.636 31.437 1.00 85.75 392 ASN A N 1
ATOM 3268 C CA . ASN A 1 392 ? -11.982 21.633 30.608 1.00 85.75 392 ASN A CA 1
ATOM 3269 C C . ASN A 1 392 ? -12.117 20.263 31.269 1.00 85.75 392 ASN A C 1
ATOM 3271 O O . ASN A 1 392 ? -12.125 20.143 32.496 1.00 85.75 392 ASN A O 1
ATOM 3275 N N . TYR A 1 393 ? -12.065 19.199 30.465 1.00 85.44 393 TYR A N 1
ATOM 3276 C CA . TYR A 1 393 ? -12.042 17.828 30.984 1.00 85.44 393 TYR A CA 1
ATOM 3277 C C . TYR A 1 393 ? -10.958 17.608 32.054 1.00 85.44 393 TYR A C 1
ATOM 3279 O O . TYR A 1 393 ? -11.156 16.882 33.027 1.00 85.44 393 TYR A O 1
ATOM 3287 N N . LYS A 1 394 ? -9.798 18.262 31.906 1.00 85.31 394 LYS A N 1
ATOM 3288 C CA . LYS A 1 394 ? -8.672 18.139 32.844 1.00 85.31 394 LYS A CA 1
ATOM 3289 C C . LYS A 1 394 ? -8.969 18.718 34.228 1.00 85.31 394 LYS A C 1
ATOM 3291 O O . LYS A 1 394 ? -8.419 18.186 35.195 1.00 85.31 394 LYS A O 1
ATOM 3296 N N . ASP A 1 395 ? -9.844 19.716 34.303 1.00 86.38 395 ASP A N 1
ATOM 3297 C CA . ASP A 1 395 ? -10.183 20.457 35.523 1.00 86.38 395 ASP A CA 1
ATOM 3298 C C . ASP A 1 395 ? -11.201 19.705 36.398 1.00 86.38 395 ASP A C 1
ATOM 3300 O O . ASP A 1 395 ? -11.396 20.034 37.567 1.00 86.38 395 ASP A O 1
ATOM 3304 N N . LEU A 1 396 ? -11.830 18.663 35.848 1.00 86.00 396 LEU A N 1
ATOM 3305 C CA . LEU A 1 396 ? -12.798 17.828 36.546 1.00 86.00 396 LEU A CA 1
ATOM 3306 C C . LEU A 1 396 ? -12.158 16.935 37.621 1.00 86.00 396 LEU A C 1
ATOM 3308 O O . LEU A 1 396 ? -11.040 16.422 37.468 1.00 86.00 396 LEU A O 1
ATOM 3312 N N . SER A 1 397 ? -12.933 16.653 38.672 1.00 87.56 397 SER A N 1
ATOM 3313 C CA . SER A 1 397 ? -12.589 15.624 39.658 1.00 87.56 397 SER A CA 1
ATOM 3314 C C . SER A 1 397 ? -12.582 14.225 39.027 1.00 87.56 397 SER A C 1
ATOM 3316 O O . SER A 1 397 ? -13.209 13.991 37.995 1.00 87.56 397 SER A O 1
ATOM 3318 N N . SER A 1 398 ? -11.910 13.256 39.655 1.00 86.19 398 SER A N 1
ATOM 3319 C CA . SER A 1 398 ? -11.844 11.879 39.137 1.00 86.19 398 SER A CA 1
ATOM 3320 C C . SER A 1 398 ? -13.228 11.249 38.925 1.00 86.19 398 SER A C 1
ATOM 3322 O O . SER A 1 398 ? -13.440 10.562 37.929 1.00 86.19 398 SER A O 1
ATOM 3324 N N . GLY A 1 399 ? -14.189 11.511 39.820 1.00 84.81 399 GLY A N 1
ATOM 3325 C CA . GLY A 1 399 ? -15.570 11.042 39.666 1.00 84.81 399 GLY A CA 1
ATOM 3326 C C . GLY A 1 399 ? -16.296 11.712 38.494 1.00 84.81 399 GLY A C 1
ATOM 3327 O O . GLY A 1 399 ? -16.954 11.038 37.710 1.00 84.81 399 GLY A O 1
ATOM 3328 N N . GLN A 1 400 ? -16.117 13.022 38.307 1.00 86.56 400 GLN A N 1
ATOM 3329 C CA . GLN A 1 400 ? -16.714 13.762 37.186 1.00 86.56 400 GLN A CA 1
ATOM 3330 C C . GLN A 1 400 ? -16.135 13.329 35.834 1.00 86.56 400 GLN A C 1
ATOM 3332 O O . GLN A 1 400 ? -16.882 13.130 34.875 1.00 86.56 400 GLN A O 1
ATOM 3337 N N . LYS A 1 401 ? -14.813 13.121 35.771 1.00 88.06 401 LYS A N 1
ATOM 3338 C CA . LYS A 1 401 ? -14.119 12.545 34.609 1.00 88.06 401 LYS A CA 1
ATOM 3339 C C . LYS A 1 401 ? -14.727 11.208 34.222 1.00 88.06 401 LYS A C 1
ATOM 3341 O O . LYS A 1 401 ? -15.091 10.997 33.070 1.00 88.06 401 LYS A O 1
ATOM 3346 N N . LEU A 1 402 ? -14.916 10.339 35.212 1.00 88.31 402 LEU A N 1
ATOM 3347 C CA . LEU A 1 402 ? -15.496 9.025 35.003 1.00 88.31 402 LEU A CA 1
ATOM 3348 C C . LEU A 1 402 ? -16.916 9.105 34.435 1.00 88.31 402 LEU A C 1
ATOM 3350 O O . LEU A 1 402 ? -17.191 8.449 33.437 1.00 88.31 402 LEU A O 1
ATOM 3354 N N . ILE A 1 403 ? -17.804 9.911 35.025 1.00 87.56 403 ILE A N 1
ATOM 3355 C CA . ILE A 1 403 ? -19.190 10.011 34.539 1.00 87.56 403 ILE A CA 1
ATOM 3356 C C . ILE A 1 403 ? -19.230 10.598 33.125 1.00 87.56 403 ILE A C 1
ATOM 3358 O O . ILE A 1 403 ? -19.976 10.112 32.279 1.00 87.56 403 ILE A O 1
ATOM 3362 N N . THR A 1 404 ? -18.376 11.582 32.839 1.00 89.19 404 THR A N 1
ATOM 3363 C CA . THR A 1 404 ? -18.250 12.155 31.492 1.00 89.19 404 THR A CA 1
ATOM 3364 C C . THR A 1 404 ? -17.769 11.113 30.481 1.00 89.19 404 THR A C 1
ATOM 3366 O O . THR A 1 404 ? -18.340 10.996 29.398 1.00 89.19 404 THR A O 1
ATOM 3369 N N . SER A 1 405 ? -16.773 10.303 30.847 1.00 89.44 405 SER A N 1
ATOM 3370 C CA . SER A 1 405 ? -16.291 9.189 30.023 1.00 89.44 405 SER A CA 1
ATOM 3371 C C . SER A 1 405 ? -17.390 8.149 29.772 1.00 89.44 405 SER A C 1
ATOM 3373 O O . SER A 1 405 ? -17.596 7.735 28.633 1.00 89.44 405 SER A O 1
ATOM 3375 N N . ILE A 1 406 ? -18.165 7.791 30.804 1.00 89.81 406 ILE A N 1
ATOM 3376 C CA . ILE A 1 406 ? -19.308 6.872 30.691 1.00 89.81 406 ILE A CA 1
ATOM 3377 C C . ILE A 1 406 ? -20.359 7.433 29.734 1.00 89.81 406 ILE A C 1
ATOM 3379 O O . ILE A 1 406 ? -20.796 6.722 28.833 1.00 89.81 406 ILE A O 1
ATOM 3383 N N . ALA A 1 407 ? -20.745 8.702 29.889 1.00 91.06 407 ALA A N 1
ATOM 3384 C CA . ALA A 1 407 ? -21.711 9.343 29.003 1.00 91.06 407 ALA A CA 1
ATOM 3385 C C . ALA A 1 407 ? -21.234 9.309 27.545 1.00 91.06 407 ALA A C 1
ATOM 3387 O O . ALA A 1 407 ? -22.015 8.983 26.652 1.00 91.06 407 ALA A O 1
ATOM 3388 N N . PHE A 1 408 ? -19.946 9.569 27.307 1.00 90.25 408 PHE A N 1
ATOM 3389 C CA . PHE A 1 408 ? -19.355 9.538 25.970 1.00 90.25 408 PHE A CA 1
ATOM 3390 C C . PHE A 1 408 ? -19.367 8.121 25.376 1.00 90.25 408 PHE A C 1
ATOM 3392 O O . PHE A 1 408 ? -19.868 7.912 24.271 1.00 90.25 408 PHE A O 1
ATOM 3399 N N . GLN A 1 409 ? -18.880 7.126 26.125 1.00 91.25 409 GLN A N 1
ATOM 3400 C CA . GLN A 1 409 ? -18.857 5.722 25.699 1.00 91.25 409 GLN A CA 1
ATOM 3401 C C . GLN A 1 409 ? -20.265 5.188 25.401 1.00 91.25 409 GLN A C 1
ATOM 3403 O O . GLN A 1 409 ? -20.483 4.568 24.360 1.00 91.25 409 GLN A O 1
ATOM 3408 N N . LEU A 1 410 ? -21.226 5.443 26.293 1.00 90.94 410 LEU A N 1
ATOM 3409 C CA . LEU A 1 410 ? -22.607 4.999 26.125 1.00 90.94 410 LEU A CA 1
ATOM 3410 C C . LEU A 1 410 ? -23.274 5.672 24.931 1.00 90.94 410 LEU A C 1
ATOM 3412 O O . LEU A 1 410 ? -23.933 4.986 24.157 1.00 90.94 410 LEU A O 1
ATOM 3416 N N . SER A 1 411 ? -23.063 6.974 24.736 1.00 90.88 411 SER A N 1
ATOM 3417 C CA . SER A 1 411 ? -23.652 7.700 23.605 1.00 90.88 411 SER A CA 1
ATOM 3418 C C . SER A 1 411 ? -23.170 7.150 22.267 1.00 90.88 411 SER A C 1
ATOM 3420 O O . SER A 1 411 ? -23.978 6.943 21.367 1.00 90.88 411 SER A O 1
ATOM 3422 N N . LEU A 1 412 ? -21.878 6.819 22.162 1.00 90.50 412 LEU A N 1
ATOM 3423 C CA . LEU A 1 412 ? -21.327 6.175 20.968 1.00 90.50 412 LEU A CA 1
ATOM 3424 C C . LEU A 1 412 ? -21.913 4.784 20.722 1.00 90.50 412 LEU A C 1
ATOM 3426 O O . LEU A 1 412 ? -22.220 4.430 19.586 1.00 90.50 412 LEU A O 1
ATOM 3430 N N . LEU A 1 413 ? -22.085 3.984 21.775 1.00 90.88 413 LEU A N 1
ATOM 3431 C CA . LEU A 1 413 ? -22.692 2.662 21.637 1.00 90.88 413 LEU A CA 1
ATOM 3432 C C . LEU A 1 413 ? -24.175 2.740 21.249 1.00 90.88 413 LEU A C 1
ATOM 3434 O O . LEU A 1 413 ? -24.613 1.958 20.405 1.00 90.88 413 LEU A O 1
ATOM 3438 N N . LEU A 1 414 ? -24.925 3.672 21.842 1.00 90.56 414 LEU A N 1
ATOM 3439 C CA . LEU A 1 414 ? -26.348 3.883 21.571 1.00 90.56 414 LEU A CA 1
ATOM 3440 C C . LEU A 1 414 ? -26.587 4.356 20.142 1.00 90.56 414 LEU A C 1
ATOM 3442 O O . LEU A 1 414 ? -27.426 3.788 19.448 1.00 90.56 414 LEU A O 1
ATOM 3446 N N . GLU A 1 415 ? -25.828 5.352 19.687 1.00 88.94 415 GLU A N 1
ATOM 3447 C CA . GLU A 1 415 ? -25.950 5.868 18.325 1.00 88.94 415 GLU A CA 1
ATOM 3448 C C . GLU A 1 415 ? -25.662 4.773 17.292 1.00 88.94 415 GLU A C 1
ATOM 3450 O O . GLU A 1 415 ? -26.408 4.604 16.330 1.00 88.94 415 GLU A O 1
ATOM 3455 N N . SER A 1 416 ? -24.649 3.943 17.544 1.00 85.94 416 SER A N 1
ATOM 3456 C CA . SER A 1 416 ? -24.293 2.828 16.664 1.00 85.94 416 SER A CA 1
ATOM 3457 C C . SER A 1 416 ? -25.217 1.607 16.804 1.00 85.94 416 SER A C 1
ATOM 3459 O O . SER A 1 416 ? -24.891 0.529 16.286 1.00 85.94 416 SER A O 1
ATOM 3461 N N . ASN A 1 417 ? -26.339 1.755 17.522 1.00 88.06 417 ASN A N 1
ATOM 3462 C CA . ASN A 1 417 ? -27.326 0.723 17.832 1.00 88.06 417 ASN A CA 1
ATOM 3463 C C . ASN A 1 417 ? -26.672 -0.581 18.323 1.00 88.06 417 ASN A C 1
ATOM 3465 O O . ASN A 1 417 ? -26.993 -1.688 17.880 1.00 88.06 417 ASN A O 1
ATOM 3469 N N . LYS A 1 418 ? -25.649 -0.443 19.173 1.00 89.56 418 LYS A N 1
ATOM 3470 C CA . LYS A 1 418 ? -24.927 -1.570 19.755 1.00 89.56 418 LYS A CA 1
ATOM 3471 C C . LYS A 1 418 ? -25.559 -1.912 21.086 1.00 89.56 418 LYS A C 1
ATOM 3473 O O . LYS A 1 418 ? -25.642 -1.076 21.971 1.00 89.56 418 LYS A O 1
ATOM 3478 N N . GLU A 1 419 ? -25.887 -3.179 21.260 1.00 90.88 419 GLU A N 1
ATOM 3479 C CA . GLU A 1 419 ? -26.235 -3.756 22.556 1.00 90.88 419 GLU A CA 1
ATOM 3480 C C . GLU A 1 419 ? -25.023 -4.496 23.115 1.00 90.88 419 GLU A C 1
ATOM 3482 O O . GLU A 1 419 ? -24.046 -4.745 22.398 1.00 90.88 419 GLU A O 1
ATOM 3487 N N . GLY A 1 420 ? -25.035 -4.867 24.389 1.00 93.25 420 GLY A N 1
ATOM 3488 C CA . GLY A 1 420 ? -23.972 -5.718 24.911 1.00 93.25 420 GLY A CA 1
ATOM 3489 C C . GLY A 1 420 ? -23.840 -5.699 26.417 1.00 93.25 420 GLY A C 1
ATOM 3490 O O . GLY A 1 420 ? -24.732 -5.247 27.125 1.00 93.25 420 GLY A O 1
ATOM 3491 N N . PHE A 1 421 ? -22.677 -6.125 26.892 1.00 94.94 421 PHE A N 1
ATOM 3492 C CA . PHE A 1 421 ? -22.281 -5.959 28.282 1.00 94.94 421 PHE A CA 1
ATOM 3493 C C . PHE A 1 421 ? -21.202 -4.880 28.422 1.00 94.94 421 PHE A C 1
ATOM 3495 O O . PHE A 1 421 ? -20.434 -4.628 27.493 1.00 94.94 421 PHE A O 1
ATOM 3502 N N . ILE A 1 422 ? -21.149 -4.251 29.590 1.00 95.50 422 ILE A N 1
ATOM 3503 C CA . ILE A 1 422 ? -20.180 -3.234 29.987 1.00 95.50 422 ILE A CA 1
ATOM 3504 C C . ILE A 1 422 ? -19.592 -3.645 31.336 1.00 95.50 422 ILE A C 1
ATOM 3506 O O . ILE A 1 422 ? -20.313 -4.071 32.237 1.00 95.50 422 ILE A O 1
ATOM 3510 N N . ILE A 1 423 ? -18.274 -3.533 31.473 1.00 94.94 423 ILE A N 1
ATOM 3511 C CA . ILE A 1 423 ? -17.529 -3.899 32.676 1.00 94.94 423 ILE A CA 1
ATOM 3512 C C . ILE A 1 423 ? -17.007 -2.645 33.362 1.00 94.94 423 ILE A C 1
ATOM 3514 O O . ILE A 1 423 ? -16.293 -1.861 32.749 1.00 94.94 423 ILE A O 1
ATOM 3518 N N . ALA A 1 424 ? -17.267 -2.514 34.656 1.00 93.00 424 ALA A N 1
ATOM 3519 C CA . ALA A 1 424 ? -16.651 -1.522 35.527 1.00 93.00 424 ALA A CA 1
ATOM 3520 C C . ALA A 1 424 ? -15.875 -2.240 36.644 1.00 93.00 424 ALA A C 1
ATOM 3522 O O . ALA A 1 424 ? -16.416 -2.550 37.708 1.00 93.00 424 ALA A O 1
ATOM 3523 N N . ASP A 1 425 ? -14.602 -2.545 36.391 1.00 86.19 425 ASP A N 1
ATOM 3524 C CA . ASP A 1 425 ? -13.707 -3.173 37.371 1.00 86.19 425 ASP A CA 1
ATOM 3525 C C . ASP A 1 425 ? -12.994 -2.076 38.159 1.00 86.19 425 ASP A C 1
ATOM 3527 O O . ASP A 1 425 ? -12.110 -1.415 37.628 1.00 86.19 425 ASP A O 1
ATOM 3531 N N . GLU A 1 426 ? -13.461 -1.806 39.379 1.00 78.69 426 GLU A N 1
ATOM 3532 C CA . GLU A 1 426 ? -13.022 -0.678 40.219 1.00 78.69 426 GLU A CA 1
ATOM 3533 C C . GLU A 1 426 ? -13.245 0.722 39.610 1.00 78.69 426 GLU A C 1
ATOM 3535 O O . GLU A 1 426 ? -13.042 1.717 40.307 1.00 78.69 426 GLU A O 1
ATOM 3540 N N . GLY A 1 427 ? -13.751 0.825 38.375 1.00 75.94 427 GLY A N 1
ATOM 3541 C CA . GLY A 1 427 ? -14.036 2.091 37.699 1.00 75.94 427 GLY A CA 1
ATOM 3542 C C . GLY A 1 427 ? -14.897 3.028 38.546 1.00 75.94 427 GLY A C 1
ATOM 3543 O O . GLY A 1 427 ? -14.581 4.203 38.671 1.00 75.94 427 GLY A O 1
ATOM 3544 N N . PHE A 1 428 ? -15.909 2.500 39.244 1.00 84.44 428 PHE A N 1
ATOM 3545 C CA . PHE A 1 428 ? -16.807 3.278 40.110 1.00 84.44 428 PHE A CA 1
ATOM 3546 C C . PHE A 1 428 ? -16.264 3.596 41.512 1.00 84.44 428 PHE A C 1
ATOM 3548 O O . PHE A 1 428 ? -16.959 4.230 42.300 1.00 84.44 428 PHE A O 1
ATOM 3555 N N . SER A 1 429 ? -15.044 3.179 41.860 1.00 79.62 429 SER A N 1
ATOM 3556 C CA . SER A 1 429 ? -14.478 3.384 43.207 1.00 79.62 429 SER A CA 1
ATOM 3557 C C . SER A 1 429 ? -14.338 4.858 43.613 1.00 79.62 429 SER A C 1
ATOM 3559 O O . SER A 1 429 ? -14.325 5.163 44.807 1.00 79.62 429 SER A O 1
ATOM 3561 N N . ASN A 1 430 ? -14.264 5.758 42.628 1.00 80.12 430 ASN A N 1
ATOM 3562 C CA . ASN A 1 430 ? -14.146 7.205 42.809 1.00 80.12 430 ASN A CA 1
ATOM 3563 C C . ASN A 1 430 ? -15.497 7.936 42.886 1.00 80.12 430 ASN A C 1
ATOM 3565 O O . ASN A 1 430 ? -15.508 9.163 42.983 1.00 80.12 430 ASN A O 1
ATOM 3569 N N . LEU A 1 431 ? -16.617 7.214 42.798 1.00 84.25 431 LEU A N 1
ATOM 3570 C CA . LEU A 1 431 ? -17.953 7.789 42.908 1.00 84.25 431 LEU A CA 1
ATOM 3571 C C . LEU A 1 431 ? -18.440 7.744 44.354 1.00 84.25 431 LEU A C 1
ATOM 3573 O O . LEU A 1 431 ? -18.198 6.775 45.078 1.00 84.25 431 LEU A O 1
ATOM 3577 N N . ASP A 1 432 ? -19.151 8.791 44.758 1.00 85.31 432 ASP A N 1
ATOM 3578 C CA . ASP A 1 432 ? -19.962 8.748 45.969 1.00 85.31 432 ASP A CA 1
ATOM 3579 C C . ASP A 1 432 ? -21.203 7.856 45.770 1.00 85.31 432 ASP A C 1
ATOM 3581 O O . ASP A 1 432 ? -21.535 7.415 44.663 1.00 85.31 432 ASP A O 1
ATOM 3585 N N . THR A 1 433 ? -21.881 7.548 46.874 1.00 84.56 433 THR A N 1
ATOM 3586 C CA . THR A 1 433 ? -23.041 6.650 46.878 1.00 84.56 433 THR A CA 1
ATOM 3587 C C . THR A 1 433 ? -24.196 7.186 46.028 1.00 84.56 433 THR A C 1
ATOM 3589 O O . THR A 1 433 ? -24.904 6.393 45.409 1.00 84.56 433 THR A O 1
ATOM 3592 N N . GLU A 1 434 ? -24.383 8.507 45.967 1.00 84.06 434 GLU A N 1
ATOM 3593 C CA . GLU A 1 434 ? -25.461 9.141 45.197 1.00 84.06 434 GLU A CA 1
ATOM 3594 C C . GLU A 1 434 ? -25.227 9.006 43.688 1.00 84.06 434 GLU A C 1
ATOM 3596 O O . GLU A 1 434 ? -26.077 8.462 42.979 1.00 84.06 434 GLU A O 1
ATOM 3601 N N . ASN A 1 435 ? -24.045 9.394 43.197 1.00 83.88 435 ASN A N 1
ATOM 3602 C CA . ASN A 1 435 ? -23.682 9.269 41.785 1.00 83.88 435 ASN A CA 1
ATOM 3603 C C . ASN A 1 435 ? -23.628 7.806 41.337 1.00 83.88 435 ASN A C 1
ATOM 3605 O O . ASN A 1 435 ? -23.994 7.480 40.207 1.00 83.88 435 ASN A O 1
ATOM 3609 N N . LEU A 1 436 ? -23.202 6.902 42.222 1.00 87.06 436 LEU A N 1
ATOM 3610 C CA . LEU A 1 436 ? -23.224 5.477 41.931 1.00 87.06 436 LEU A CA 1
ATOM 3611 C C . LEU A 1 436 ? -24.657 4.955 41.748 1.00 87.06 436 LEU A C 1
ATOM 3613 O O . LEU A 1 436 ? -24.917 4.248 40.775 1.00 87.06 436 LEU A O 1
ATOM 3617 N N . LYS A 1 437 ? -25.590 5.303 42.646 1.00 86.00 437 LYS A N 1
ATOM 3618 C CA . LYS A 1 437 ? -27.007 4.913 42.514 1.00 86.00 437 LYS A CA 1
ATOM 3619 C C . LYS A 1 437 ? -27.598 5.427 41.200 1.00 86.00 437 LYS A C 1
ATOM 3621 O O . LYS A 1 437 ? -28.261 4.666 40.500 1.00 86.00 437 LYS A O 1
ATOM 3626 N N . LEU A 1 438 ? -27.272 6.662 40.829 1.00 85.12 438 LEU A N 1
ATOM 3627 C CA . LEU A 1 438 ? -27.712 7.288 39.586 1.00 85.12 438 LEU A CA 1
ATOM 3628 C C . LEU A 1 438 ? -27.190 6.566 38.337 1.00 85.12 438 LEU A C 1
ATOM 3630 O O . LEU A 1 438 ? -27.948 6.332 37.396 1.00 85.12 438 LEU A O 1
ATOM 3634 N N . ILE A 1 439 ? -25.919 6.154 38.330 1.00 87.25 439 ILE A N 1
ATOM 3635 C CA . ILE A 1 439 ? -25.364 5.347 37.235 1.00 87.25 439 ILE A CA 1
ATOM 3636 C C . ILE A 1 439 ? -26.049 3.981 37.173 1.00 87.25 439 ILE A C 1
ATOM 3638 O O . ILE A 1 439 ? -26.439 3.545 36.094 1.00 87.25 439 ILE A O 1
ATOM 3642 N N . LEU A 1 440 ? -26.243 3.301 38.304 1.00 88.88 440 LEU A N 1
ATOM 3643 C CA . LEU A 1 440 ? -26.941 2.012 38.313 1.00 88.88 440 LEU A CA 1
ATOM 3644 C C . LEU A 1 440 ? -28.373 2.143 37.772 1.00 88.88 440 LEU A C 1
ATOM 3646 O O . LEU A 1 440 ? -28.819 1.290 37.011 1.00 88.88 440 LEU A O 1
ATOM 3650 N N . GLU A 1 441 ? -29.076 3.222 38.114 1.00 87.25 441 GLU A N 1
ATOM 3651 C CA . GLU A 1 441 ? -30.407 3.518 37.585 1.00 87.25 441 GLU A CA 1
ATOM 3652 C C . GLU A 1 441 ? -30.390 3.826 36.083 1.00 87.25 441 GLU A C 1
ATOM 3654 O O . GLU A 1 441 ? -31.258 3.349 35.354 1.00 87.25 441 GLU A O 1
ATOM 3659 N N . LEU A 1 442 ? -29.376 4.548 35.593 1.00 87.44 442 LEU A N 1
ATOM 3660 C CA . LEU A 1 442 ? -29.176 4.781 34.162 1.00 87.44 442 LEU A CA 1
ATOM 3661 C C . LEU A 1 442 ? -29.129 3.451 33.396 1.00 87.44 442 LEU A C 1
ATOM 3663 O O . LEU A 1 442 ? -29.871 3.268 32.435 1.00 87.44 442 LEU A O 1
ATOM 3667 N N . PHE A 1 443 ? -28.313 2.501 33.859 1.00 90.12 443 PHE A N 1
ATOM 3668 C CA . PHE A 1 443 ? -28.145 1.198 33.210 1.00 90.12 443 PHE A CA 1
ATOM 3669 C C . PHE A 1 443 ? -29.403 0.317 33.228 1.00 90.12 443 PHE A C 1
ATOM 3671 O O . PHE A 1 443 ? -29.504 -0.589 32.406 1.00 90.12 443 PHE A O 1
ATOM 3678 N N . LYS A 1 444 ? -30.396 0.584 34.090 1.00 89.31 444 LYS A N 1
ATOM 3679 C CA . LYS A 1 444 ? -31.679 -0.146 34.057 1.00 89.31 444 LYS A CA 1
ATOM 3680 C C . LYS A 1 444 ? -32.473 0.124 32.782 1.00 89.31 444 LYS A C 1
ATOM 3682 O O . LYS A 1 444 ? -33.186 -0.759 32.319 1.00 89.31 444 LYS A O 1
ATOM 3687 N N . ASN A 1 445 ? -32.349 1.335 32.242 1.00 86.31 445 ASN A N 1
ATOM 3688 C CA . ASN A 1 445 ? -33.135 1.804 31.101 1.00 86.31 445 ASN A CA 1
ATOM 3689 C C . ASN A 1 445 ? -32.371 1.723 29.773 1.00 86.31 445 ASN A C 1
ATOM 3691 O O . ASN A 1 445 ? -32.919 2.072 28.730 1.00 86.31 445 ASN A O 1
ATOM 3695 N N . LEU A 1 446 ? -31.110 1.291 29.803 1.00 90.00 446 LEU A N 1
ATOM 3696 C CA . LEU A 1 446 ? -30.270 1.164 28.619 1.00 90.00 446 LEU A CA 1
ATOM 3697 C C . LEU A 1 446 ? -30.174 -0.302 28.169 1.00 90.00 446 LEU A C 1
ATOM 3699 O O . LEU A 1 446 ? -30.244 -1.204 29.003 1.00 90.00 446 LEU A O 1
ATOM 3703 N N . PRO A 1 447 ? -29.938 -0.571 26.872 1.00 92.31 447 PRO A N 1
ATOM 3704 C CA . PRO A 1 447 ? -29.809 -1.925 26.328 1.00 92.31 447 PRO A CA 1
ATOM 3705 C C . PRO A 1 447 ? -28.427 -2.550 26.625 1.00 92.31 447 PRO A C 1
ATOM 3707 O O . PRO A 1 447 ? -27.842 -3.253 25.793 1.00 92.31 447 PRO A O 1
ATOM 3710 N N . PHE A 1 448 ? -27.868 -2.266 27.805 1.00 94.94 448 PHE A N 1
ATOM 3711 C CA . PHE A 1 448 ? -26.558 -2.744 28.229 1.00 94.94 448 PHE A CA 1
ATOM 3712 C C . PHE A 1 448 ? -26.644 -3.491 29.551 1.00 94.94 448 PHE A C 1
ATOM 3714 O O . PHE A 1 448 ? -27.119 -2.957 30.550 1.00 94.94 448 PHE A O 1
ATOM 3721 N N . GLN A 1 449 ? -26.065 -4.685 29.579 1.00 96.25 449 GLN A N 1
ATOM 3722 C CA . GLN A 1 449 ? -25.794 -5.389 30.822 1.00 96.25 449 GLN A CA 1
ATOM 3723 C C . GLN A 1 449 ? -24.589 -4.761 31.526 1.00 96.25 449 GLN A C 1
ATOM 3725 O O . GLN A 1 449 ? -23.526 -4.623 30.924 1.00 96.25 449 GLN A O 1
ATOM 3730 N N . LEU A 1 450 ? -24.705 -4.448 32.812 1.00 96.06 450 LEU A N 1
ATOM 3731 C CA . LEU A 1 450 ? -23.601 -3.923 33.614 1.00 96.06 450 LEU A CA 1
ATOM 3732 C C . LEU A 1 450 ? -22.999 -5.016 34.503 1.00 96.06 450 LEU A C 1
ATOM 3734 O O . LEU A 1 450 ? -23.708 -5.676 35.263 1.00 96.06 450 LEU A O 1
ATOM 3738 N N . LEU A 1 451 ? -21.678 -5.177 34.442 1.00 95.56 451 LEU A N 1
ATOM 3739 C CA . LEU A 1 451 ? -20.877 -6.009 35.338 1.00 95.56 451 LEU A CA 1
ATOM 3740 C C . LEU A 1 451 ? -19.940 -5.102 36.136 1.00 95.56 451 LEU A C 1
ATOM 3742 O O . LEU A 1 451 ? -19.024 -4.523 35.558 1.00 95.56 451 LEU A O 1
ATOM 3746 N N . CYS A 1 452 ? -20.125 -4.961 37.446 1.00 93.75 452 CYS A N 1
ATOM 3747 C CA . CYS A 1 452 ? -19.318 -4.034 38.238 1.00 93.75 452 CYS A CA 1
ATOM 3748 C C . CYS A 1 452 ? -18.735 -4.651 39.514 1.00 93.75 452 CYS A C 1
ATOM 3750 O O . CYS A 1 452 ? -19.370 -5.448 40.203 1.00 93.75 452 CYS A O 1
ATOM 3752 N N . VAL A 1 453 ? -17.504 -4.257 39.848 1.00 90.31 453 VAL A N 1
ATOM 3753 C CA . VAL A 1 453 ? -16.872 -4.547 41.143 1.00 90.31 453 VAL A CA 1
ATOM 3754 C C . VAL A 1 453 ? -16.963 -3.300 42.010 1.00 90.31 453 VAL A C 1
ATOM 3756 O O . VAL A 1 453 ? -16.360 -2.277 41.687 1.00 90.31 453 VAL A O 1
ATOM 3759 N N . ILE A 1 454 ? -17.689 -3.381 43.129 1.00 83.00 454 ILE A N 1
ATOM 3760 C CA . ILE A 1 454 ? -17.836 -2.260 44.068 1.00 83.00 454 ILE A CA 1
ATOM 3761 C C . ILE A 1 454 ? -17.595 -2.740 45.494 1.00 83.00 454 ILE A C 1
ATOM 3763 O O . ILE A 1 454 ? -18.205 -3.699 45.965 1.00 83.00 454 ILE A O 1
ATOM 3767 N N . HIS A 1 455 ? -16.710 -2.038 46.199 1.00 76.06 455 HIS A N 1
ATOM 3768 C CA . HIS A 1 455 ? -16.304 -2.380 47.562 1.00 76.06 455 HIS A CA 1
ATOM 3769 C C . HIS A 1 455 ? -17.149 -1.718 48.659 1.00 76.06 455 HIS A C 1
ATOM 3771 O O . HIS A 1 455 ? -17.174 -2.224 49.774 1.00 76.06 455 HIS A O 1
ATOM 3777 N N . ARG A 1 456 ? -17.807 -0.589 48.363 1.00 71.12 456 ARG A N 1
ATOM 3778 C CA . ARG A 1 456 ? -18.375 0.333 49.368 1.00 71.12 456 ARG A CA 1
ATOM 3779 C C . ARG A 1 456 ? -19.904 0.460 49.343 1.00 71.12 456 ARG A C 1
ATOM 3781 O O . ARG A 1 456 ? -20.442 1.335 50.006 1.00 71.12 456 ARG A O 1
ATOM 3788 N N . LEU A 1 457 ? -20.607 -0.378 48.577 1.00 75.50 457 LEU A N 1
ATOM 3789 C CA . LEU A 1 457 ? -22.068 -0.299 48.475 1.00 75.50 457 LEU A CA 1
ATOM 3790 C C . LEU A 1 457 ? -22.731 -1.242 49.489 1.00 75.50 457 LEU A C 1
ATOM 3792 O O . LEU A 1 457 ? -22.843 -2.447 49.238 1.00 75.50 457 LEU A O 1
ATOM 3796 N N . GLU A 1 458 ? -23.120 -0.696 50.640 1.00 76.44 458 GLU A N 1
ATOM 3797 C CA . GLU A 1 458 ? -23.858 -1.422 51.685 1.00 76.44 458 GLU A CA 1
ATOM 3798 C C . GLU A 1 458 ? -25.332 -1.603 51.302 1.00 76.44 458 GLU A C 1
ATOM 3800 O O . GLU A 1 458 ? -25.828 -2.727 51.304 1.00 76.44 458 GLU A O 1
ATOM 3805 N N . ASP A 1 459 ? -25.982 -0.517 50.880 1.00 82.56 459 ASP A N 1
ATOM 3806 C CA . ASP A 1 459 ? -27.379 -0.481 50.444 1.00 82.56 459 ASP A CA 1
ATOM 3807 C C . ASP A 1 459 ? -27.478 -0.708 48.928 1.00 82.56 459 ASP A C 1
ATOM 3809 O O . ASP A 1 459 ? -27.170 0.176 48.121 1.00 82.56 459 ASP A O 1
ATOM 3813 N N . ILE A 1 460 ? -27.823 -1.936 48.542 1.00 84.12 460 ILE A N 1
ATOM 3814 C CA . ILE A 1 460 ? -27.851 -2.386 47.148 1.00 84.12 460 ILE A CA 1
ATOM 3815 C C . ILE A 1 460 ? -29.228 -2.053 46.556 1.00 84.12 460 ILE A C 1
ATOM 3817 O O . ILE A 1 460 ? -30.220 -2.578 47.055 1.00 84.12 460 ILE A O 1
ATOM 3821 N N . PRO A 1 461 ? -29.311 -1.230 45.493 1.00 85.56 461 PRO A N 1
ATOM 3822 C CA . PRO A 1 461 ? -30.587 -0.898 44.866 1.00 85.56 461 PRO A CA 1
ATOM 3823 C C . PRO A 1 461 ? -31.322 -2.125 44.318 1.00 85.56 461 PRO A C 1
ATOM 3825 O O . PRO A 1 461 ? -30.694 -3.074 43.842 1.00 85.56 461 PRO A O 1
ATOM 3828 N N . ASP A 1 462 ? -32.653 -2.052 44.274 1.00 86.38 462 ASP A N 1
ATOM 3829 C CA . ASP A 1 462 ? -33.488 -3.087 43.659 1.00 86.38 462 ASP A CA 1
ATOM 3830 C C . ASP A 1 462 ? -33.083 -3.357 42.204 1.00 86.38 462 ASP A C 1
ATOM 3832 O O . ASP A 1 462 ? -32.755 -2.434 41.451 1.00 86.38 462 ASP A O 1
ATOM 3836 N N . GLY A 1 463 ? -33.128 -4.624 41.786 1.00 86.69 463 GLY A N 1
ATOM 3837 C CA . GLY A 1 463 ? -32.759 -5.050 40.429 1.00 86.69 463 GLY A CA 1
ATOM 3838 C C . GLY A 1 463 ? -31.252 -5.202 40.185 1.00 86.69 463 GLY A C 1
ATOM 3839 O O . GLY A 1 463 ? -30.849 -5.458 39.053 1.00 86.69 463 GLY A O 1
ATOM 3840 N N . VAL A 1 464 ? -30.418 -5.059 41.221 1.00 91.81 464 VAL A N 1
ATOM 3841 C CA . VAL A 1 464 ? -28.987 -5.383 41.167 1.00 91.81 464 VAL A CA 1
ATOM 3842 C C . VAL A 1 464 ? -28.763 -6.805 41.683 1.00 91.81 464 VAL A C 1
ATOM 3844 O O . VAL A 1 464 ? -29.001 -7.106 42.851 1.00 91.81 464 VAL A O 1
ATOM 3847 N N . TYR A 1 465 ? -28.260 -7.684 40.821 1.00 94.44 465 TYR A N 1
ATOM 3848 C CA . TYR A 1 465 ? -27.916 -9.059 41.163 1.00 94.44 465 TYR A CA 1
ATOM 3849 C C . TYR A 1 465 ? -26.518 -9.134 41.791 1.00 94.44 465 TYR A C 1
ATOM 3851 O O . TYR A 1 465 ? -25.545 -8.632 41.230 1.00 94.44 465 TYR A O 1
ATOM 3859 N N . VAL A 1 466 ? -26.389 -9.758 42.964 1.00 93.81 466 VAL A N 1
ATOM 3860 C CA . VAL A 1 466 ? -25.123 -9.798 43.714 1.00 93.81 466 VAL A CA 1
ATOM 3861 C C . VAL A 1 466 ? -24.440 -11.148 43.548 1.00 93.81 466 VAL A C 1
ATOM 3863 O O . VAL A 1 466 ? -25.006 -12.187 43.878 1.00 93.81 466 VAL A O 1
ATOM 3866 N N . ILE A 1 467 ? -23.184 -11.128 43.107 1.00 94.12 467 ILE A N 1
ATOM 3867 C CA . ILE A 1 467 ? -22.338 -12.314 42.964 1.00 94.12 467 ILE A CA 1
ATOM 3868 C C . ILE A 1 467 ? -21.217 -12.240 44.000 1.00 94.12 467 ILE A C 1
ATOM 3870 O O . ILE A 1 467 ? -20.376 -11.339 43.962 1.00 94.12 467 ILE A O 1
ATOM 3874 N N . ASN A 1 468 ? -21.185 -13.198 44.924 1.00 91.62 468 ASN A N 1
ATOM 3875 C CA . ASN A 1 468 ? -20.144 -13.284 45.945 1.00 91.62 468 ASN A CA 1
ATOM 3876 C C . ASN A 1 468 ? -18.976 -14.150 45.454 1.00 91.62 468 ASN A C 1
ATOM 3878 O O . ASN A 1 468 ? -19.097 -15.365 45.324 1.00 91.62 468 ASN A O 1
ATOM 3882 N N . CYS A 1 469 ? -17.825 -13.526 45.215 1.00 87.25 469 CYS A N 1
ATOM 3883 C CA . CYS A 1 469 ? -16.563 -14.211 44.966 1.00 87.25 469 CYS A CA 1
ATOM 3884 C C . CYS A 1 469 ? -15.863 -14.515 46.299 1.00 87.25 469 CYS A C 1
ATOM 3886 O O . CYS A 1 469 ? -15.478 -13.598 47.032 1.00 87.25 469 CYS A O 1
ATOM 3888 N N . GLY A 1 470 ? -15.646 -15.800 46.586 1.00 73.56 470 GLY A N 1
ATOM 3889 C CA . GLY A 1 470 ? -14.895 -16.257 47.761 1.00 73.56 470 GLY A CA 1
ATOM 3890 C C . GLY A 1 470 ? -15.746 -16.667 48.965 1.00 73.56 470 GLY A C 1
ATOM 3891 O O . GLY A 1 470 ? -15.359 -16.362 50.091 1.00 73.56 470 GLY A O 1
ATOM 3892 N N . GLY A 1 471 ? -16.886 -17.322 48.729 1.00 54.75 471 GLY A N 1
ATOM 3893 C CA . GLY A 1 471 ? -17.558 -18.140 49.741 1.00 54.75 471 GLY A CA 1
ATOM 3894 C C . GLY A 1 471 ? -17.096 -19.593 49.624 1.00 54.75 471 GLY A C 1
ATOM 3895 O O . GLY A 1 471 ? -16.949 -20.072 48.498 1.00 54.75 471 GLY A O 1
ATOM 3896 N N . ASP A 1 472 ? -16.822 -20.218 50.770 1.00 38.81 472 ASP A N 1
ATOM 3897 C CA . ASP A 1 472 ? -16.655 -21.672 50.905 1.00 38.81 472 ASP A CA 1
ATOM 3898 C C . ASP A 1 472 ? -17.892 -22.438 50.407 1.00 38.81 472 ASP A C 1
ATOM 3900 O O . ASP A 1 472 ? -19.020 -21.904 50.562 1.00 38.81 472 ASP A O 1
#

InterPro domains:
  IPR027417 P-loop containing nucleoside triphosphate hydrolase [G3DSA:3.40.50.300] (1-244)
  IPR027417 P-loop containing nucleoside triphosphate hydrolase [G3DSA:3.40.50.300] (250-467)
  IPR027417 P-loop containing nucleoside triphosphate hydrolase [SSF52540] (1-461)